Protein AF-A0A3L7ZZ83-F1 (afdb_monomer)

Foldseek 3Di:
DDDDDPVQVVVVVQVVVDDDDDPQLVVQCCQPPPAWAWEADPVQKTATQQAQDIDHDDDDQWDQDPPPRRIHGYDHDPDFKDWDKFKEWEWADTPQKTKI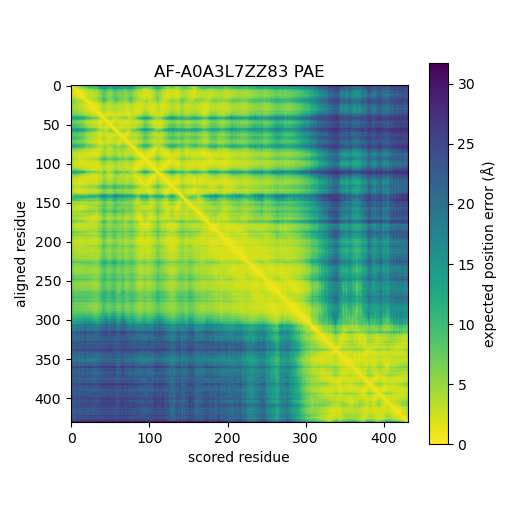WIKIWIWIGHHNDHIDIDIDTAKMWTQHLLRDTWIWGADADQPDLDLRGGPRPGDTHTDDDDNNVPDAGPYYTDFHHDHVQLVVLPDPRDLLPARPSLLSSCSSPPPLLSVCVNLVLNQLSRVCSVVVPLCVVLVLLVVLCVVVSARDPHNVLLSLQVVLCVLVVHDSNDCVLRRDPDSNVSSVVSVVVSVVVVVVVVVVVVVVVPDDLVSVCVVCVVPLFVQLCVLCVLQQPDWFDDPQKIKGFDRGLVSQSVVCVLQVHCSNVVPVSNDSQWTWIFIDGPNHTAWIWTAGNVVLATPDIAGRPRHQGPCNVVVRVRSVVCSVVVVVSVD

Structure (mmCIF, N/CA/C/O backbone):
data_AF-A0A3L7ZZ83-F1
#
_entry.id   AF-A0A3L7ZZ83-F1
#
loop_
_atom_site.group_PDB
_atom_site.id
_atom_site.type_symbol
_atom_site.label_atom_id
_atom_site.label_alt_id
_atom_site.label_comp_id
_atom_site.label_asym_id
_atom_site.label_entity_id
_atom_site.label_seq_id
_atom_site.pdbx_PDB_ins_code
_atom_site.Cartn_x
_atom_site.Cartn_y
_atom_site.Cartn_z
_atom_site.occupancy
_atom_site.B_iso_or_equiv
_atom_site.auth_seq_id
_atom_site.auth_comp_id
_atom_site.auth_asym_id
_atom_site.auth_atom_id
_atom_site.pdbx_PDB_model_num
ATOM 1 N N . MET A 1 1 ? -19.586 22.201 4.814 1.00 80.69 1 MET A N 1
ATOM 2 C CA . MET A 1 1 ? -19.912 22.785 3.483 1.00 80.69 1 MET A CA 1
ATOM 3 C C . MET A 1 1 ? -21.398 22.619 3.220 1.00 80.69 1 MET A C 1
ATOM 5 O O . MET A 1 1 ? -21.956 21.599 3.610 1.00 80.69 1 MET A O 1
ATOM 9 N N . LYS A 1 2 ? -22.033 23.562 2.509 1.00 83.25 2 LYS A N 1
ATOM 10 C CA . LYS A 1 2 ? -23.439 23.403 2.103 1.00 83.25 2 LYS A CA 1
ATOM 11 C C . LYS A 1 2 ? -23.580 22.286 1.049 1.00 83.25 2 LYS A C 1
ATOM 13 O O . LYS A 1 2 ? -22.748 22.216 0.139 1.00 83.25 2 LYS A O 1
ATOM 18 N N . PRO A 1 3 ? -24.607 21.424 1.148 1.00 85.56 3 PRO A N 1
ATOM 19 C CA . PRO A 1 3 ? -24.836 20.346 0.190 1.00 85.56 3 PRO A CA 1
ATOM 20 C C . PRO A 1 3 ? -25.175 20.913 -1.196 1.00 85.56 3 PRO A C 1
ATOM 22 O O . PRO A 1 3 ? -26.111 21.701 -1.350 1.00 85.56 3 PRO A O 1
ATOM 25 N N . ARG A 1 4 ? -24.417 20.495 -2.214 1.00 88.69 4 ARG A N 1
ATOM 26 C CA . ARG A 1 4 ? -24.508 21.028 -3.584 1.00 88.69 4 ARG A CA 1
ATOM 27 C C . ARG A 1 4 ? -25.522 20.290 -4.455 1.00 88.69 4 ARG A C 1
ATOM 29 O O . ARG A 1 4 ? -26.080 20.882 -5.368 1.00 88.69 4 ARG A O 1
ATOM 36 N N . ASN A 1 5 ? -25.780 19.013 -4.175 1.00 91.56 5 ASN A N 1
ATOM 37 C CA . ASN A 1 5 ? -26.694 18.180 -4.961 1.00 91.56 5 ASN A CA 1
ATOM 38 C C . ASN A 1 5 ? -27.758 17.494 -4.084 1.00 91.56 5 ASN A C 1
ATOM 40 O O . ASN A 1 5 ? -27.632 17.428 -2.858 1.00 91.56 5 ASN A O 1
ATOM 44 N N . LYS A 1 6 ? -28.820 16.976 -4.724 1.00 91.50 6 LYS A N 1
ATOM 45 C CA . LYS A 1 6 ? -29.937 16.286 -4.047 1.00 91.50 6 LYS A CA 1
ATOM 46 C C . LYS A 1 6 ? -29.458 15.107 -3.191 1.00 91.50 6 LYS A C 1
ATOM 48 O O . LYS A 1 6 ? -29.983 14.881 -2.106 1.00 91.50 6 LYS A O 1
ATOM 53 N N . PHE A 1 7 ? -28.432 14.395 -3.654 1.00 90.31 7 PHE A N 1
ATOM 54 C CA . PHE A 1 7 ? -27.867 13.251 -2.947 1.00 90.31 7 PHE A CA 1
ATOM 55 C C . PHE A 1 7 ? -27.200 13.657 -1.622 1.00 90.31 7 PHE A C 1
ATOM 57 O O . PHE A 1 7 ? -27.519 13.094 -0.581 1.00 90.31 7 PHE A O 1
ATOM 64 N N . GLN A 1 8 ? -26.360 14.693 -1.622 1.00 93.31 8 GLN A N 1
ATOM 65 C CA . GLN A 1 8 ? -25.727 15.230 -0.413 1.00 93.31 8 GLN A CA 1
ATOM 66 C C . GLN A 1 8 ? -26.753 15.765 0.592 1.00 93.31 8 GLN A C 1
ATOM 68 O O . GLN A 1 8 ? -26.566 15.577 1.791 1.00 93.31 8 GLN A O 1
ATOM 73 N N . ARG A 1 9 ? -27.843 16.397 0.125 1.00 93.69 9 ARG A N 1
ATOM 74 C CA . ARG A 1 9 ? -28.944 16.842 1.002 1.00 93.69 9 ARG A CA 1
ATOM 75 C C . ARG A 1 9 ? -29.589 15.656 1.719 1.00 93.69 9 ARG A C 1
ATOM 77 O O . ARG A 1 9 ? -29.646 15.657 2.943 1.00 93.69 9 ARG A O 1
ATOM 84 N N . LYS A 1 10 ? -29.941 14.607 0.967 1.00 94.19 10 LYS A N 1
ATOM 85 C CA . LYS A 1 10 ? -30.507 13.366 1.514 1.00 94.19 10 LYS A CA 1
ATOM 86 C C . LYS A 1 10 ? -29.577 12.704 2.536 1.00 94.19 10 LYS A C 1
ATOM 88 O O . LYS A 1 10 ? -30.033 12.268 3.586 1.00 94.19 10 LYS A O 1
ATOM 93 N N . ILE A 1 11 ? -28.276 12.620 2.248 1.00 94.75 11 ILE A N 1
ATOM 94 C CA . ILE A 1 11 ? -27.301 12.033 3.183 1.00 94.75 11 ILE A CA 1
ATOM 95 C C . ILE A 1 11 ? -27.199 12.859 4.468 1.00 94.75 11 ILE A C 1
ATOM 97 O O . ILE A 1 11 ? -27.181 12.288 5.556 1.00 94.75 11 ILE A O 1
ATOM 101 N N . LEU A 1 12 ? -27.181 14.190 4.366 1.00 94.25 12 LEU A N 1
ATOM 102 C CA . LEU A 1 12 ? -27.130 15.061 5.538 1.00 94.25 12 LEU A CA 1
ATOM 103 C C . LEU A 1 12 ? -28.385 14.911 6.415 1.00 94.25 12 LEU A C 1
ATOM 105 O O . LEU A 1 12 ? -28.271 14.850 7.636 1.00 94.25 12 LEU A O 1
ATOM 109 N N . GLU A 1 13 ? -29.568 14.793 5.811 1.00 94.38 13 GLU A N 1
ATOM 110 C CA . GLU A 1 13 ? -30.818 14.502 6.528 1.00 94.38 13 GLU A CA 1
ATOM 111 C C . GLU A 1 13 ? -30.771 13.131 7.213 1.00 94.38 13 GLU A C 1
ATOM 113 O O . GLU A 1 13 ? -31.057 13.028 8.404 1.00 94.38 13 GLU A O 1
ATOM 118 N N . LEU A 1 14 ? -30.328 12.085 6.505 1.00 95.31 14 LEU A N 1
ATOM 119 C CA . LEU A 1 14 ? -30.179 10.743 7.076 1.00 95.31 14 LEU A CA 1
ATOM 120 C C . LEU A 1 14 ? -29.180 10.714 8.239 1.00 95.31 14 LEU A C 1
ATOM 122 O O . LEU A 1 14 ? -29.440 10.037 9.236 1.00 95.31 14 LEU A O 1
ATOM 126 N N . SER A 1 15 ? -28.082 11.467 8.139 1.00 94.44 15 SER A N 1
ATOM 127 C CA . SER A 1 15 ? -27.076 11.604 9.196 1.00 94.44 15 SER A CA 1
ATOM 128 C C . SER A 1 15 ? -27.658 12.158 10.487 1.00 94.44 15 SER A C 1
ATOM 130 O O . SER A 1 15 ? -27.301 11.676 11.559 1.00 94.44 15 SER A O 1
ATOM 132 N N . LYS A 1 16 ? -28.584 13.119 10.408 1.00 92.69 16 LYS A N 1
ATOM 133 C CA . LYS A 1 16 ? -29.257 13.675 11.593 1.00 92.69 16 LYS A CA 1
ATOM 134 C C . LYS A 1 16 ? -30.141 12.649 12.309 1.00 92.69 16 LYS A C 1
ATOM 136 O O . LYS A 1 16 ? -30.399 12.794 13.495 1.00 92.69 16 LYS A O 1
ATOM 141 N N . THR A 1 17 ? -30.581 11.599 11.611 1.00 93.44 17 THR A N 1
ATOM 142 C CA . THR A 1 17 ? -31.406 10.526 12.198 1.00 93.44 17 THR A CA 1
ATOM 143 C C . THR A 1 17 ? -30.598 9.415 12.872 1.00 93.44 17 THR A C 1
ATOM 145 O O . THR A 1 17 ? -31.192 8.479 13.411 1.00 93.44 17 THR A O 1
ATOM 148 N N . LEU A 1 18 ? -29.262 9.448 12.792 1.00 93.12 18 LEU A N 1
ATOM 149 C CA . LEU A 1 18 ? -28.424 8.445 13.440 1.00 93.12 18 LEU A CA 1
ATOM 150 C C . LEU A 1 18 ? -28.427 8.660 14.952 1.00 93.12 18 LEU A C 1
ATOM 152 O O . LEU A 1 18 ? -28.105 9.739 15.439 1.00 93.12 18 LEU A O 1
ATOM 156 N N . SER A 1 19 ? -28.737 7.602 15.698 1.00 90.00 19 SER A N 1
ATOM 157 C CA . SER A 1 19 ? -28.685 7.645 17.156 1.00 90.00 19 SER A CA 1
ATOM 158 C C . SER A 1 19 ? -27.252 7.888 17.654 1.00 90.00 19 SER A C 1
ATOM 160 O O . SER A 1 19 ? -26.291 7.406 17.031 1.00 90.00 19 SER A O 1
ATOM 162 N N . PRO A 1 20 ? -27.082 8.590 18.786 1.00 90.44 20 PRO A N 1
ATOM 163 C CA . PRO A 1 20 ? -25.797 8.658 19.473 1.00 90.44 20 PRO A CA 1
ATOM 164 C C . PRO A 1 20 ? -25.337 7.261 19.923 1.00 90.44 20 PRO A C 1
ATOM 166 O O . PRO A 1 20 ? -26.060 6.270 19.787 1.00 90.44 20 PRO A O 1
ATOM 169 N N . LEU A 1 21 ? -24.111 7.181 20.443 1.00 91.81 21 LEU A N 1
ATOM 170 C CA . LEU A 1 21 ? -23.588 5.967 21.072 1.00 91.81 21 LEU A CA 1
ATOM 171 C C . LEU A 1 21 ? -24.552 5.477 22.155 1.00 91.81 21 LEU A C 1
ATOM 173 O O . LEU A 1 21 ? -24.874 6.220 23.081 1.00 91.81 21 LEU A O 1
ATOM 177 N N . ASN A 1 22 ? -24.991 4.224 22.047 1.00 91.62 22 ASN A N 1
ATOM 178 C CA . ASN A 1 22 ? -25.761 3.606 23.118 1.00 91.62 22 ASN A CA 1
ATOM 179 C C . ASN A 1 22 ? -24.834 3.156 24.263 1.00 91.62 22 ASN A C 1
ATOM 181 O O . ASN A 1 22 ? -23.618 3.028 24.095 1.00 91.62 22 ASN A O 1
ATOM 185 N N . GLU A 1 23 ? -25.406 2.893 25.438 1.00 93.12 23 GLU A N 1
ATOM 186 C CA . GLU A 1 23 ? -24.631 2.542 26.634 1.00 93.12 23 GLU A CA 1
ATOM 187 C C . GLU A 1 23 ? -23.805 1.255 26.452 1.00 93.12 23 GLU A C 1
ATOM 189 O O . GLU A 1 23 ? -22.681 1.148 26.946 1.00 93.12 23 GLU A O 1
ATOM 194 N N . HIS A 1 24 ? -24.326 0.286 25.695 1.00 92.62 24 HIS A N 1
ATOM 195 C CA . HIS A 1 24 ? -23.616 -0.956 25.401 1.00 92.62 24 HIS A CA 1
ATOM 196 C C . HIS A 1 24 ? -22.362 -0.707 24.551 1.00 92.62 24 HIS A C 1
ATOM 198 O O . HIS A 1 24 ? -21.276 -1.162 24.905 1.00 92.62 24 HIS A O 1
ATOM 204 N N . GLN A 1 25 ? -22.494 0.059 23.467 1.00 94.19 25 GLN A N 1
ATOM 205 C CA . GLN A 1 25 ? -21.395 0.461 22.592 1.00 94.19 25 GLN A CA 1
ATOM 206 C C . GLN A 1 25 ? -20.373 1.302 23.350 1.00 94.19 25 GLN A C 1
ATOM 208 O O . GLN A 1 25 ? -19.179 1.119 23.146 1.00 94.19 25 GLN A O 1
ATOM 213 N N . TYR A 1 26 ? -20.823 2.180 24.250 1.00 95.00 26 TYR A N 1
ATOM 214 C CA . TYR A 1 26 ? -19.940 2.959 25.112 1.00 95.00 26 TYR A CA 1
ATOM 215 C C . TYR A 1 26 ? -19.084 2.050 26.008 1.00 95.00 26 TYR A C 1
ATOM 217 O O . TYR A 1 26 ? -17.856 2.119 25.968 1.00 95.00 26 TYR A O 1
ATOM 225 N N . LYS A 1 27 ? -19.713 1.143 26.771 1.00 93.81 27 LYS A N 1
ATOM 226 C CA . LYS A 1 27 ? -19.002 0.194 27.649 1.00 93.81 27 LYS A CA 1
ATOM 227 C C . LYS A 1 27 ? -18.068 -0.720 26.858 1.00 93.81 27 LYS A C 1
ATOM 229 O O . LYS A 1 27 ? -16.954 -1.009 27.294 1.00 93.81 27 LYS A O 1
ATOM 234 N N . GLU A 1 28 ? -18.508 -1.175 25.689 1.00 95.00 28 GLU A N 1
ATOM 235 C CA . GLU A 1 28 ? -17.704 -2.024 24.820 1.00 95.00 28 GLU A CA 1
ATOM 236 C C . GLU A 1 28 ? -16.501 -1.277 24.223 1.00 95.00 28 GLU A C 1
ATOM 238 O O . GLU A 1 28 ? -15.411 -1.851 24.178 1.00 95.00 28 GLU A O 1
ATOM 243 N N . ALA A 1 29 ? -16.676 -0.016 23.815 1.00 95.56 29 ALA A N 1
ATOM 244 C CA . ALA A 1 29 ? -15.599 0.841 23.327 1.00 95.56 29 ALA A CA 1
ATOM 245 C C . ALA A 1 29 ? -14.542 1.059 24.412 1.00 95.56 29 ALA A C 1
ATOM 247 O O . ALA A 1 29 ? -13.372 0.781 24.162 1.00 95.56 29 ALA A O 1
ATOM 248 N N . VAL A 1 30 ? -14.952 1.437 25.629 1.00 94.75 30 VAL A N 1
ATOM 249 C CA . VAL A 1 30 ? -14.033 1.575 26.770 1.00 94.75 30 VAL A CA 1
ATOM 250 C C . VAL A 1 30 ? -13.245 0.282 26.976 1.00 94.75 30 VAL A C 1
ATOM 252 O O . VAL A 1 30 ? -12.024 0.307 26.941 1.00 94.75 30 VAL A O 1
ATOM 255 N N . ARG A 1 31 ? -13.925 -0.867 27.064 1.00 93.06 31 ARG A N 1
ATOM 256 C CA . ARG A 1 31 ? -13.282 -2.168 27.312 1.00 93.06 31 ARG A CA 1
ATOM 257 C C . ARG A 1 31 ? -12.299 -2.615 26.219 1.00 93.06 31 ARG A C 1
ATOM 259 O O . ARG A 1 31 ? -11.359 -3.351 26.501 1.00 93.06 31 ARG A O 1
ATOM 266 N N . LYS A 1 32 ? -12.588 -2.323 24.946 1.00 93.44 32 LYS A N 1
ATOM 267 C CA . LYS A 1 32 ? -11.822 -2.857 23.798 1.00 93.44 32 LYS A CA 1
ATOM 268 C C . LYS A 1 32 ? -10.779 -1.888 23.249 1.00 93.44 32 LYS A C 1
ATOM 270 O O . LYS A 1 32 ? -9.872 -2.336 22.547 1.00 93.44 32 LYS A O 1
ATOM 275 N N . VAL A 1 33 ? -10.963 -0.592 23.476 1.00 95.06 33 VAL A N 1
ATOM 276 C CA . VAL A 1 33 ? -10.164 0.468 22.855 1.00 95.06 33 VAL A CA 1
ATOM 277 C C . VAL A 1 33 ? -9.291 1.164 23.889 1.00 95.06 33 VAL A C 1
ATOM 279 O O . VAL A 1 33 ? -8.171 1.523 23.548 1.00 95.06 33 VAL A O 1
ATOM 282 N N . ALA A 1 34 ? -9.763 1.351 25.127 1.00 94.88 34 ALA A N 1
ATOM 283 C CA . ALA A 1 34 ? -8.988 2.075 26.122 1.00 94.88 34 ALA A CA 1
ATOM 284 C C . ALA A 1 34 ? -7.831 1.204 26.631 1.00 94.88 34 ALA A C 1
ATOM 286 O O . ALA A 1 34 ? -7.994 -0.011 26.782 1.00 94.88 34 ALA A O 1
ATOM 287 N N . PRO A 1 35 ? -6.664 1.800 26.921 1.00 94.00 35 PRO A N 1
ATOM 288 C CA . PRO A 1 35 ? -5.625 1.093 27.644 1.00 94.00 35 PRO A CA 1
ATOM 289 C C . PRO A 1 35 ? -6.093 0.817 29.073 1.00 94.00 35 PRO A C 1
ATOM 291 O O . PRO A 1 35 ? -6.671 1.677 29.734 1.00 94.00 35 PRO A O 1
ATOM 294 N N . HIS A 1 36 ? -5.791 -0.384 29.547 1.00 94.00 36 HIS A N 1
ATOM 295 C CA . HIS A 1 36 ? -6.135 -0.871 30.875 1.00 94.00 36 HIS A CA 1
ATOM 296 C C . HIS A 1 36 ? -4.822 -1.194 31.592 1.00 94.00 36 HIS A C 1
ATOM 298 O O . HIS A 1 36 ? -4.174 -2.187 31.268 1.00 94.00 36 HIS A O 1
ATOM 304 N N . ILE A 1 37 ? -4.376 -0.321 32.503 1.00 94.31 37 ILE A N 1
ATOM 305 C CA . ILE A 1 37 ? -3.000 -0.342 33.036 1.00 94.31 37 ILE A CA 1
ATOM 306 C C . ILE A 1 37 ? -2.985 -0.547 34.554 1.00 94.31 37 ILE A C 1
ATOM 308 O O . ILE A 1 37 ? -3.710 0.116 35.301 1.00 94.31 37 ILE A O 1
ATOM 312 N N . ALA A 1 38 ? -2.098 -1.429 35.018 1.00 94.06 38 ALA A N 1
ATOM 313 C CA . ALA A 1 38 ? -1.720 -1.556 36.421 1.00 94.06 38 ALA A CA 1
ATOM 314 C C . ALA A 1 38 ? -0.300 -1.024 36.620 1.00 94.06 38 ALA A C 1
ATOM 316 O O . ALA A 1 38 ? 0.638 -1.462 35.958 1.00 94.06 38 ALA A O 1
ATOM 317 N N . LYS A 1 39 ? -0.110 -0.105 37.562 1.00 92.44 39 LYS A N 1
ATOM 318 C CA . LYS A 1 39 ? 1.221 0.358 37.960 1.00 92.44 39 LYS A CA 1
ATOM 319 C C . LYS A 1 39 ? 1.788 -0.569 39.011 1.00 92.44 39 LYS A C 1
ATOM 321 O O . LYS A 1 39 ? 1.137 -0.763 40.027 1.00 92.44 39 LYS A O 1
ATOM 326 N N . TYR A 1 40 ? 2.995 -1.074 38.801 1.00 91.75 40 TYR A N 1
ATOM 327 C CA . TYR A 1 40 ? 3.699 -1.867 39.807 1.00 91.75 40 TYR A CA 1
ATOM 328 C C . TYR A 1 40 ? 4.831 -1.051 40.430 1.00 91.75 40 TYR A C 1
ATOM 330 O O . TYR A 1 40 ? 5.648 -0.469 39.714 1.00 91.75 40 TYR A O 1
ATOM 338 N N . ASN A 1 41 ? 4.850 -0.957 41.759 1.00 86.94 41 ASN A N 1
ATOM 339 C CA . ASN A 1 41 ? 5.825 -0.159 42.497 1.00 86.94 41 ASN A CA 1
ATOM 340 C C . ASN A 1 41 ? 6.928 -1.026 43.138 1.00 86.94 41 ASN A C 1
ATOM 342 O O . ASN A 1 41 ? 6.815 -2.244 43.253 1.00 86.94 41 ASN A O 1
ATOM 346 N N . SER A 1 42 ? 8.002 -0.385 43.612 1.00 85.56 42 SER A N 1
ATOM 347 C CA . SER A 1 42 ? 9.118 -1.067 44.289 1.00 85.56 42 SER A CA 1
ATOM 348 C C . SER A 1 42 ? 8.732 -1.736 45.615 1.00 85.56 42 SER A C 1
ATOM 350 O O . SER A 1 42 ? 9.488 -2.554 46.128 1.00 85.56 42 SER A O 1
ATOM 352 N N . LYS A 1 43 ? 7.553 -1.421 46.167 1.00 86.44 43 LYS A N 1
ATOM 353 C CA . LYS A 1 43 ? 6.998 -2.035 47.383 1.00 86.44 43 LYS A CA 1
ATOM 354 C C . LYS A 1 43 ? 6.170 -3.295 47.089 1.00 86.44 43 LYS A C 1
ATOM 356 O O . LYS A 1 43 ? 5.470 -3.769 47.982 1.00 86.44 43 LYS A O 1
ATOM 361 N N . LYS A 1 44 ? 6.258 -3.837 45.866 1.00 89.44 44 LYS A N 1
ATOM 362 C CA . LYS A 1 44 ? 5.491 -5.001 45.391 1.00 89.44 44 LYS A CA 1
ATOM 363 C C . LYS A 1 44 ? 3.972 -4.804 45.469 1.00 89.44 44 LYS A C 1
ATOM 365 O O . LYS A 1 44 ? 3.214 -5.704 45.830 1.00 89.44 44 LYS A O 1
ATOM 370 N N . GLU A 1 45 ? 3.527 -3.592 45.166 1.00 92.31 45 GLU A N 1
ATOM 371 C CA . GLU A 1 45 ? 2.120 -3.211 45.147 1.00 92.31 45 GLU A CA 1
ATOM 372 C C . GLU A 1 45 ? 1.716 -2.750 43.745 1.00 92.31 45 GLU A C 1
ATOM 374 O O . GLU A 1 45 ? 2.423 -1.992 43.070 1.00 92.31 45 GLU A O 1
ATOM 379 N N . TYR A 1 46 ? 0.551 -3.228 43.328 1.00 92.81 46 TYR A N 1
ATOM 380 C CA . TYR A 1 46 ? -0.159 -2.812 42.138 1.00 92.81 46 TYR A CA 1
ATOM 381 C C . TYR A 1 46 ? -1.110 -1.668 42.458 1.00 92.81 46 TYR A C 1
ATOM 383 O O . TYR A 1 46 ? -1.774 -1.683 43.489 1.00 92.81 46 TYR A O 1
ATOM 391 N N . VAL A 1 47 ? -1.230 -0.721 41.533 1.00 92.56 47 VAL A N 1
ATOM 392 C CA . VAL A 1 47 ? -2.266 0.315 41.529 1.00 92.56 47 VAL A CA 1
ATOM 393 C C . VAL A 1 47 ? -3.005 0.234 40.199 1.00 92.56 47 VAL A C 1
ATOM 395 O O . VAL A 1 47 ? -2.407 0.435 39.140 1.00 92.56 47 VAL A O 1
ATOM 398 N N . CYS A 1 48 ? -4.300 -0.066 40.231 1.00 92.75 48 CYS A N 1
ATOM 399 C CA . CYS A 1 48 ? -5.148 -0.072 39.041 1.00 92.75 48 CYS A CA 1
ATOM 400 C C . CYS A 1 48 ? -5.425 1.365 38.601 1.00 92.75 48 CYS A C 1
ATOM 402 O O . CYS A 1 48 ? -5.962 2.149 39.380 1.00 92.75 48 CYS A O 1
ATOM 404 N N . LEU A 1 49 ? -5.119 1.703 37.348 1.00 92.62 49 LEU A N 1
ATOM 405 C CA . LEU A 1 49 ? -5.400 3.040 36.826 1.00 92.62 49 LEU A CA 1
ATOM 406 C C . LEU A 1 49 ? -6.834 3.223 36.304 1.00 92.62 49 LEU A C 1
ATOM 408 O O . LEU A 1 49 ? -7.227 4.347 36.007 1.00 92.62 49 LEU A O 1
ATOM 412 N N . ASP A 1 50 ? -7.629 2.154 36.234 1.00 90.94 50 ASP A N 1
ATOM 413 C CA . ASP A 1 50 ? -9.046 2.249 35.866 1.00 90.94 50 ASP A CA 1
ATOM 414 C C . ASP A 1 50 ? -9.911 2.693 37.054 1.00 90.94 50 ASP A C 1
ATOM 416 O O . ASP A 1 50 ? -10.803 3.531 36.906 1.00 90.94 50 ASP A O 1
ATOM 420 N N . CYS A 1 51 ? -9.666 2.114 38.240 1.00 89.94 51 CYS A N 1
ATOM 421 C CA . CYS A 1 51 ? -10.478 2.340 39.442 1.00 89.94 51 CYS A CA 1
ATOM 422 C C . CYS A 1 51 ? -9.719 2.922 40.643 1.00 89.94 51 CYS A C 1
ATOM 424 O O . CYS A 1 51 ? -10.353 3.240 41.643 1.00 89.94 51 CYS A O 1
ATOM 426 N N . GLY A 1 52 ? -8.391 3.045 40.575 1.00 88.94 52 GLY A N 1
ATOM 427 C CA . GLY A 1 52 ? -7.562 3.594 41.652 1.00 88.94 52 GLY A CA 1
ATOM 428 C C . GLY A 1 52 ? -7.260 2.630 42.804 1.00 88.94 52 GLY A C 1
ATOM 429 O O . GLY A 1 52 ? -6.524 3.002 43.713 1.00 88.94 52 GLY A O 1
ATOM 430 N N . HIS A 1 53 ? -7.795 1.405 42.785 1.00 91.06 53 HIS A N 1
ATOM 431 C CA . HIS A 1 53 ? -7.567 0.417 43.841 1.00 91.06 53 HIS A CA 1
ATOM 432 C C . HIS A 1 53 ? -6.116 -0.081 43.852 1.00 91.06 53 HIS A C 1
ATOM 434 O O . HIS A 1 53 ? -5.550 -0.349 42.787 1.00 91.06 53 HIS A O 1
ATOM 440 N N . SER A 1 54 ? -5.554 -0.265 45.049 1.00 91.81 54 SER A N 1
ATOM 441 C CA . SER A 1 54 ? -4.198 -0.782 45.246 1.00 91.81 54 SER A CA 1
ATOM 442 C C . SER A 1 54 ? -4.199 -2.109 45.998 1.00 91.81 54 SER A C 1
ATOM 444 O O . SER A 1 54 ? -4.973 -2.286 46.936 1.00 91.81 54 SER A O 1
ATOM 446 N N . TRP A 1 55 ? -3.327 -3.037 45.603 1.00 94.12 55 TRP A N 1
ATOM 447 C CA . TRP A 1 55 ? -3.184 -4.346 46.248 1.00 94.12 55 TRP A CA 1
ATOM 448 C C . TRP A 1 55 ? -1.756 -4.878 46.120 1.00 94.12 55 TRP A C 1
ATOM 450 O O . TRP A 1 55 ? -1.018 -4.506 45.211 1.00 94.12 55 TRP A O 1
ATOM 460 N N . LYS A 1 56 ? -1.353 -5.773 47.023 1.00 93.38 56 LYS A N 1
ATOM 461 C CA . LYS A 1 56 ? -0.047 -6.445 46.951 1.00 93.38 56 LYS A CA 1
ATOM 462 C C . LYS A 1 56 ? -0.131 -7.696 46.087 1.00 93.38 56 LYS A C 1
ATOM 464 O O . LYS A 1 56 ? -1.157 -8.372 46.071 1.00 93.38 56 LYS A O 1
ATOM 469 N N . GLY A 1 57 ? 0.954 -8.018 45.400 1.00 89.69 57 GLY A N 1
ATOM 470 C CA . GLY A 1 57 ? 1.059 -9.250 44.630 1.00 89.69 57 GLY A CA 1
ATOM 471 C C . GLY A 1 57 ? 2.447 -9.431 44.044 1.00 89.69 57 GLY A C 1
ATOM 472 O O . GLY A 1 57 ? 3.228 -8.480 43.976 1.00 89.69 57 GLY A O 1
ATOM 473 N N . ASP A 1 58 ? 2.734 -10.654 43.613 1.00 89.12 58 ASP A N 1
ATOM 474 C CA . ASP A 1 58 ? 3.977 -10.956 42.917 1.00 89.12 58 ASP A CA 1
ATOM 475 C C . ASP A 1 58 ? 4.004 -10.332 41.526 1.00 89.12 58 ASP A C 1
ATOM 477 O O . ASP A 1 58 ? 2.976 -10.007 40.921 1.00 89.12 58 ASP A O 1
ATOM 481 N N . GLU A 1 59 ? 5.216 -10.139 41.026 1.00 88.44 59 GLU A N 1
ATOM 482 C CA . GLU A 1 59 ? 5.462 -9.496 39.749 1.00 88.44 59 GLU A CA 1
ATOM 483 C C . GLU A 1 59 ? 4.933 -10.341 38.584 1.00 88.44 59 GLU A C 1
ATOM 485 O O . GLU A 1 59 ? 5.301 -11.501 38.409 1.00 88.44 59 GLU A O 1
ATOM 490 N N . ALA A 1 60 ? 4.095 -9.730 37.753 1.00 90.69 60 ALA A N 1
ATOM 491 C CA . ALA A 1 60 ? 3.519 -10.338 36.565 1.00 90.69 60 ALA A CA 1
ATOM 492 C C . ALA A 1 60 ? 3.478 -9.327 35.412 1.00 90.69 60 ALA A C 1
ATOM 494 O O . ALA A 1 60 ? 3.615 -8.118 35.604 1.00 90.69 60 ALA A O 1
ATOM 495 N N . THR A 1 61 ? 3.282 -9.819 34.189 1.00 92.12 61 THR A N 1
ATOM 496 C CA . THR A 1 61 ? 3.096 -8.971 32.998 1.00 92.12 61 THR A CA 1
ATOM 497 C C . THR A 1 61 ? 1.649 -8.513 32.829 1.00 92.12 61 THR A C 1
ATOM 499 O O . THR A 1 61 ? 1.404 -7.436 32.288 1.00 92.12 61 THR A O 1
ATOM 502 N N . LYS A 1 62 ? 0.690 -9.312 33.312 1.00 94.12 62 LYS A N 1
ATOM 503 C CA . LYS A 1 62 ? -0.747 -9.023 33.291 1.00 94.12 62 LYS A CA 1
ATOM 504 C C . LYS A 1 62 ? -1.376 -9.409 34.614 1.00 94.12 62 LYS A C 1
ATOM 506 O O . LYS A 1 62 ? -1.056 -10.460 35.164 1.00 94.12 62 LYS A O 1
ATOM 511 N N . VAL A 1 63 ? -2.300 -8.586 35.088 1.00 94.62 63 VAL A N 1
ATOM 512 C CA . VAL A 1 63 ? -3.013 -8.802 36.352 1.00 94.62 63 VAL A CA 1
ATOM 513 C C . VAL A 1 63 ? -4.496 -8.514 36.185 1.00 94.62 63 VAL A C 1
ATOM 515 O O . VAL A 1 63 ? -4.906 -7.786 35.283 1.00 94.62 63 VAL A O 1
ATOM 518 N N . VAL A 1 64 ? -5.317 -9.090 37.056 1.00 95.31 64 VAL A N 1
ATOM 519 C CA . VAL A 1 64 ? -6.741 -8.760 37.144 1.00 95.31 64 VAL A CA 1
ATOM 520 C C . VAL A 1 64 ? -6.942 -7.922 38.394 1.00 95.31 64 VAL A C 1
ATOM 522 O O . VAL A 1 64 ? -6.497 -8.310 39.471 1.00 95.31 64 VAL A O 1
ATOM 525 N N . CYS A 1 65 ? -7.585 -6.764 38.258 1.00 92.25 65 CYS A N 1
ATOM 526 C CA . CYS A 1 65 ? -7.891 -5.945 39.424 1.00 92.25 65 CYS A CA 1
ATOM 527 C C . CYS A 1 65 ? -8.924 -6.659 40.309 1.00 92.25 65 CYS A C 1
ATOM 529 O O . CYS A 1 65 ? -10.007 -6.969 39.809 1.00 92.25 65 CYS A O 1
ATOM 531 N N . PRO A 1 66 ? -8.668 -6.849 41.613 1.00 93.38 66 PRO A N 1
ATOM 532 C CA . PRO A 1 66 ? -9.627 -7.501 42.505 1.00 93.38 66 PRO A CA 1
ATOM 533 C C . PRO A 1 66 ? -10.901 -6.670 42.727 1.00 93.38 66 PRO A C 1
ATOM 535 O O . PRO A 1 66 ? -11.937 -7.225 43.071 1.00 93.38 66 PRO A O 1
ATOM 538 N N . HIS A 1 67 ? -10.851 -5.353 42.500 1.00 92.06 67 HIS A N 1
ATOM 539 C CA . HIS A 1 67 ? -11.986 -4.455 42.716 1.00 92.06 67 HIS A CA 1
ATOM 540 C C . HIS A 1 67 ? -12.879 -4.304 41.473 1.00 92.06 67 HIS A C 1
ATOM 542 O O . HIS A 1 67 ? -14.086 -4.505 41.546 1.00 92.06 67 HIS A O 1
ATOM 548 N N . CYS A 1 68 ? -12.309 -3.961 40.311 1.00 89.44 68 CYS A N 1
ATOM 549 C CA . CYS A 1 68 ? -13.093 -3.747 39.085 1.00 89.44 68 CYS A CA 1
ATOM 550 C C . CYS A 1 68 ? -13.091 -4.938 38.115 1.00 89.44 68 CYS A C 1
ATOM 552 O O . CYS A 1 68 ? -13.727 -4.861 37.066 1.00 89.44 68 CYS A O 1
ATOM 554 N N . SER A 1 69 ? -12.367 -6.020 38.425 1.00 92.25 69 SER A N 1
ATOM 555 C CA . SER A 1 69 ? -12.208 -7.207 37.564 1.00 92.25 69 SER A CA 1
ATOM 556 C C . SER A 1 69 ? -11.643 -6.924 36.162 1.00 92.25 69 SER A C 1
ATOM 558 O O . SER A 1 69 ? -11.667 -7.794 35.288 1.00 92.25 69 SER A O 1
ATOM 560 N N . ALA A 1 70 ? -11.109 -5.721 35.922 1.00 90.50 70 ALA A N 1
ATOM 561 C CA . ALA A 1 70 ? -10.468 -5.373 34.662 1.00 90.50 70 ALA A CA 1
ATOM 562 C C . ALA A 1 70 ? -9.154 -6.147 34.500 1.00 90.50 70 ALA A C 1
ATOM 564 O O . ALA A 1 70 ? -8.396 -6.317 35.459 1.00 90.50 70 ALA A O 1
ATOM 565 N N . LYS A 1 71 ? -8.884 -6.601 33.273 1.00 94.19 71 LYS A N 1
ATOM 566 C CA . LYS A 1 71 ? -7.598 -7.191 32.887 1.00 94.19 71 LYS A CA 1
ATOM 567 C C . LYS A 1 71 ? -6.649 -6.055 32.530 1.00 94.19 71 LYS A C 1
ATOM 569 O O . LYS A 1 71 ? -6.944 -5.299 31.611 1.00 94.19 71 LYS A O 1
ATOM 574 N N . LEU A 1 72 ? -5.545 -5.951 33.256 1.00 94.12 72 LEU A N 1
ATOM 575 C CA . LEU A 1 72 ? -4.619 -4.831 33.197 1.00 94.12 72 LEU A CA 1
ATOM 576 C C . LEU A 1 72 ? -3.244 -5.301 32.717 1.00 94.12 72 LEU A C 1
ATOM 578 O O . LEU A 1 72 ? -2.725 -6.309 33.206 1.00 94.12 72 LEU A O 1
ATOM 582 N N . ASP A 1 73 ? -2.642 -4.542 31.808 1.00 95.25 73 ASP A N 1
ATOM 583 C CA . ASP A 1 73 ? -1.236 -4.687 31.444 1.00 95.25 73 ASP A CA 1
ATOM 584 C C . ASP A 1 73 ? -0.369 -3.937 32.471 1.00 95.25 73 ASP A C 1
ATOM 586 O O . ASP A 1 73 ? -0.673 -2.808 32.872 1.00 95.25 73 ASP A O 1
ATOM 590 N N . VAL A 1 74 ? 0.693 -4.588 32.951 1.00 93.81 74 VAL A N 1
ATOM 591 C CA . VAL A 1 74 ? 1.532 -4.047 34.028 1.00 93.81 74 VAL A CA 1
ATOM 592 C C . VAL A 1 74 ? 2.585 -3.095 33.464 1.00 93.81 74 VAL A C 1
ATOM 594 O O . VAL A 1 74 ? 3.449 -3.496 32.686 1.00 93.81 74 VAL A O 1
ATOM 597 N N . ASP A 1 75 ? 2.566 -1.843 33.921 1.00 92.62 75 ASP A N 1
ATOM 598 C CA . ASP A 1 75 ? 3.557 -0.823 33.586 1.00 92.62 75 ASP A CA 1
ATOM 599 C C . ASP A 1 75 ? 4.461 -0.504 34.789 1.00 92.62 75 ASP A C 1
ATOM 601 O O . ASP A 1 75 ? 4.006 -0.093 35.863 1.00 92.62 75 ASP A O 1
ATOM 605 N N . LYS A 1 76 ? 5.774 -0.656 34.585 1.00 88.94 76 LYS A N 1
ATOM 606 C CA . LYS A 1 76 ? 6.824 -0.438 35.603 1.00 88.94 76 LYS A CA 1
ATOM 607 C C . LYS A 1 76 ? 7.550 0.898 35.450 1.00 88.94 76 LYS A C 1
ATOM 609 O O . LYS A 1 76 ? 8.504 1.180 36.171 1.00 88.94 76 LYS A O 1
ATOM 614 N N . THR A 1 77 ? 7.153 1.717 34.480 1.00 87.94 77 THR A N 1
ATOM 615 C CA . THR A 1 77 ? 7.854 2.972 34.195 1.00 87.94 77 THR A CA 1
ATOM 616 C C . THR A 1 77 ? 7.642 3.990 35.321 1.00 87.94 77 THR A C 1
ATOM 618 O O . THR A 1 77 ? 6.814 3.808 36.211 1.00 87.94 77 THR A O 1
ATOM 621 N N . ARG A 1 78 ? 8.347 5.124 35.293 1.00 84.56 78 ARG A N 1
ATOM 622 C CA . ARG A 1 78 ? 8.075 6.233 36.229 1.00 84.56 78 ARG A CA 1
ATOM 623 C C . ARG A 1 78 ? 6.868 7.092 35.819 1.00 84.56 78 ARG A C 1
ATOM 625 O O . ARG A 1 78 ? 6.503 8.004 36.554 1.00 84.56 78 ARG A O 1
ATOM 632 N N . LYS A 1 79 ? 6.242 6.821 34.666 1.00 86.31 79 LYS A N 1
ATOM 633 C CA . LYS A 1 79 ? 5.084 7.573 34.164 1.00 86.31 79 LYS A CA 1
ATOM 634 C C . LYS A 1 79 ? 3.821 7.176 34.930 1.00 86.31 79 LYS A C 1
ATOM 636 O O . LYS A 1 79 ? 3.487 5.997 35.007 1.00 86.31 79 LYS A O 1
ATOM 641 N N . TRP A 1 80 ? 3.123 8.165 35.481 1.00 83.38 80 TRP A N 1
ATOM 642 C CA . TRP A 1 80 ? 1.889 7.964 36.257 1.00 83.38 80 TRP A CA 1
ATOM 643 C C . TRP A 1 80 ? 0.635 8.515 35.582 1.00 83.38 80 TRP A C 1
ATOM 645 O O . TRP A 1 80 ? -0.464 8.075 35.903 1.00 83.38 80 TRP A O 1
ATOM 655 N N . ASN A 1 81 ? 0.804 9.438 34.634 1.00 89.25 81 ASN A N 1
ATOM 656 C CA . ASN A 1 81 ? -0.288 10.055 33.896 1.00 89.25 81 ASN A CA 1
ATOM 657 C C . ASN A 1 81 ? -0.230 9.581 32.446 1.00 89.25 81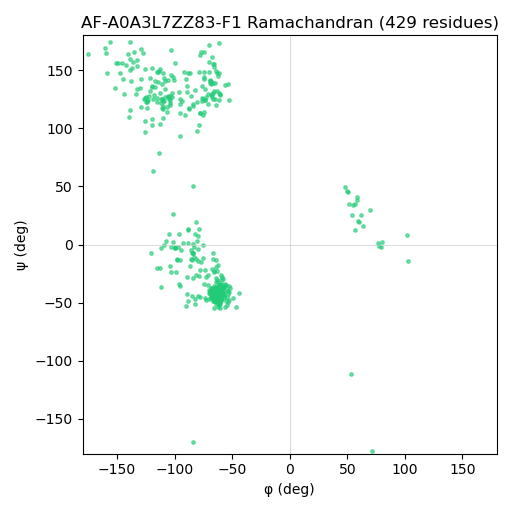 ASN A C 1
ATOM 659 O O . ASN A 1 81 ? 0.747 9.850 31.742 1.00 89.25 81 ASN A O 1
ATOM 663 N N . PHE A 1 82 ? -1.269 8.885 31.999 1.00 92.38 82 PHE A N 1
ATOM 664 C CA . PHE A 1 82 ? -1.408 8.442 30.618 1.00 92.38 82 PHE A CA 1
ATOM 665 C C . PHE A 1 82 ? -2.566 9.195 29.981 1.00 92.38 82 PHE A C 1
ATOM 667 O O . PHE A 1 82 ? -3.651 9.274 30.547 1.00 92.38 82 PHE A O 1
ATOM 674 N N . CYS A 1 83 ? -2.307 9.761 28.810 1.00 93.44 83 CYS A N 1
ATOM 675 C CA . CYS A 1 83 ? -3.321 10.286 27.915 1.00 93.44 83 CYS A CA 1
ATOM 676 C C . CYS A 1 83 ? -3.171 9.489 26.625 1.00 93.44 83 CYS A C 1
ATOM 678 O O . CYS A 1 83 ? -2.148 9.613 25.949 1.00 93.44 83 CYS A O 1
ATOM 680 N N . ASP A 1 84 ? -4.133 8.614 26.364 1.00 94.31 84 ASP A N 1
ATOM 681 C CA . ASP A 1 84 ? -4.179 7.788 25.164 1.00 94.31 84 ASP A CA 1
ATOM 682 C C . ASP A 1 84 ? -5.284 8.284 24.238 1.00 94.31 84 ASP A C 1
ATOM 684 O O . ASP A 1 84 ? -6.348 8.709 24.695 1.00 94.31 84 ASP A O 1
ATOM 688 N N . ARG A 1 85 ? -5.006 8.272 22.937 1.00 94.19 85 ARG A N 1
ATOM 689 C CA . ARG A 1 85 ? -5.897 8.779 21.896 1.00 94.19 85 ARG A CA 1
ATOM 690 C C . ARG A 1 85 ? -6.050 7.710 20.834 1.00 94.19 85 ARG A C 1
ATOM 692 O O . ARG A 1 85 ? -5.080 7.355 20.169 1.00 94.19 85 ARG A O 1
ATOM 699 N N . ALA A 1 86 ? -7.272 7.241 20.639 1.00 95.25 86 ALA A N 1
ATOM 700 C CA . ALA A 1 86 ? -7.559 6.165 19.707 1.00 95.25 86 ALA A CA 1
ATOM 701 C C . ALA A 1 86 ? -8.836 6.438 18.915 1.00 95.25 86 ALA A C 1
ATOM 703 O O . ALA A 1 86 ? -9.779 7.067 19.395 1.00 95.25 86 ALA A O 1
ATOM 704 N N . TYR A 1 87 ? -8.873 5.911 17.693 1.00 95.75 87 TYR A N 1
ATOM 705 C CA . TYR A 1 87 ? -10.080 5.875 16.879 1.00 95.75 87 TYR A CA 1
ATOM 706 C C . TYR A 1 87 ? -10.721 4.500 16.938 1.00 95.75 87 TYR A C 1
ATOM 708 O O . TYR A 1 87 ? -10.036 3.481 16.851 1.00 95.75 87 TYR A O 1
ATOM 716 N N . PHE A 1 88 ? -12.044 4.459 16.984 1.00 96.62 88 PHE A N 1
ATOM 717 C CA . PHE A 1 88 ? -12.805 3.240 16.752 1.00 96.62 88 PHE A CA 1
ATOM 718 C C . PHE A 1 88 ? -13.950 3.503 15.781 1.00 96.62 88 PHE A C 1
ATOM 720 O O . PHE A 1 88 ? -14.371 4.644 15.581 1.00 96.62 88 PHE A O 1
ATOM 727 N N . ALA A 1 89 ? -14.435 2.438 15.150 1.00 96.94 89 ALA A N 1
ATOM 728 C CA . ALA A 1 89 ? -15.513 2.522 14.181 1.00 96.94 89 ALA A CA 1
ATOM 729 C C . ALA A 1 89 ? -16.768 1.803 14.663 1.00 96.94 89 ALA A C 1
ATOM 731 O O . ALA A 1 89 ? -16.695 0.762 15.314 1.00 96.94 89 ALA A O 1
ATOM 732 N N . ILE A 1 90 ? -17.922 2.318 14.255 1.00 96.31 90 ILE A N 1
ATOM 733 C CA . ILE A 1 90 ? -19.191 1.593 14.287 1.00 96.31 90 ILE A CA 1
ATOM 734 C C . ILE A 1 90 ? -19.683 1.457 12.853 1.00 96.31 90 ILE A C 1
ATOM 736 O O . ILE A 1 90 ? -19.768 2.436 12.107 1.00 96.31 90 ILE A O 1
ATOM 740 N N . VAL A 1 91 ? -20.008 0.225 12.471 1.00 96.69 91 VAL A N 1
ATOM 741 C CA . VAL A 1 91 ? -20.435 -0.123 11.117 1.00 96.69 91 VAL A CA 1
ATOM 742 C C . VAL A 1 91 ? -21.932 -0.391 11.117 1.00 96.69 91 VAL A C 1
ATOM 744 O O . VAL A 1 91 ? -22.409 -1.347 11.726 1.00 96.69 91 VAL A O 1
ATOM 747 N N . THR A 1 92 ? -22.680 0.462 10.424 1.00 95.38 92 THR A N 1
ATOM 748 C CA . THR A 1 92 ? -24.141 0.380 10.349 1.00 95.38 92 THR A CA 1
ATOM 749 C C . THR A 1 92 ? -24.646 0.665 8.939 1.00 95.38 92 THR A C 1
ATOM 751 O O . THR A 1 92 ? -23.882 1.043 8.057 1.00 95.38 92 THR A O 1
ATOM 754 N N . LYS A 1 93 ? -25.948 0.510 8.709 1.00 95.19 93 LYS A N 1
ATOM 755 C CA . LYS A 1 93 ? -26.603 0.878 7.452 1.00 95.19 93 LYS A CA 1
ATOM 756 C C . LYS A 1 93 ? -27.818 1.752 7.718 1.00 95.19 93 LYS A C 1
ATOM 758 O O . LY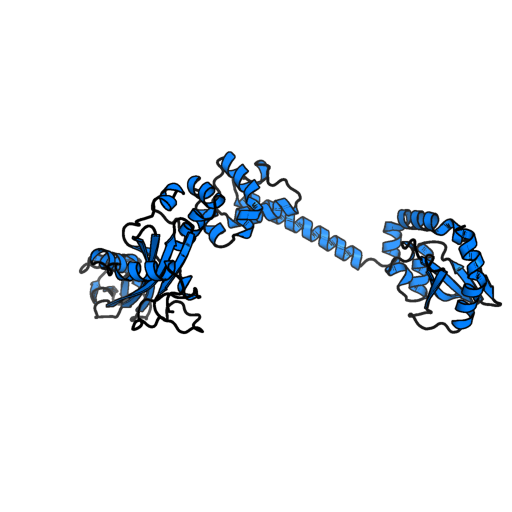S A 1 93 ? -28.548 1.532 8.685 1.00 95.19 93 LYS A O 1
ATOM 763 N N . ARG A 1 94 ? -28.057 2.736 6.853 1.00 95.44 94 ARG A N 1
ATOM 764 C CA . ARG A 1 94 ? -29.187 3.667 6.980 1.00 95.44 94 ARG A CA 1
ATOM 765 C C . ARG A 1 94 ? -29.607 4.172 5.605 1.00 95.44 94 ARG A C 1
ATOM 767 O O . ARG A 1 94 ? -28.759 4.532 4.797 1.00 95.44 94 ARG A O 1
ATOM 774 N N . GLY A 1 95 ? -30.912 4.185 5.328 1.00 92.38 95 GLY A N 1
ATOM 775 C CA . GLY A 1 95 ? -31.457 4.727 4.074 1.00 92.38 95 GLY A CA 1
ATOM 776 C C . GLY A 1 95 ? -30.886 4.086 2.799 1.00 92.38 95 GLY A C 1
ATOM 777 O O . GLY A 1 95 ? -30.669 4.791 1.817 1.00 92.38 95 GLY A O 1
ATOM 778 N N . GLY A 1 96 ? -30.585 2.781 2.834 1.00 93.50 96 GLY A N 1
ATOM 779 C CA . GLY A 1 96 ? -29.966 2.045 1.721 1.00 93.50 96 GLY A CA 1
ATOM 780 C C . GLY A 1 96 ? -28.462 2.282 1.539 1.00 93.50 96 GLY A C 1
ATOM 781 O O . GLY A 1 96 ? -27.867 1.711 0.635 1.00 93.50 96 GLY A O 1
ATOM 782 N N . CYS A 1 97 ? -27.833 3.095 2.391 1.00 96.19 97 CYS A N 1
ATOM 783 C CA . CYS A 1 97 ? -26.397 3.355 2.356 1.00 96.19 97 CYS A CA 1
ATOM 784 C C . CYS A 1 97 ? -25.674 2.576 3.459 1.00 96.19 97 CYS A C 1
ATOM 786 O O . CYS A 1 97 ? -26.192 2.408 4.570 1.00 96.19 97 CYS A O 1
ATOM 788 N N . GLN A 1 98 ? -24.452 2.147 3.161 1.00 97.50 98 GLN A N 1
ATOM 789 C CA . GLN A 1 98 ? -23.502 1.687 4.162 1.00 97.50 98 GLN A CA 1
ATOM 790 C C . GLN A 1 98 ? -22.907 2.900 4.881 1.00 97.50 98 GLN A C 1
ATOM 792 O O . GLN A 1 98 ? -22.527 3.876 4.238 1.00 97.50 98 GLN A O 1
ATOM 797 N N . VAL A 1 99 ? -22.798 2.833 6.206 1.00 97.19 99 VAL A N 1
ATOM 798 C CA . VAL A 1 99 ? -22.258 3.915 7.034 1.00 97.19 99 VAL A CA 1
ATOM 799 C C . VAL A 1 99 ? -21.138 3.379 7.919 1.00 97.19 99 VAL A C 1
ATOM 801 O O . VAL A 1 99 ? -21.326 2.428 8.680 1.00 97.19 99 VAL A O 1
ATOM 804 N N . VAL A 1 100 ? -19.968 4.007 7.832 1.00 97.25 100 VAL A N 1
ATOM 805 C CA . VAL A 1 100 ? -18.850 3.792 8.757 1.00 97.25 100 VAL A CA 1
ATOM 806 C C . VAL A 1 100 ? -18.697 5.057 9.590 1.00 97.25 100 VAL A C 1
ATOM 808 O O . VAL A 1 100 ? -18.304 6.101 9.071 1.00 97.25 100 VAL A O 1
ATOM 811 N N . ARG A 1 101 ? -19.049 4.972 10.872 1.00 97.06 101 ARG A N 1
ATOM 812 C CA . ARG A 1 101 ? -18.979 6.083 11.828 1.00 97.06 101 ARG A CA 1
ATOM 813 C C . ARG A 1 101 ? -17.667 6.000 12.586 1.00 97.06 101 ARG A C 1
ATOM 815 O O . ARG A 1 101 ? -17.388 4.960 13.177 1.00 97.06 101 ARG A O 1
ATOM 822 N N . MET A 1 102 ? -16.884 7.069 12.567 1.00 97.00 102 MET A N 1
ATOM 823 C CA . MET A 1 102 ? -15.568 7.143 13.191 1.00 97.00 102 MET A CA 1
ATOM 824 C C . MET A 1 102 ? -15.641 7.991 14.453 1.00 97.00 102 MET A C 1
ATOM 826 O O . MET A 1 102 ? -15.960 9.180 14.404 1.00 97.00 102 MET A O 1
ATOM 830 N N . PHE A 1 103 ? -15.326 7.368 15.582 1.00 96.38 103 PHE A N 1
ATOM 831 C CA . PHE A 1 103 ? -15.319 7.993 16.895 1.00 96.38 103 PHE A CA 1
ATOM 832 C C . PHE A 1 103 ? -13.891 8.164 17.377 1.00 96.38 103 PHE A C 1
ATOM 834 O O . PHE A 1 103 ? -13.082 7.238 17.297 1.00 96.38 103 PHE A O 1
ATOM 841 N N . PHE A 1 104 ? -13.606 9.355 17.883 1.00 96.00 104 PHE A N 1
ATOM 842 C CA . PHE A 1 104 ? -12.393 9.641 18.619 1.00 96.00 104 PHE A CA 1
ATOM 843 C C . PHE A 1 104 ? -12.631 9.364 20.099 1.00 96.00 104 PHE A C 1
ATOM 845 O O . PHE A 1 104 ? -13.667 9.759 20.640 1.00 96.00 104 PHE A O 1
ATOM 852 N N . MET A 1 105 ? -11.671 8.709 20.744 1.00 96.06 105 MET A N 1
ATOM 853 C CA . MET A 1 105 ? -11.647 8.518 22.184 1.00 96.06 105 MET A CA 1
ATOM 854 C C . MET A 1 105 ? -10.329 9.016 22.761 1.00 96.06 105 MET A C 1
ATOM 856 O O . MET A 1 105 ? -9.262 8.555 22.359 1.00 96.06 105 MET A O 1
ATOM 860 N N . GLN A 1 106 ? -10.420 9.898 23.753 1.00 96.06 106 GLN A N 1
ATOM 861 C CA . GLN A 1 106 ? -9.313 10.227 24.639 1.00 96.06 106 GLN A CA 1
ATOM 862 C C . GLN A 1 106 ? -9.540 9.573 26.001 1.00 96.06 106 GLN A C 1
ATOM 864 O O . GLN A 1 106 ? -10.569 9.792 26.640 1.00 96.06 106 GLN A O 1
ATOM 869 N N . THR A 1 107 ? -8.559 8.799 26.450 1.00 96.12 107 THR A N 1
ATOM 870 C CA . THR A 1 107 ? -8.548 8.156 27.764 1.00 96.12 107 THR A CA 1
ATOM 871 C C . THR A 1 107 ? -7.496 8.824 28.633 1.00 96.12 107 THR A C 1
ATOM 873 O O . THR A 1 107 ? -6.324 8.841 28.258 1.00 96.12 107 THR A O 1
ATOM 876 N N . ASN A 1 108 ? -7.888 9.344 29.799 1.00 95.12 108 ASN A N 1
ATOM 877 C CA . ASN A 1 108 ? -6.933 9.837 30.790 1.00 95.12 108 ASN A CA 1
ATOM 878 C C . ASN A 1 108 ? -6.912 8.905 32.001 1.00 95.12 108 ASN A C 1
ATOM 880 O O . ASN A 1 108 ? -7.922 8.738 32.688 1.00 95.12 108 ASN A O 1
ATOM 884 N N . LEU A 1 109 ? -5.738 8.335 32.260 1.00 93.25 109 LEU A N 1
ATOM 885 C CA . LEU A 1 109 ? -5.453 7.472 33.398 1.00 93.25 109 LEU A CA 1
ATOM 886 C C . LEU A 1 109 ? -4.489 8.198 34.333 1.00 93.25 109 LEU A C 1
ATOM 888 O O . LEU A 1 109 ? -3.414 8.633 33.906 1.00 93.25 109 LEU A O 1
ATOM 892 N N . ARG A 1 110 ? -4.871 8.333 35.601 1.00 87.44 110 ARG A N 1
ATOM 893 C CA . ARG A 1 110 ? -4.093 9.032 36.627 1.00 87.44 110 ARG A CA 1
ATOM 894 C C . ARG A 1 110 ? -4.103 8.228 37.914 1.00 87.44 110 ARG A C 1
ATOM 896 O O . ARG A 1 110 ? -5.029 7.473 38.194 1.00 87.44 110 ARG A O 1
ATOM 903 N N . ARG A 1 111 ? -3.052 8.383 38.711 1.00 81.69 111 ARG A N 1
ATOM 904 C CA . ARG A 1 111 ? -2.959 7.714 40.009 1.00 81.69 111 ARG A CA 1
ATOM 905 C C . ARG A 1 111 ? -4.001 8.285 40.972 1.00 81.69 111 ARG A C 1
ATOM 907 O O . ARG A 1 111 ? -4.029 9.489 41.182 1.00 81.69 111 ARG A O 1
ATOM 914 N N . GLY A 1 112 ? -4.776 7.408 41.609 1.00 76.50 112 GLY A N 1
ATOM 915 C CA . GLY A 1 112 ? -5.732 7.783 42.659 1.00 76.50 112 GLY A CA 1
ATOM 916 C C . GLY A 1 112 ? -7.034 8.409 42.151 1.00 76.50 112 GLY A C 1
ATOM 917 O O . GLY A 1 112 ? -7.918 8.681 42.953 1.00 76.50 112 GLY A O 1
ATOM 918 N N . GLU A 1 113 ? -7.178 8.589 40.838 1.00 83.06 113 GLU A N 1
ATOM 919 C CA . GLU A 1 113 ? -8.405 9.062 40.201 1.00 83.06 113 GLU A CA 1
ATOM 920 C C . GLU A 1 113 ? -9.014 7.936 39.360 1.00 83.06 113 GLU A C 1
ATOM 922 O O . GLU A 1 113 ? -8.311 7.063 38.845 1.00 83.06 113 GLU A O 1
ATOM 927 N N . LYS A 1 114 ? -10.338 7.956 39.204 1.00 87.94 114 LYS A N 1
ATOM 928 C CA . LYS A 1 114 ? -11.027 7.055 38.279 1.00 87.94 114 LYS A CA 1
ATOM 929 C C . LYS A 1 114 ? -10.696 7.454 36.841 1.00 87.94 114 LYS A C 1
ATOM 931 O O . LYS A 1 114 ? -10.654 8.645 36.527 1.00 87.94 114 LYS A O 1
ATOM 936 N N . ALA A 1 115 ? -10.512 6.471 35.962 1.00 92.62 115 ALA A N 1
ATOM 937 C CA . ALA A 1 115 ? -10.269 6.735 34.550 1.00 92.62 115 ALA A CA 1
ATOM 938 C C . ALA A 1 115 ? -11.384 7.593 33.932 1.00 92.62 115 ALA A C 1
ATOM 940 O O . ALA A 1 115 ? -12.576 7.363 34.165 1.00 92.62 115 ALA A O 1
ATOM 941 N N . THR A 1 116 ? -10.984 8.575 33.123 1.00 94.56 116 THR A N 1
ATOM 942 C CA . THR A 1 116 ? -11.912 9.435 32.380 1.00 94.56 116 THR A CA 1
ATOM 943 C C . THR A 1 116 ? -11.821 9.139 30.893 1.00 94.56 116 THR A C 1
ATOM 945 O O . THR A 1 116 ? -10.731 8.974 30.342 1.00 94.56 116 THR A O 1
ATOM 948 N N . TYR A 1 117 ? -12.983 9.088 30.247 1.00 95.44 117 TYR A N 1
ATOM 949 C CA . TYR A 1 117 ? -13.114 8.786 28.828 1.00 95.44 117 TYR A CA 1
ATOM 950 C C . TYR A 1 117 ? -13.894 9.909 28.166 1.00 95.44 117 TYR A C 1
ATOM 952 O O . TYR A 1 117 ? -15.029 10.198 28.545 1.00 95.44 117 TYR A O 1
ATOM 960 N N . TRP A 1 118 ? -13.291 10.532 27.166 1.00 95.31 118 TRP A N 1
ATOM 961 C CA . TRP A 1 118 ? -13.971 11.486 26.311 1.00 95.31 118 TRP A CA 1
ATOM 962 C C . TRP A 1 118 ? -14.141 10.873 24.930 1.00 95.31 118 TRP A C 1
ATOM 964 O O . TRP A 1 118 ? -13.152 10.561 24.270 1.00 95.31 118 TRP A O 1
ATOM 974 N N . ILE A 1 119 ? -15.391 10.669 24.517 1.00 96.00 119 ILE A N 1
ATOM 975 C CA . ILE A 1 119 ? -15.738 10.034 23.246 1.00 96.00 119 ILE A CA 1
ATOM 976 C C . ILE A 1 119 ? -16.593 10.993 22.431 1.00 96.00 119 ILE A C 1
ATOM 978 O O . ILE A 1 119 ? -17.620 11.472 22.908 1.00 96.00 119 ILE A O 1
ATOM 982 N N . SER A 1 120 ? -16.201 11.236 21.182 1.00 95.00 120 SER A N 1
ATOM 983 C CA . SER A 1 120 ? -16.983 12.058 20.261 1.00 95.00 120 SER A CA 1
ATOM 984 C C . SER A 1 120 ? -16.884 11.543 18.831 1.00 95.00 120 SER A C 1
ATOM 986 O O . SER A 1 120 ? -15.839 11.073 18.382 1.00 95.00 120 SER A O 1
ATOM 988 N N . GLU A 1 121 ? -17.995 11.611 18.100 1.00 96.06 121 GLU A N 1
ATOM 989 C CA . GLU A 1 121 ? -18.031 11.256 16.682 1.00 96.06 121 GLU A CA 1
ATOM 990 C C . GLU A 1 121 ? -17.286 12.317 15.872 1.00 96.06 121 GLU A C 1
ATOM 992 O O . GLU A 1 121 ? -17.643 13.492 15.916 1.00 96.06 121 GLU A O 1
ATOM 997 N N . ALA A 1 122 ? -16.244 11.916 15.150 1.00 95.19 122 ALA A N 1
ATOM 998 C CA . ALA A 1 122 ? -15.422 12.827 14.361 1.00 95.19 122 ALA A CA 1
ATOM 999 C C . ALA A 1 122 ? -15.986 12.995 12.943 1.00 95.19 122 ALA A C 1
ATOM 1001 O O . ALA A 1 122 ? -16.151 14.113 12.449 1.00 95.19 122 ALA A O 1
ATOM 1002 N N . PHE A 1 123 ? -16.294 11.874 12.287 1.00 95.81 123 PHE A N 1
ATOM 1003 C CA . PHE A 1 123 ? -16.847 11.854 10.937 1.00 95.81 123 PHE A CA 1
ATOM 1004 C C . PHE A 1 123 ? -17.543 10.528 10.614 1.00 95.81 123 PHE A C 1
ATOM 1006 O O . PHE A 1 123 ? -17.419 9.530 11.319 1.00 95.81 123 PHE A O 1
ATOM 1013 N N . GLN A 1 124 ? -18.260 10.524 9.501 1.00 96.62 124 GLN A N 1
ATOM 1014 C CA . GLN A 1 124 ? -19.010 9.415 8.947 1.00 96.62 124 GLN A CA 1
ATOM 1015 C C . GLN A 1 124 ? -18.686 9.304 7.465 1.00 96.62 124 GLN A C 1
ATOM 1017 O O . GLN A 1 124 ? -18.733 10.300 6.738 1.00 96.62 124 GLN A O 1
ATOM 1022 N N . ARG A 1 125 ? -18.419 8.086 7.004 1.00 96.62 125 ARG A N 1
ATOM 1023 C CA . ARG A 1 125 ? -18.330 7.771 5.579 1.00 96.62 125 ARG A CA 1
ATOM 1024 C C . ARG A 1 125 ? -19.593 7.047 5.147 1.00 96.62 125 ARG A C 1
ATOM 1026 O O . ARG A 1 125 ? -19.911 5.981 5.677 1.00 96.62 125 ARG A O 1
ATOM 1033 N N . TRP A 1 126 ? -20.302 7.648 4.201 1.00 97.12 126 TRP A N 1
ATOM 1034 C CA . TRP A 1 126 ? -21.522 7.120 3.609 1.00 97.12 126 TRP A CA 1
ATOM 1035 C C . TRP A 1 126 ? -21.211 6.578 2.228 1.00 97.12 126 TRP A C 1
ATOM 1037 O O . TRP A 1 126 ? -20.707 7.310 1.382 1.00 97.12 126 TRP A O 1
ATOM 1047 N N . LEU A 1 127 ? -21.538 5.313 2.002 1.00 96.62 127 LEU A N 1
ATOM 1048 C CA . LEU A 1 127 ? -21.259 4.608 0.762 1.00 96.62 127 LEU A CA 1
ATOM 1049 C C . LEU A 1 127 ? -22.566 4.058 0.186 1.00 96.62 127 LEU A C 1
ATOM 1051 O O . LEU A 1 127 ? -23.306 3.341 0.866 1.00 96.62 127 LEU A O 1
ATOM 1055 N N . THR A 1 128 ? -22.870 4.415 -1.059 1.00 95.81 128 THR A N 1
ATOM 1056 C CA . THR A 1 128 ? -24.015 3.844 -1.783 1.00 95.81 128 THR A CA 1
ATOM 1057 C C . THR A 1 128 ? -23.698 2.436 -2.292 1.00 95.81 128 THR A C 1
ATOM 1059 O O . THR A 1 128 ? -22.522 2.075 -2.369 1.00 95.81 128 THR A O 1
ATOM 1062 N N . PRO A 1 129 ? -24.710 1.655 -2.711 1.00 94.56 129 PRO A N 1
ATOM 1063 C CA . PRO A 1 129 ? -24.492 0.399 -3.434 1.00 94.56 129 PRO A CA 1
ATOM 1064 C C . PRO A 1 129 ? -23.576 0.548 -4.661 1.00 94.56 129 PRO A C 1
ATOM 1066 O O . PRO A 1 129 ? -22.730 -0.306 -4.899 1.00 94.56 129 PRO A O 1
ATOM 1069 N N . ASP A 1 130 ? -23.664 1.682 -5.366 1.00 92.31 130 ASP A N 1
ATOM 1070 C CA . ASP A 1 130 ? -22.799 2.036 -6.509 1.00 92.31 130 ASP A CA 1
ATOM 1071 C C . ASP A 1 130 ? -21.405 2.561 -6.104 1.00 92.31 130 ASP A C 1
ATOM 1073 O O . ASP A 1 130 ? -20.717 3.193 -6.905 1.00 92.31 130 ASP A O 1
ATOM 1077 N N . ALA A 1 131 ? -21.012 2.395 -4.839 1.00 91.38 131 ALA A N 1
ATOM 1078 C CA . ALA A 1 131 ? -19.757 2.875 -4.264 1.00 91.38 131 ALA A CA 1
ATOM 1079 C C . ALA A 1 131 ? -19.514 4.398 -4.328 1.00 91.38 131 ALA A C 1
ATOM 1081 O O . ALA A 1 131 ? -18.374 4.848 -4.186 1.00 91.38 131 ALA A O 1
ATOM 1082 N N . LYS A 1 132 ? -20.563 5.215 -4.499 1.00 92.88 132 LYS A N 1
ATOM 1083 C CA . LYS A 1 132 ? -20.444 6.675 -4.380 1.00 92.88 132 LYS A CA 1
ATOM 1084 C C . LYS A 1 132 ? -20.304 7.047 -2.915 1.00 92.88 132 LYS A C 1
ATOM 1086 O O . LYS A 1 132 ? -21.074 6.576 -2.078 1.00 92.88 132 LYS A O 1
ATOM 1091 N N . GLU A 1 133 ? -19.352 7.926 -2.629 1.00 93.75 133 GLU A N 1
ATOM 1092 C CA . GLU A 1 133 ? -19.062 8.358 -1.270 1.00 93.75 133 GLU A CA 1
ATOM 1093 C C . GLU A 1 133 ? -19.563 9.774 -0.974 1.00 93.75 133 GLU A C 1
ATOM 1095 O O . GLU A 1 133 ? -19.425 10.694 -1.784 1.00 93.75 133 GLU A O 1
ATOM 1100 N N . VAL A 1 134 ? -20.078 9.952 0.244 1.00 95.44 134 VAL A N 1
ATOM 1101 C CA . VAL A 1 134 ? -20.230 11.253 0.896 1.00 95.44 134 VAL A CA 1
ATOM 1102 C C . VAL A 1 134 ? -19.656 11.185 2.308 1.00 95.44 134 VAL A C 1
ATOM 1104 O O . VAL A 1 134 ? -19.949 10.263 3.068 1.00 95.44 134 VAL A O 1
ATOM 1107 N N . ILE A 1 135 ? -18.874 12.197 2.677 1.00 95.75 135 ILE A N 1
ATOM 1108 C CA . ILE A 1 135 ? -18.335 12.343 4.028 1.00 95.75 135 ILE A CA 1
ATOM 1109 C C . ILE A 1 135 ? -19.145 13.401 4.769 1.00 95.75 135 ILE A C 1
ATOM 1111 O O . ILE A 1 135 ? -19.292 14.532 4.294 1.00 95.75 135 ILE A O 1
ATOM 1115 N N . VAL A 1 136 ? -19.649 13.032 5.944 1.00 96.31 136 VAL A N 1
ATOM 1116 C CA . VAL A 1 136 ? -20.249 13.960 6.906 1.00 96.31 136 VAL A CA 1
ATOM 1117 C C . VAL A 1 136 ? -19.328 14.016 8.114 1.00 96.31 136 VAL A C 1
ATOM 1119 O O . VAL A 1 136 ? -19.049 12.985 8.711 1.00 96.31 136 VAL A O 1
ATOM 1122 N N . GLY A 1 137 ? -18.826 15.185 8.487 1.00 95.19 137 GLY A N 1
ATOM 1123 C CA . GLY A 1 137 ? -17.855 15.285 9.568 1.00 95.19 137 GLY A CA 1
ATOM 1124 C C . GLY A 1 137 ? -17.755 16.668 10.175 1.00 95.19 137 GLY A C 1
ATOM 1125 O O . GLY A 1 137 ? -18.208 17.670 9.602 1.00 95.19 137 GLY A O 1
ATOM 1126 N N . ARG A 1 138 ? -17.123 16.708 11.345 1.00 94.25 138 ARG A N 1
ATOM 1127 C CA . ARG A 1 138 ? -16.841 17.951 12.055 1.00 94.25 138 ARG A CA 1
ATOM 1128 C C . ARG A 1 138 ? -15.848 18.811 11.283 1.00 94.25 138 ARG A C 1
ATOM 1130 O O . ARG A 1 138 ? -15.072 18.327 10.454 1.00 94.25 138 ARG A O 1
ATOM 1137 N N . ALA A 1 139 ? -15.890 20.113 11.531 1.00 91.75 139 ALA A N 1
ATOM 1138 C CA . ALA A 1 139 ? -14.931 21.042 10.964 1.00 91.75 139 ALA A CA 1
ATOM 1139 C C . ALA A 1 139 ? -13.519 20.718 11.457 1.00 91.75 139 ALA A C 1
ATOM 1141 O O . ALA A 1 139 ? -13.315 20.327 12.606 1.00 91.75 139 ALA A O 1
ATOM 1142 N N . ARG A 1 140 ? -12.535 20.924 10.584 1.00 88.50 140 ARG A N 1
ATOM 1143 C CA . ARG A 1 140 ? -11.121 20.898 10.950 1.00 88.50 140 ARG A CA 1
ATOM 1144 C C . ARG A 1 140 ? -10.380 22.014 10.254 1.00 88.50 140 ARG A C 1
ATOM 1146 O O . ARG A 1 140 ? -10.813 22.493 9.205 1.00 88.50 140 ARG A O 1
ATOM 1153 N N . HIS A 1 141 ? -9.230 22.357 10.813 1.00 81.12 141 HIS A N 1
ATOM 1154 C CA . HIS A 1 141 ? -8.303 23.266 10.169 1.00 81.12 141 HIS A CA 1
ATOM 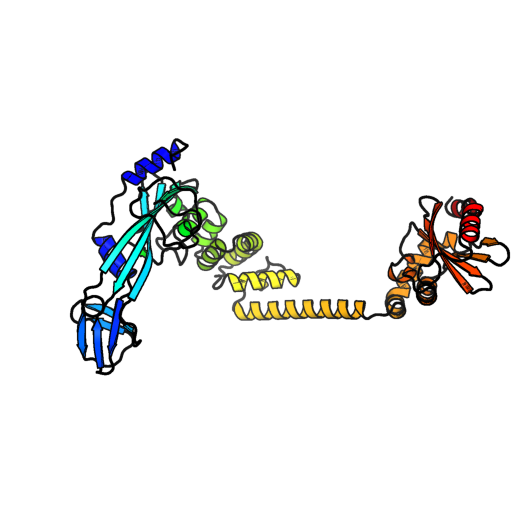1155 C C . HIS A 1 141 ? -7.736 22.634 8.885 1.00 81.12 141 HIS A C 1
ATOM 1157 O O . HIS A 1 141 ? -7.308 21.479 8.887 1.00 81.12 141 HIS A O 1
ATOM 1163 N N . TRP A 1 142 ? -7.734 23.384 7.782 1.00 70.31 142 TRP A N 1
ATOM 1164 C CA . TRP A 1 142 ? -7.418 22.873 6.442 1.00 70.31 142 TRP A CA 1
ATOM 1165 C C . TRP A 1 142 ? -5.933 22.517 6.243 1.00 70.31 142 TRP A C 1
ATOM 1167 O O . TRP A 1 142 ? -5.635 21.619 5.464 1.00 70.31 142 TRP A O 1
ATOM 1177 N N . MET A 1 143 ? -5.016 23.145 6.992 1.00 71.69 143 MET A N 1
ATOM 1178 C CA . MET A 1 143 ? -3.575 22.813 6.994 1.00 71.69 143 MET A CA 1
ATOM 1179 C C . MET A 1 143 ? -3.178 21.725 8.006 1.00 71.69 143 MET A C 1
ATOM 1181 O O . MET A 1 143 ? -1.999 21.417 8.152 1.00 71.69 143 MET A O 1
ATOM 1185 N N . CYS A 1 144 ? -4.126 21.161 8.758 1.00 76.12 144 CYS A N 1
ATOM 1186 C CA . CYS A 1 144 ? -3.783 20.216 9.814 1.00 76.12 144 CYS A CA 1
ATOM 1187 C C . CYS A 1 144 ? -3.456 18.825 9.250 1.00 76.12 144 CYS A C 1
ATOM 1189 O O . CYS A 1 144 ? -4.346 18.122 8.758 1.00 76.12 144 CYS A O 1
ATOM 1191 N N . SER A 1 145 ? -2.192 18.418 9.386 1.00 77.88 145 SER A N 1
ATOM 1192 C CA . SER A 1 145 ? -1.702 17.069 9.073 1.00 77.88 145 SER A CA 1
ATOM 1193 C C . SER A 1 145 ? -2.044 16.036 10.155 1.00 77.88 145 SER A C 1
ATOM 1195 O O . SER A 1 145 ? -2.120 14.846 9.854 1.00 77.88 145 SER A O 1
ATOM 1197 N N . TYR A 1 146 ? -2.312 16.469 11.392 1.00 83.00 146 TYR A N 1
ATOM 1198 C CA . TYR A 1 146 ? -2.752 15.584 12.472 1.00 83.00 146 TYR A CA 1
ATOM 1199 C C . TYR A 1 146 ? -4.171 15.056 12.227 1.00 83.00 146 TYR A C 1
ATOM 1201 O O . TYR A 1 146 ? -5.068 15.786 11.789 1.00 83.00 146 TYR A O 1
ATOM 1209 N N . CYS A 1 147 ? -4.377 13.771 12.522 1.00 82.31 147 CYS A N 1
ATOM 1210 C CA . CYS A 1 147 ? -5.652 13.089 12.299 1.00 82.31 147 CYS A CA 1
ATOM 1211 C C . CYS A 1 147 ? -6.664 13.266 13.446 1.00 82.31 147 CYS A C 1
ATOM 1213 O O . CYS A 1 147 ? -7.847 13.000 13.236 1.00 82.31 147 CYS A O 1
ATOM 1215 N N . ASP A 1 148 ? -6.231 13.762 14.610 1.00 83.12 148 ASP A N 1
ATOM 1216 C CA . ASP A 1 148 ? -7.008 13.875 15.853 1.00 83.12 148 ASP A CA 1
ATOM 1217 C C . ASP A 1 148 ? -7.528 15.287 16.179 1.00 83.12 148 ASP A C 1
ATOM 1219 O O . ASP A 1 148 ? -8.276 15.468 17.141 1.00 83.12 148 ASP A O 1
ATOM 1223 N N . ILE A 1 149 ? -7.211 16.288 15.354 1.00 88.38 149 ILE A N 1
ATOM 1224 C CA . ILE A 1 149 ? -7.596 17.687 15.595 1.00 88.38 149 ILE A CA 1
ATOM 1225 C C . ILE A 1 149 ? -8.893 18.028 14.856 1.00 88.38 149 ILE A C 1
ATOM 1227 O O . ILE A 1 149 ? -8.883 18.439 13.691 1.00 88.38 149 ILE A O 1
ATOM 1231 N N . TRP A 1 150 ? -10.016 17.889 15.559 1.00 91.12 150 TRP A N 1
ATOM 1232 C CA . TRP A 1 150 ? -11.351 18.285 15.101 1.00 91.12 150 TRP A CA 1
ATOM 1233 C C . TRP A 1 150 ? -11.882 19.444 15.947 1.00 91.12 150 TRP A C 1
ATOM 1235 O O . TRP A 1 150 ? -11.572 19.549 17.130 1.00 91.12 150 TRP A O 1
ATOM 1245 N N . ASN A 1 151 ? -12.707 20.308 15.358 1.00 92.00 151 ASN A N 1
ATOM 1246 C CA . ASN A 1 151 ? -13.519 21.244 16.124 1.00 92.00 151 ASN A CA 1
ATOM 1247 C C . ASN A 1 151 ? -14.754 20.490 16.635 1.00 92.00 151 ASN A C 1
ATOM 1249 O O . ASN A 1 151 ? -15.722 20.289 15.895 1.00 92.00 151 ASN A O 1
ATOM 1253 N N . TYR A 1 152 ? -14.706 20.039 17.885 1.00 90.06 152 TYR A N 1
ATOM 1254 C CA . TYR A 1 152 ? -15.764 19.219 18.474 1.00 90.06 152 TYR A CA 1
ATOM 1255 C C . TYR A 1 152 ? -17.032 19.997 18.844 1.00 90.06 152 TYR A C 1
ATOM 1257 O O . TYR A 1 152 ? -18.078 19.371 19.015 1.00 90.06 152 TYR A O 1
ATOM 1265 N N . ASP A 1 153 ? -16.968 21.328 18.831 1.00 90.69 153 ASP A N 1
ATOM 1266 C CA . ASP A 1 153 ? -18.125 22.214 18.991 1.00 90.69 153 ASP A CA 1
ATOM 1267 C C . ASP A 1 153 ? -18.839 22.482 17.658 1.00 90.69 153 ASP A C 1
ATOM 1269 O O . ASP A 1 153 ? -19.955 22.992 17.625 1.00 90.69 153 ASP A O 1
ATOM 1273 N N . SER A 1 154 ? -18.219 22.118 16.529 1.00 92.88 154 SER A N 1
ATOM 1274 C CA . SER A 1 154 ? -18.832 22.284 15.210 1.00 92.88 154 SER A CA 1
ATOM 1275 C C . SER A 1 154 ? -19.853 21.195 14.885 1.00 92.88 154 SER A C 1
ATOM 1277 O O . SER A 1 154 ? -19.693 20.025 15.253 1.00 92.88 154 SER A O 1
ATOM 1279 N N . GLU A 1 155 ? -20.871 21.573 14.111 1.00 91.56 155 GLU A N 1
ATOM 1280 C CA . GLU A 1 155 ? -21.864 20.640 13.588 1.00 91.56 155 GLU A CA 1
ATOM 1281 C C . GLU A 1 155 ? -21.276 19.646 12.569 1.00 91.56 155 GLU A C 1
ATOM 1283 O O . GLU A 1 155 ? -20.278 19.893 11.876 1.00 91.56 155 GLU A O 1
ATOM 1288 N N . MET A 1 156 ? -21.951 18.501 12.457 1.00 93.12 156 MET A N 1
ATOM 1289 C CA . MET A 1 156 ? -21.685 17.481 11.448 1.00 93.12 156 MET A CA 1
ATOM 1290 C C . MET A 1 156 ? -22.233 17.941 10.096 1.00 93.12 156 MET A C 1
ATOM 1292 O O . MET A 1 156 ? -23.442 17.998 9.882 1.00 93.12 156 MET A O 1
ATOM 1296 N N . GLU A 1 157 ? -21.337 18.239 9.160 1.00 94.50 157 GLU A N 1
ATOM 1297 C CA . GLU A 1 157 ? -21.693 18.747 7.835 1.00 94.50 157 GLU A CA 1
ATOM 1298 C C . GLU A 1 157 ? -21.019 17.948 6.728 1.00 94.50 157 GLU A C 1
ATOM 1300 O O . GLU A 1 157 ? -20.056 17.225 6.962 1.00 94.50 157 GLU A O 1
ATOM 1305 N N . ILE A 1 158 ? -21.452 18.155 5.485 1.00 95.19 158 ILE A N 1
ATOM 1306 C CA . ILE A 1 158 ? -20.744 17.632 4.316 1.00 95.19 158 ILE A CA 1
ATOM 1307 C C . ILE A 1 158 ? -19.321 18.207 4.271 1.00 95.19 158 ILE A C 1
ATOM 1309 O O . ILE A 1 158 ? -19.130 19.432 4.341 1.00 95.19 158 ILE A O 1
ATOM 1313 N N . ARG A 1 159 ? -18.328 17.325 4.127 1.00 92.50 159 ARG A N 1
ATOM 1314 C CA . ARG A 1 159 ? -16.902 17.669 4.033 1.00 92.50 159 ARG A CA 1
ATOM 1315 C C . ARG A 1 159 ? -16.277 17.074 2.776 1.00 92.50 159 ARG A C 1
ATOM 1317 O O . ARG A 1 159 ? -16.692 16.026 2.290 1.00 92.50 159 ARG A O 1
ATOM 1324 N N . THR A 1 160 ? -15.258 17.756 2.267 1.00 90.06 160 THR A N 1
ATOM 1325 C CA . THR A 1 160 ? -14.300 17.157 1.337 1.00 90.06 160 THR A CA 1
ATOM 1326 C C . THR A 1 160 ? -13.364 16.230 2.100 1.00 90.06 160 THR A C 1
ATOM 1328 O O . THR A 1 160 ? -13.047 16.467 3.271 1.00 90.06 160 THR A O 1
ATOM 1331 N N . GLU A 1 161 ? -12.918 15.173 1.433 1.00 89.50 161 GLU A N 1
ATOM 1332 C CA . GLU A 1 161 ? -11.939 14.255 2.000 1.00 89.50 161 GLU A CA 1
ATOM 1333 C C . GLU A 1 161 ? -10.618 14.979 2.318 1.00 89.50 161 GLU A C 1
ATOM 1335 O O . GLU A 1 161 ? -10.252 15.959 1.673 1.00 89.50 161 GLU A O 1
ATOM 1340 N N . ASN A 1 162 ? -9.929 14.533 3.368 1.00 87.69 162 ASN A N 1
ATOM 1341 C CA . ASN A 1 162 ? -8.689 15.128 3.867 1.00 87.69 162 ASN A CA 1
ATOM 1342 C C . ASN A 1 162 ? -7.890 14.071 4.651 1.00 87.69 162 ASN A C 1
ATOM 1344 O O . ASN A 1 162 ? -8.410 12.990 4.933 1.00 87.69 162 ASN A O 1
ATOM 1348 N N . TYR A 1 163 ? -6.673 14.411 5.088 1.00 85.44 163 TYR A N 1
ATOM 1349 C CA . TYR A 1 163 ? -5.758 13.489 5.776 1.00 85.44 163 TYR A CA 1
ATOM 1350 C C . TYR A 1 163 ? -6.348 12.747 6.982 1.00 85.44 163 TYR A C 1
ATOM 1352 O O . TYR A 1 163 ? -6.086 11.565 7.167 1.00 85.44 163 TYR A O 1
ATOM 1360 N N . GLY A 1 164 ? -7.197 13.390 7.784 1.00 86.75 164 GLY A N 1
ATOM 1361 C CA . GLY A 1 164 ? -7.722 12.728 8.989 1.00 86.75 164 GLY A CA 1
ATOM 1362 C C . GLY A 1 164 ? -8.943 11.854 8.709 1.00 86.75 164 GLY A C 1
ATOM 1363 O O . GLY A 1 164 ? -9.353 11.100 9.580 1.00 86.75 164 GLY A O 1
ATOM 1364 N N . HIS A 1 165 ? -9.493 11.890 7.490 1.00 90.62 165 HIS A N 1
ATOM 1365 C CA . HIS A 1 165 ? -10.483 10.906 7.058 1.00 90.62 165 HIS A CA 1
ATOM 1366 C C . HIS A 1 165 ? -9.840 9.555 6.692 1.00 90.62 165 HIS A C 1
ATOM 1368 O O . HIS A 1 165 ? -10.557 8.560 6.589 1.00 90.62 165 HIS A O 1
ATOM 1374 N N . TYR A 1 166 ? -8.516 9.493 6.496 1.00 88.19 166 TYR A N 1
ATOM 1375 C CA . TYR A 1 166 ? -7.779 8.253 6.198 1.00 88.19 166 TYR A CA 1
ATOM 1376 C C . TYR A 1 166 ? -7.420 7.436 7.446 1.00 88.19 166 TYR A C 1
ATOM 1378 O O . TYR A 1 166 ? -6.836 6.358 7.331 1.00 88.19 166 TYR A O 1
ATOM 1386 N N . VAL A 1 167 ? -7.762 7.928 8.642 1.00 90.06 167 VAL A N 1
ATOM 1387 C CA . VAL A 1 167 ? -7.474 7.218 9.887 1.00 90.06 167 VAL A CA 1
ATOM 1388 C C . VAL A 1 167 ? -8.169 5.855 9.904 1.00 90.06 167 VAL A C 1
ATOM 1390 O O . VAL A 1 167 ? -9.366 5.735 9.632 1.00 90.06 167 VAL A O 1
ATOM 1393 N N . THR A 1 168 ? -7.400 4.810 10.205 1.00 90.38 168 THR A N 1
ATOM 1394 C CA . THR A 1 168 ? -7.925 3.448 10.341 1.00 90.38 168 THR A CA 1
ATOM 1395 C C . THR A 1 168 ? -8.357 3.233 11.789 1.00 90.38 168 THR A C 1
ATOM 1397 O O . THR A 1 168 ? -7.591 3.557 12.698 1.00 90.38 168 THR A O 1
ATOM 1400 N N . PRO A 1 169 ? -9.570 2.712 12.041 1.00 93.75 169 PRO A N 1
ATOM 1401 C CA . PRO A 1 169 ? -10.008 2.446 13.402 1.00 93.75 169 PRO A CA 1
ATOM 1402 C C . PRO A 1 169 ? -9.143 1.356 14.037 1.00 93.75 169 PRO A C 1
ATOM 1404 O O . PRO A 1 169 ? -8.868 0.331 13.415 1.00 93.75 169 PRO A O 1
ATOM 1407 N N . TYR A 1 170 ? -8.789 1.540 15.305 1.00 93.75 170 TYR A N 1
ATOM 1408 C CA . TYR A 1 170 ? -8.117 0.518 16.101 1.00 93.75 170 TYR A CA 1
ATOM 1409 C C . TYR A 1 170 ? -9.004 -0.723 16.279 1.00 93.75 170 TYR A C 1
ATOM 1411 O O . TYR A 1 170 ? -8.540 -1.860 16.174 1.00 93.75 170 TYR A O 1
ATOM 1419 N N . LYS A 1 171 ? -10.307 -0.507 16.513 1.00 94.25 171 LYS A N 1
ATOM 1420 C CA . LYS A 1 171 ? -11.327 -1.561 16.604 1.00 94.25 171 LYS A CA 1
ATOM 1421 C C . LYS A 1 171 ? -12.646 -1.130 15.978 1.00 94.25 171 LYS A C 1
ATOM 1423 O O . LYS A 1 171 ? -12.983 0.051 15.946 1.00 94.25 171 LYS A O 1
ATOM 1428 N N . VAL A 1 172 ? -13.414 -2.124 15.543 1.00 94.75 172 VAL A N 1
ATOM 1429 C CA . VAL A 1 172 ? -14.840 -1.976 15.243 1.00 94.75 172 VAL A CA 1
ATOM 1430 C C . VAL A 1 172 ? -15.634 -2.432 16.467 1.00 94.75 172 VAL A C 1
ATOM 1432 O O . VAL A 1 172 ? -15.342 -3.490 17.029 1.00 94.75 172 VAL A O 1
ATOM 1435 N N . ILE A 1 173 ? -16.592 -1.614 16.900 1.00 94.31 173 ILE A N 1
ATOM 1436 C CA . ILE A 1 173 ? -17.406 -1.820 18.104 1.00 94.31 173 ILE A CA 1
ATOM 1437 C C . ILE A 1 173 ? -18.845 -2.162 17.716 1.00 94.31 173 ILE A C 1
ATOM 1439 O O . ILE A 1 173 ? -19.388 -1.613 16.754 1.00 94.31 173 ILE A O 1
ATOM 1443 N N . GLY A 1 174 ? -19.470 -3.052 18.489 1.00 88.62 174 GLY A N 1
ATOM 1444 C CA . GLY A 1 174 ? -20.794 -3.586 18.209 1.00 88.62 174 GLY A CA 1
ATOM 1445 C C . GLY A 1 174 ? -20.834 -4.550 17.021 1.00 88.62 174 GLY A C 1
ATOM 1446 O O . GLY A 1 174 ? -19.824 -4.881 16.397 1.00 88.62 174 GLY A O 1
ATOM 1447 N N . GLN A 1 175 ? -22.041 -5.018 16.709 1.00 87.25 175 GLN A N 1
ATOM 1448 C CA . GLN A 1 175 ? -22.281 -5.894 15.568 1.00 87.25 175 GLN A CA 1
ATOM 1449 C C . GLN A 1 175 ? -22.359 -5.083 14.269 1.00 87.25 175 GLN A C 1
ATOM 1451 O O . GLN A 1 175 ? -23.209 -4.201 14.126 1.00 87.25 175 GLN A O 1
ATOM 1456 N N . SER A 1 176 ? -21.505 -5.417 13.300 1.00 91.94 176 SER A N 1
ATOM 1457 C CA . SER A 1 176 ? -21.515 -4.792 11.977 1.00 91.94 176 SER A CA 1
ATOM 1458 C C . SER A 1 176 ? -22.820 -5.079 11.235 1.00 91.94 176 SER A C 1
ATOM 1460 O O . SER A 1 176 ? -23.134 -6.229 10.920 1.00 91.94 176 SER A O 1
ATOM 1462 N N . SER A 1 177 ? -23.552 -4.024 10.880 1.00 93.69 177 SER A N 1
ATOM 1463 C CA . SER A 1 177 ? -24.708 -4.111 9.987 1.00 93.69 177 SER A CA 1
ATOM 1464 C C . SER A 1 177 ? -24.324 -3.599 8.604 1.00 93.69 177 SER A C 1
ATOM 1466 O O . SER A 1 177 ? -23.884 -2.455 8.458 1.00 93.69 177 SER A O 1
ATOM 1468 N N . VAL A 1 178 ? -24.479 -4.459 7.592 1.00 96.44 178 VAL A N 1
ATOM 1469 C CA . VAL A 1 178 ? -24.081 -4.159 6.211 1.00 96.44 178 VAL A CA 1
ATOM 1470 C C . VAL A 1 178 ? -25.235 -4.210 5.216 1.00 96.44 178 VAL A C 1
ATOM 1472 O O . VAL A 1 178 ? -26.229 -4.926 5.424 1.00 96.44 178 VAL A O 1
ATOM 1475 N N . ILE A 1 179 ? -25.113 -3.433 4.138 1.00 96.94 179 ILE A N 1
ATOM 1476 C CA . ILE A 1 179 ? -26.041 -3.485 2.999 1.00 96.94 179 ILE A CA 1
ATOM 1477 C C . ILE A 1 179 ? -25.953 -4.843 2.270 1.00 96.94 179 ILE A C 1
ATOM 1479 O O . ILE A 1 179 ? -24.909 -5.508 2.336 1.00 96.94 179 ILE A O 1
ATOM 1483 N N . PRO A 1 180 ? -27.035 -5.294 1.606 1.00 96.69 180 PRO A N 1
ATOM 1484 C CA . PRO A 1 180 ? -27.075 -6.595 0.935 1.00 96.69 180 PRO A CA 1
ATOM 1485 C C . PRO A 1 180 ? -25.958 -6.805 -0.092 1.00 96.69 180 PRO A C 1
ATOM 1487 O O . PRO A 1 180 ? -25.443 -7.911 -0.208 1.00 96.69 180 PRO A O 1
ATOM 1490 N N . GLU A 1 181 ? -25.538 -5.757 -0.794 1.00 96.69 181 GLU A N 1
ATOM 1491 C CA . GLU A 1 181 ? -24.521 -5.797 -1.844 1.00 96.69 181 GLU A CA 1
ATOM 1492 C C . GLU A 1 181 ? -23.140 -6.147 -1.285 1.00 96.69 181 GLU A C 1
ATOM 1494 O O . GLU A 1 181 ? -22.446 -6.997 -1.833 1.00 96.69 181 GLU A O 1
ATOM 1499 N N . ILE A 1 182 ? -22.768 -5.580 -0.135 1.00 96.19 182 ILE A N 1
ATOM 1500 C CA . ILE A 1 182 ? -21.507 -5.908 0.546 1.00 96.19 182 ILE A CA 1
ATOM 1501 C C . ILE A 1 182 ? -21.512 -7.368 1.018 1.00 96.19 182 ILE A C 1
ATOM 1503 O O . ILE A 1 182 ? -20.509 -8.073 0.891 1.00 96.19 182 ILE A O 1
ATOM 1507 N N . ARG A 1 183 ? -22.656 -7.847 1.525 1.00 95.44 183 ARG A N 1
ATOM 1508 C CA . ARG A 1 183 ? -22.822 -9.253 1.920 1.00 95.44 183 ARG A CA 1
ATOM 1509 C C . ARG A 1 183 ? -22.748 -10.185 0.704 1.00 95.44 183 ARG A C 1
ATOM 1511 O O . ARG A 1 183 ? -22.027 -11.177 0.748 1.00 95.44 183 ARG A O 1
ATOM 1518 N N . ARG A 1 184 ? -23.424 -9.838 -0.396 1.00 95.00 184 ARG A N 1
ATOM 1519 C CA . ARG A 1 184 ? -23.373 -10.550 -1.688 1.00 95.00 184 ARG A CA 1
ATOM 1520 C C . ARG A 1 184 ? -21.941 -10.649 -2.223 1.00 95.00 184 ARG A C 1
ATOM 1522 O O . ARG A 1 184 ? -21.555 -11.691 -2.757 1.00 95.00 184 ARG A O 1
ATOM 1529 N N . ASN A 1 185 ? -21.141 -9.605 -2.018 1.00 95.94 185 ASN A N 1
ATOM 1530 C CA . ASN A 1 185 ? -19.746 -9.542 -2.451 1.00 95.94 185 ASN A CA 1
ATOM 1531 C C . ASN A 1 185 ? -18.781 -10.253 -1.475 1.00 95.94 185 ASN A C 1
ATOM 1533 O O . ASN A 1 185 ? -17.569 -10.218 -1.660 1.00 95.94 185 ASN A O 1
ATOM 1537 N N . GLY A 1 186 ? -19.301 -10.978 -0.477 1.00 93.50 186 GLY A N 1
ATOM 1538 C CA . GLY A 1 186 ? -18.534 -11.941 0.318 1.00 93.50 186 GLY A CA 1
ATOM 1539 C C . GLY A 1 186 ? -18.105 -11.467 1.706 1.00 93.50 186 GLY A C 1
ATOM 1540 O O . GLY A 1 186 ? -17.346 -12.178 2.364 1.00 93.50 186 GLY A O 1
ATOM 1541 N N . TYR A 1 187 ? -18.565 -10.307 2.188 1.00 94.62 187 TYR A N 1
ATOM 1542 C CA . TYR A 1 187 ? -18.302 -9.909 3.575 1.00 94.62 187 TYR A CA 1
ATOM 1543 C C . TYR A 1 187 ? -18.912 -10.917 4.562 1.00 94.62 187 TYR A C 1
ATOM 1545 O O . TYR A 1 187 ? -20.116 -11.178 4.537 1.00 94.62 187 TYR A O 1
ATOM 1553 N N . ASN A 1 188 ? -18.073 -11.457 5.447 1.00 89.50 188 ASN A N 1
ATOM 1554 C CA . ASN A 1 188 ? -18.400 -12.557 6.359 1.00 89.50 188 ASN A CA 1
ATOM 1555 C C . ASN A 1 188 ? -18.544 -12.116 7.831 1.00 89.50 188 ASN A C 1
ATOM 1557 O O . ASN A 1 188 ? -18.749 -12.962 8.696 1.00 89.50 188 ASN A O 1
ATOM 1561 N N . GLY A 1 189 ? -18.432 -10.815 8.122 1.00 91.00 189 GLY A N 1
ATOM 1562 C CA . GLY A 1 189 ? -18.468 -10.271 9.484 1.00 91.00 189 GLY A CA 1
ATOM 1563 C C . GLY A 1 189 ? -17.102 -9.879 10.055 1.00 91.00 189 GLY A C 1
ATOM 1564 O O . GLY A 1 189 ? -17.062 -9.122 11.023 1.00 91.00 189 GLY A O 1
ATOM 1565 N N . ASP A 1 190 ? -15.998 -10.313 9.444 1.00 90.94 190 ASP A N 1
ATOM 1566 C CA . ASP A 1 190 ? -14.636 -9.926 9.821 1.00 90.94 190 ASP A CA 1
ATOM 1567 C C . ASP A 1 190 ? -14.017 -9.015 8.747 1.00 90.94 190 ASP A C 1
ATOM 1569 O O . ASP A 1 190 ? -14.315 -9.097 7.555 1.00 90.94 190 ASP A O 1
ATOM 1573 N N . PHE A 1 191 ? -13.162 -8.102 9.193 1.00 91.88 191 PHE A N 1
ATOM 1574 C CA . PHE A 1 191 ? -12.399 -7.194 8.348 1.00 91.88 191 PHE A CA 1
ATOM 1575 C C . PHE A 1 191 ? -10.998 -7.719 8.035 1.00 91.88 191 PHE A C 1
ATOM 1577 O O . PHE A 1 191 ? -10.353 -7.180 7.141 1.00 91.88 191 PHE A O 1
ATOM 1584 N N . HIS A 1 192 ? -10.510 -8.746 8.741 1.00 90.62 192 HIS A N 1
ATOM 1585 C CA . HIS A 1 192 ? -9.205 -9.372 8.499 1.00 90.62 192 HIS A CA 1
ATOM 1586 C C . HIS A 1 192 ? -8.061 -8.343 8.367 1.00 90.62 192 HIS A C 1
ATOM 1588 O O . HIS A 1 192 ? -7.281 -8.373 7.416 1.00 90.62 192 HIS A O 1
ATOM 1594 N N . ASN A 1 193 ? -7.989 -7.410 9.324 1.00 86.31 193 ASN A N 1
ATOM 1595 C CA . ASN A 1 193 ? -7.037 -6.287 9.373 1.00 86.31 193 ASN A CA 1
ATOM 1596 C C . ASN A 1 193 ? -7.160 -5.258 8.231 1.00 86.31 193 ASN A C 1
ATOM 1598 O O . ASN A 1 193 ? -6.257 -4.448 8.034 1.00 86.31 193 ASN A O 1
ATOM 1602 N N . CYS A 1 194 ? -8.270 -5.246 7.494 1.00 90.25 194 CYS A N 1
ATOM 1603 C CA . CYS A 1 194 ? -8.583 -4.183 6.543 1.00 90.25 194 CYS A CA 1
ATOM 1604 C C . CYS A 1 194 ? -9.345 -3.040 7.229 1.00 90.25 194 CYS A C 1
ATOM 1606 O O . CYS A 1 194 ? -10.170 -3.268 8.115 1.00 90.25 194 CYS A O 1
ATOM 1608 N N . SER A 1 195 ? -9.139 -1.804 6.768 1.00 90.81 195 SER A N 1
ATOM 1609 C CA . SER A 1 195 ? -10.020 -0.692 7.143 1.00 90.81 195 SER A CA 1
ATOM 1610 C C . SER A 1 195 ? -11.451 -0.980 6.660 1.00 90.81 195 SER A C 1
ATOM 1612 O O . SER A 1 195 ? -11.619 -1.300 5.477 1.00 90.81 195 SER A O 1
ATOM 1614 N N . PRO A 1 196 ? -12.489 -0.848 7.515 1.00 93.88 196 PRO A N 1
ATOM 1615 C CA . PRO A 1 196 ? -13.871 -1.141 7.140 1.00 93.88 196 PRO A CA 1
ATOM 1616 C C . PRO A 1 196 ? -14.328 -0.410 5.885 1.00 93.88 196 PRO A C 1
ATOM 1618 O O . PRO A 1 196 ? -14.870 -1.016 4.965 1.00 93.88 196 PRO A O 1
ATOM 1621 N N . TYR A 1 197 ? -14.056 0.892 5.827 1.00 92.88 197 TYR A N 1
ATOM 1622 C CA . TYR A 1 197 ? -14.441 1.718 4.693 1.00 92.88 197 TYR A CA 1
ATOM 1623 C C . TYR A 1 197 ? -13.726 1.282 3.407 1.00 92.88 197 TYR A C 1
ATOM 1625 O O . TYR A 1 197 ? -14.382 1.019 2.401 1.00 92.88 197 TYR A O 1
ATOM 1633 N N . THR A 1 198 ? -12.397 1.149 3.449 1.00 92.69 198 THR A N 1
ATOM 1634 C CA . THR A 1 198 ? -11.595 0.803 2.268 1.00 92.69 198 THR A CA 1
ATOM 1635 C C . THR A 1 198 ? -11.963 -0.579 1.734 1.00 92.69 198 THR A C 1
ATOM 1637 O O . THR A 1 198 ? -12.062 -0.764 0.522 1.00 92.69 198 THR A O 1
ATOM 1640 N N . LEU A 1 199 ? -12.229 -1.542 2.626 1.00 94.88 199 LEU A N 1
ATOM 1641 C CA . LEU A 1 199 ? -12.710 -2.865 2.240 1.00 94.88 199 LEU A CA 1
ATOM 1642 C C . LEU A 1 199 ? -14.067 -2.778 1.535 1.00 94.88 199 LEU A C 1
ATOM 1644 O O . LEU A 1 199 ? -14.220 -3.329 0.449 1.00 94.88 199 LEU A O 1
ATOM 1648 N N . PHE A 1 200 ? -15.043 -2.076 2.115 1.00 95.81 200 PHE A N 1
ATOM 1649 C CA . PHE A 1 200 ? -16.378 -1.953 1.526 1.00 95.81 200 PHE A CA 1
ATOM 1650 C C . PHE A 1 200 ? -16.360 -1.253 0.173 1.00 95.81 200 PHE A C 1
ATOM 1652 O O . PHE A 1 200 ? -16.957 -1.754 -0.778 1.00 95.81 200 PHE A O 1
ATOM 1659 N N . GLN A 1 201 ? -15.623 -0.150 0.053 1.00 94.69 201 GLN A N 1
ATOM 1660 C CA . GLN A 1 201 ? -15.447 0.541 -1.220 1.00 94.69 201 GLN A CA 1
ATOM 1661 C C . GLN A 1 201 ? -14.856 -0.394 -2.280 1.00 94.69 201 GLN A C 1
ATOM 1663 O O . GLN A 1 201 ? -15.348 -0.443 -3.408 1.00 94.69 201 GLN A O 1
ATOM 1668 N N . ARG A 1 202 ? -13.832 -1.183 -1.929 1.00 94.19 202 ARG A N 1
ATOM 1669 C CA . ARG A 1 202 ? -13.216 -2.124 -2.872 1.00 94.19 202 ARG A CA 1
ATOM 1670 C C . ARG A 1 202 ? -14.114 -3.301 -3.221 1.00 94.19 202 ARG A C 1
ATOM 1672 O O . ARG A 1 202 ? -14.162 -3.667 -4.389 1.00 94.19 202 ARG A O 1
ATOM 1679 N N . LEU A 1 203 ? -14.852 -3.853 -2.262 1.00 95.75 203 LEU A N 1
ATOM 1680 C CA . LEU A 1 203 ? -15.815 -4.921 -2.529 1.00 95.75 203 LEU A CA 1
ATOM 1681 C C . LEU A 1 203 ? -16.925 -4.465 -3.478 1.00 95.75 203 LEU A C 1
ATOM 1683 O O . LEU A 1 203 ? -17.373 -5.270 -4.283 1.00 95.75 203 LEU A O 1
ATOM 1687 N N . LEU A 1 204 ? -17.360 -3.205 -3.416 1.00 95.69 204 LEU A N 1
ATOM 1688 C CA . LEU A 1 204 ? -18.391 -2.680 -4.319 1.00 95.69 204 LEU A CA 1
ATOM 1689 C C . LEU A 1 204 ? -17.857 -2.311 -5.714 1.00 95.69 204 LEU A C 1
ATOM 1691 O O . LEU A 1 204 ? -18.612 -2.362 -6.678 1.00 95.69 204 LEU A O 1
ATOM 1695 N N . THR A 1 205 ? -16.574 -1.955 -5.839 1.00 94.31 205 THR A N 1
ATOM 1696 C CA . THR A 1 205 ? -15.994 -1.442 -7.100 1.00 94.31 205 THR A CA 1
ATOM 1697 C C . THR A 1 205 ? -15.156 -2.448 -7.881 1.00 94.31 205 THR A C 1
ATOM 1699 O O . THR A 1 205 ? -14.971 -2.276 -9.083 1.00 94.31 205 THR A O 1
ATOM 1702 N N . CYS A 1 206 ? -14.604 -3.474 -7.229 1.00 93.25 206 CYS A N 1
ATOM 1703 C CA . CYS A 1 206 ? -13.579 -4.332 -7.816 1.00 93.25 206 CYS A CA 1
ATOM 1704 C C . CYS A 1 206 ? -13.964 -5.813 -7.747 1.00 93.25 206 CYS A C 1
ATOM 1706 O O . CYS A 1 206 ? -13.835 -6.467 -6.708 1.00 93.25 206 CYS A O 1
ATOM 1708 N N . ASN A 1 207 ? -14.339 -6.375 -8.898 1.00 94.00 207 ASN A N 1
ATOM 1709 C CA . ASN A 1 207 ? -14.644 -7.801 -9.049 1.00 94.00 207 ASN A CA 1
ATOM 1710 C C . ASN A 1 207 ? -13.450 -8.717 -8.702 1.00 94.00 207 ASN A C 1
ATOM 1712 O O . ASN A 1 207 ? -13.634 -9.833 -8.211 1.00 94.00 207 ASN A O 1
ATOM 1716 N N . LYS A 1 208 ? -12.212 -8.253 -8.921 1.00 95.06 208 LYS A N 1
ATOM 1717 C CA . LYS A 1 208 ? -10.989 -8.984 -8.552 1.00 95.06 208 LYS A CA 1
ATOM 1718 C C . LYS A 1 208 ? -10.863 -9.111 -7.035 1.00 95.06 208 LYS A C 1
ATOM 1720 O O . LYS A 1 208 ? -10.596 -10.199 -6.527 1.00 95.06 208 LYS A O 1
ATOM 1725 N N . THR A 1 209 ? -11.111 -8.019 -6.307 1.00 94.69 209 THR A N 1
ATOM 1726 C CA . THR A 1 209 ? -11.129 -8.024 -4.840 1.00 94.69 209 THR A CA 1
ATOM 1727 C C . THR A 1 209 ? -12.242 -8.922 -4.312 1.00 94.69 209 THR A C 1
ATOM 1729 O O . THR A 1 209 ? -11.967 -9.744 -3.445 1.00 94.69 209 THR A O 1
ATOM 1732 N N . GLU A 1 210 ? -13.455 -8.832 -4.867 1.00 95.44 210 GLU A N 1
ATOM 1733 C CA . GLU A 1 210 ? -14.564 -9.738 -4.530 1.00 95.44 210 GLU A CA 1
ATOM 1734 C C . GLU A 1 210 ? -14.158 -11.212 -4.694 1.00 95.44 210 GLU A C 1
ATOM 1736 O O . GLU A 1 210 ? -14.333 -12.017 -3.780 1.00 95.44 210 GLU A O 1
ATOM 1741 N N . THR A 1 211 ? -13.562 -11.560 -5.838 1.00 95.69 211 THR A N 1
ATOM 1742 C CA . THR A 1 211 ? -13.123 -12.931 -6.136 1.00 95.69 211 THR A CA 1
ATOM 1743 C C . THR A 1 211 ? -12.080 -13.412 -5.124 1.00 95.69 211 THR A C 1
ATOM 1745 O O . THR A 1 211 ? -12.247 -14.468 -4.516 1.00 95.69 211 THR A O 1
ATOM 1748 N N . ALA A 1 212 ? -11.023 -12.626 -4.891 1.00 95.19 212 ALA A N 1
ATOM 1749 C CA . ALA A 1 212 ? -9.972 -12.970 -3.933 1.00 95.19 212 ALA A CA 1
ATOM 1750 C C . ALA A 1 212 ? -10.511 -13.079 -2.494 1.00 95.19 212 ALA A C 1
ATOM 1752 O O . ALA A 1 212 ? -10.114 -13.969 -1.740 1.00 95.19 212 ALA A O 1
ATOM 1753 N N . TRP A 1 213 ? -11.454 -12.211 -2.123 1.00 95.44 213 TRP A N 1
ATOM 1754 C CA . TRP A 1 213 ? -12.091 -12.217 -0.810 1.00 95.44 213 TRP A CA 1
ATOM 1755 C C . TRP A 1 213 ? -12.939 -13.472 -0.589 1.00 95.44 213 TRP A C 1
ATOM 1757 O O . TRP A 1 213 ? -12.788 -14.145 0.431 1.00 95.44 213 TRP A O 1
ATOM 1767 N N . LYS A 1 214 ? -13.768 -13.852 -1.571 1.00 95.06 214 LYS A N 1
ATOM 1768 C CA . LYS A 1 214 ? -14.570 -15.089 -1.532 1.00 95.06 214 LYS A CA 1
ATOM 1769 C C . LYS A 1 214 ? -13.701 -16.348 -1.468 1.00 95.06 214 LYS A C 1
ATOM 1771 O O . LYS A 1 214 ? -14.068 -17.309 -0.797 1.00 95.06 214 LYS A O 1
ATOM 1776 N N . LEU A 1 215 ? -12.518 -16.310 -2.080 1.00 94.56 215 LEU A N 1
ATOM 1777 C CA . LEU A 1 215 ? -11.496 -17.360 -1.992 1.00 94.56 215 LEU A CA 1
ATOM 1778 C C . LEU A 1 215 ? -10.666 -17.315 -0.696 1.00 94.56 215 LEU A C 1
ATOM 1780 O O . LEU A 1 215 ? -9.704 -18.067 -0.551 1.00 94.56 215 LEU A O 1
ATOM 1784 N N . ARG A 1 216 ? -11.029 -16.455 0.265 1.00 94.06 216 ARG A N 1
ATOM 1785 C CA . ARG A 1 216 ? -10.375 -16.313 1.576 1.00 94.06 216 ARG A CA 1
ATOM 1786 C C . ARG A 1 216 ? -8.904 -15.881 1.500 1.00 94.06 216 ARG A C 1
ATOM 1788 O O . ARG A 1 216 ? -8.132 -16.121 2.431 1.00 94.06 216 ARG A O 1
ATOM 1795 N N . GLN A 1 217 ? -8.512 -15.196 0.425 1.00 93.75 217 GLN A N 1
ATOM 1796 C CA . GLN A 1 217 ? -7.168 -14.633 0.231 1.00 93.75 217 GLN A CA 1
ATOM 1797 C C . GLN A 1 217 ? -7.052 -13.262 0.919 1.00 93.75 217 GLN A C 1
ATOM 1799 O O . GLN A 1 217 ? -6.653 -12.262 0.324 1.00 93.75 217 GLN A O 1
ATOM 1804 N N . TYR A 1 218 ? -7.437 -13.194 2.196 1.00 93.19 218 TYR A N 1
ATOM 1805 C CA . TYR A 1 218 ? -7.626 -11.927 2.909 1.00 93.19 218 TYR A CA 1
ATOM 1806 C C . TYR A 1 218 ? -6.345 -11.101 3.027 1.00 93.19 218 TYR A C 1
ATOM 1808 O O . TYR A 1 218 ? -6.390 -9.889 2.865 1.00 93.19 218 TYR A O 1
ATOM 1816 N N . LYS A 1 219 ? -5.190 -11.745 3.246 1.00 91.50 219 LYS A N 1
ATOM 1817 C CA . LYS A 1 219 ? -3.891 -11.053 3.323 1.00 91.50 219 LYS A CA 1
ATOM 1818 C C . LYS A 1 219 ? -3.496 -10.408 1.994 1.00 91.50 219 LYS A C 1
ATOM 1820 O O . LYS A 1 219 ? -2.999 -9.286 1.980 1.00 91.50 219 LYS A O 1
ATOM 1825 N N . MET A 1 220 ? -3.763 -11.092 0.883 1.00 92.56 220 MET A N 1
ATOM 1826 C CA . MET A 1 220 ? -3.559 -10.553 -0.461 1.00 92.56 220 MET A CA 1
ATOM 1827 C C . MET A 1 220 ? -4.481 -9.361 -0.722 1.00 92.56 220 MET A C 1
ATOM 1829 O O . MET A 1 220 ? -4.028 -8.345 -1.247 1.00 92.56 220 MET A O 1
ATOM 1833 N N . VAL A 1 221 ? -5.749 -9.451 -0.306 1.00 93.75 221 VAL A N 1
ATOM 1834 C CA . VAL A 1 221 ? -6.677 -8.319 -0.396 1.00 93.75 221 VAL A CA 1
ATOM 1835 C C . VAL A 1 221 ? -6.197 -7.156 0.467 1.00 93.75 221 VAL A C 1
ATOM 1837 O O . VAL A 1 221 ? -6.082 -6.056 -0.062 1.00 93.75 221 VAL A O 1
ATOM 1840 N N . ALA A 1 222 ? -5.845 -7.385 1.734 1.00 91.88 222 ALA A N 1
ATOM 1841 C CA . ALA A 1 222 ? -5.339 -6.352 2.636 1.00 91.88 222 ALA A CA 1
ATOM 1842 C C . ALA A 1 222 ? -4.134 -5.612 2.035 1.00 91.88 222 ALA A C 1
ATOM 1844 O O . ALA A 1 222 ? -4.112 -4.383 2.012 1.00 91.88 222 ALA A O 1
ATOM 1845 N N . PHE A 1 223 ? -3.184 -6.349 1.453 1.00 90.94 223 PHE A N 1
ATOM 1846 C CA . PHE A 1 223 ? -2.050 -5.762 0.744 1.00 90.94 223 PHE A CA 1
ATOM 1847 C C . PHE A 1 223 ? -2.485 -4.954 -0.491 1.00 90.94 223 PHE A C 1
ATOM 1849 O O . PHE A 1 223 ? -2.010 -3.839 -0.693 1.00 90.94 223 PHE A O 1
ATOM 1856 N N . SER A 1 224 ? -3.442 -5.459 -1.280 1.00 90.88 224 SER A N 1
ATOM 1857 C CA . SER A 1 224 ? -3.965 -4.766 -2.472 1.00 90.88 224 SER A CA 1
ATOM 1858 C C . SER A 1 224 ? -4.675 -3.441 -2.172 1.00 90.88 224 SER A C 1
ATOM 1860 O O . SER A 1 224 ? -4.778 -2.580 -3.053 1.00 90.88 224 SER A O 1
ATOM 1862 N N . LEU A 1 225 ? -5.171 -3.262 -0.938 1.00 88.44 225 LEU A N 1
ATOM 1863 C CA . LEU A 1 225 ? -5.777 -2.001 -0.512 1.00 88.44 225 LEU A CA 1
ATOM 1864 C C . LEU A 1 225 ? -4.737 -0.873 -0.485 1.00 88.44 225 LEU A C 1
ATOM 1866 O O . LEU A 1 225 ? -5.077 0.250 -0.848 1.00 88.44 225 LEU A O 1
ATOM 1870 N N . ALA A 1 226 ? -3.488 -1.185 -0.117 1.00 85.38 226 ALA A N 1
ATOM 1871 C CA . ALA A 1 226 ? -2.365 -0.248 -0.112 1.00 85.38 226 ALA A CA 1
ATOM 1872 C C . ALA A 1 226 ? -1.612 -0.222 -1.455 1.00 85.38 226 ALA A C 1
ATOM 1874 O O . ALA A 1 226 ? -1.276 0.845 -1.961 1.00 85.38 226 ALA A O 1
ATOM 1875 N N . LYS A 1 227 ? -1.376 -1.395 -2.055 1.00 86.06 227 LYS A N 1
ATOM 1876 C CA . LYS A 1 227 ? -0.584 -1.581 -3.278 1.00 86.06 227 LYS A CA 1
ATOM 1877 C C . LYS A 1 227 ? -1.457 -2.069 -4.437 1.00 86.06 227 LYS A C 1
ATOM 1879 O O . LYS A 1 227 ? -1.529 -3.259 -4.748 1.00 86.06 227 LYS A O 1
ATOM 1884 N N . LYS A 1 228 ? -2.199 -1.136 -5.047 1.00 87.12 228 LYS A N 1
ATOM 1885 C CA . LYS A 1 228 ? -3.165 -1.452 -6.116 1.00 87.12 228 LYS A CA 1
ATOM 1886 C C . LYS A 1 228 ? -2.478 -1.994 -7.372 1.00 87.12 228 LYS A C 1
ATOM 1888 O O . LYS A 1 228 ? -3.012 -2.901 -7.998 1.00 87.12 228 LYS A O 1
ATOM 1893 N N . TYR A 1 229 ? -1.340 -1.422 -7.755 1.00 90.31 229 TYR A N 1
ATOM 1894 C CA . TYR A 1 229 ? -0.696 -1.711 -9.035 1.00 90.31 229 TYR A CA 1
ATOM 1895 C C . TYR A 1 229 ? -0.256 -3.175 -9.144 1.00 90.31 229 TYR A C 1
ATOM 1897 O O . TYR A 1 229 ? -0.576 -3.842 -10.122 1.00 90.31 229 TYR A O 1
ATOM 1905 N N . GLU A 1 230 ? 0.391 -3.702 -8.111 1.00 89.69 230 GLU A N 1
ATOM 1906 C CA . GLU A 1 230 ? 0.917 -5.065 -8.051 1.00 89.69 230 GLU A CA 1
ATOM 1907 C C . GLU A 1 230 ? -0.210 -6.097 -8.124 1.00 89.69 230 GLU A C 1
ATOM 1909 O O . GLU A 1 230 ? -0.125 -7.067 -8.876 1.00 89.69 230 GLU A O 1
ATOM 1914 N N . PHE A 1 231 ? -1.314 -5.844 -7.413 1.00 91.12 231 PHE A N 1
ATOM 1915 C CA . PHE A 1 231 ? -2.509 -6.684 -7.473 1.00 91.12 231 PHE A CA 1
ATOM 1916 C C . PHE A 1 231 ? -3.109 -6.740 -8.885 1.00 91.12 231 PHE A C 1
ATOM 1918 O O . PHE A 1 231 ? -3.549 -7.799 -9.334 1.00 91.12 231 PHE A O 1
ATOM 1925 N N . GLU A 1 232 ? -3.111 -5.614 -9.604 1.00 92.44 232 GLU A N 1
ATOM 1926 C CA . GLU A 1 232 ? -3.611 -5.539 -10.979 1.00 92.44 232 GLU A CA 1
ATOM 1927 C C . GLU A 1 232 ? -2.655 -6.211 -11.977 1.00 92.44 232 GLU A C 1
ATOM 1929 O O . GLU A 1 232 ? -3.107 -7.042 -12.773 1.00 92.44 232 GLU A O 1
ATOM 1934 N N . LYS A 1 233 ? -1.351 -5.903 -11.894 1.00 93.75 233 LYS A N 1
ATOM 1935 C CA . LYS A 1 233 ? -0.271 -6.458 -12.731 1.00 93.75 233 LYS A CA 1
ATOM 1936 C C . LYS A 1 233 ? -0.251 -7.984 -12.659 1.00 93.75 233 LYS A C 1
ATOM 1938 O O . LYS A 1 233 ? -0.254 -8.660 -13.687 1.00 93.75 233 LYS A O 1
ATOM 1943 N N . TYR A 1 234 ? -0.302 -8.530 -11.445 1.00 94.88 234 TYR A N 1
ATOM 1944 C CA . TYR A 1 234 ? -0.146 -9.961 -11.186 1.00 94.88 234 TYR A CA 1
ATOM 1945 C C . TYR A 1 234 ? -1.458 -10.736 -11.058 1.00 94.88 234 TYR A C 1
ATOM 1947 O O . TYR A 1 234 ? -1.451 -11.930 -10.749 1.00 94.88 234 TYR A O 1
ATOM 1955 N N . TRP A 1 235 ? -2.599 -10.114 -11.368 1.00 95.44 235 TRP A N 1
ATOM 1956 C CA . TRP A 1 235 ? -3.890 -10.801 -11.371 1.00 95.44 235 TRP A CA 1
ATOM 1957 C C . TRP A 1 235 ? -3.922 -12.082 -12.232 1.00 95.44 235 TRP A C 1
ATOM 1959 O O . TRP A 1 235 ? -4.511 -13.075 -11.794 1.00 95.44 235 TRP A O 1
ATOM 1969 N N . PRO A 1 236 ? -3.304 -12.141 -13.435 1.00 95.69 236 PRO A N 1
ATOM 1970 C CA . PRO A 1 236 ? -3.241 -13.380 -14.211 1.00 95.69 236 PRO A CA 1
ATOM 1971 C C . PRO A 1 236 ? -2.571 -14.533 -13.455 1.00 95.69 236 PRO A C 1
ATOM 1973 O O . PRO A 1 236 ? -3.094 -15.646 -13.486 1.00 95.69 236 PRO A O 1
ATOM 1976 N N . SER A 1 237 ? -1.476 -14.255 -12.748 1.00 96.19 237 SER A N 1
ATOM 1977 C CA . SER A 1 237 ? -0.753 -15.219 -11.913 1.00 96.19 237 SER A CA 1
ATOM 1978 C C . SER A 1 237 ? -1.574 -15.625 -10.695 1.00 96.19 237 SER A C 1
ATOM 1980 O O . SER A 1 237 ? -1.688 -16.811 -10.397 1.00 96.19 237 SER A O 1
ATOM 1982 N N . ALA A 1 238 ? -2.247 -14.668 -10.050 1.00 95.44 238 ALA A N 1
ATOM 1983 C CA . ALA A 1 238 ? -3.129 -14.950 -8.920 1.00 95.44 238 ALA A CA 1
ATOM 1984 C C . ALA A 1 238 ? -4.267 -15.905 -9.311 1.00 95.44 238 ALA A C 1
ATOM 1986 O O . ALA A 1 238 ? -4.546 -16.858 -8.591 1.00 95.44 238 ALA A O 1
ATOM 1987 N N . LYS A 1 239 ? -4.872 -15.728 -10.496 1.00 95.62 239 LYS A N 1
ATOM 1988 C CA . LYS A 1 239 ? -5.892 -16.658 -11.012 1.00 95.62 239 LYS A CA 1
ATOM 1989 C C . LYS A 1 239 ? -5.371 -18.087 -11.152 1.00 95.62 239 LYS A C 1
ATOM 1991 O O . LYS A 1 239 ? -6.113 -19.021 -10.863 1.00 95.62 239 LYS A O 1
ATOM 1996 N N . VAL A 1 240 ? -4.134 -18.268 -11.618 1.00 95.75 240 VAL A N 1
ATOM 1997 C CA . VAL A 1 240 ? -3.526 -19.603 -11.699 1.00 95.75 240 VAL A CA 1
ATOM 1998 C C . VAL A 1 240 ? -3.315 -20.150 -10.290 1.00 95.75 240 VAL A C 1
ATOM 2000 O O . VAL A 1 240 ? -3.797 -21.240 -10.002 1.00 95.75 240 VAL A O 1
ATOM 2003 N N . ALA A 1 241 ? -2.724 -19.366 -9.384 1.00 95.81 241 ALA A N 1
ATOM 2004 C CA . ALA A 1 241 ? -2.530 -19.773 -7.994 1.00 95.81 241 ALA A CA 1
ATOM 2005 C C . ALA A 1 241 ? -3.840 -20.231 -7.327 1.00 95.81 241 ALA A C 1
ATOM 2007 O O . ALA A 1 241 ? -3.887 -21.279 -6.687 1.00 95.81 241 ALA A O 1
ATOM 2008 N N . PHE A 1 242 ? -4.937 -19.508 -7.558 1.00 94.94 242 PHE A N 1
ATOM 2009 C CA . PHE A 1 242 ? -6.254 -19.861 -7.032 1.00 94.94 242 PHE A CA 1
ATOM 2010 C C . PHE A 1 242 ? -6.793 -21.182 -7.588 1.00 94.94 242 PHE A C 1
ATOM 2012 O O . PHE A 1 242 ? -7.349 -21.968 -6.829 1.00 94.94 242 PHE A O 1
ATOM 2019 N N . ARG A 1 243 ? -6.605 -21.460 -8.886 1.00 94.69 243 ARG A N 1
ATOM 2020 C CA . ARG A 1 243 ? -7.011 -22.742 -9.498 1.00 94.69 243 ARG A CA 1
ATOM 2021 C C . ARG A 1 243 ? -6.243 -23.931 -8.928 1.00 94.69 243 ARG A C 1
ATOM 2023 O O . ARG A 1 243 ? -6.786 -25.026 -8.875 1.00 94.69 243 ARG A O 1
ATOM 2030 N N . HIS A 1 244 ? -5.011 -23.703 -8.485 1.00 94.19 244 HIS A N 1
ATOM 2031 C CA . HIS A 1 244 ? -4.183 -24.701 -7.810 1.00 94.19 244 HIS A CA 1
ATOM 2032 C C . HIS A 1 244 ? -4.395 -24.732 -6.286 1.00 94.19 244 HIS A C 1
ATOM 2034 O O . HIS A 1 244 ? -3.606 -25.348 -5.578 1.00 94.19 244 HIS A O 1
ATOM 2040 N N . ASN A 1 245 ? -5.442 -24.075 -5.764 1.00 92.81 245 ASN A N 1
ATOM 2041 C CA . ASN A 1 245 ? -5.734 -23.970 -4.329 1.00 92.81 245 ASN A CA 1
ATOM 2042 C C . ASN A 1 245 ? -4.563 -23.417 -3.492 1.00 92.81 245 ASN A C 1
ATOM 2044 O O . ASN A 1 245 ? -4.468 -23.669 -2.290 1.00 92.81 245 ASN A O 1
ATOM 2048 N N . TYR A 1 246 ? -3.680 -22.632 -4.110 1.00 93.94 246 TYR A N 1
ATOM 2049 C CA . TYR A 1 246 ? -2.526 -22.060 -3.436 1.00 93.94 246 TYR A CA 1
ATOM 2050 C C . TYR A 1 246 ? -2.943 -20.883 -2.549 1.00 93.94 246 TYR A C 1
ATOM 2052 O O . TYR A 1 246 ? -3.543 -19.904 -3.010 1.00 93.94 246 TYR A O 1
ATOM 2060 N N . LYS A 1 247 ? -2.618 -20.960 -1.256 1.00 92.38 247 LYS A N 1
ATOM 2061 C CA . LYS A 1 247 ? -2.913 -19.903 -0.285 1.00 92.38 247 LYS A CA 1
ATOM 2062 C C . LYS A 1 247 ? -1.709 -18.984 -0.124 1.00 92.38 247 LYS A C 1
ATOM 2064 O O . LYS A 1 247 ? -0.694 -19.381 0.437 1.00 92.38 247 LYS A O 1
ATOM 2069 N N . ILE A 1 248 ? -1.853 -17.732 -0.550 1.00 91.88 248 ILE A N 1
ATOM 2070 C CA . ILE A 1 248 ? -0.780 -16.741 -0.457 1.00 91.88 248 ILE A CA 1
ATOM 2071 C C . ILE A 1 248 ? -0.730 -16.231 0.989 1.00 91.88 248 ILE A C 1
ATOM 2073 O O . ILE A 1 248 ? -1.586 -15.464 1.439 1.00 91.88 248 ILE A O 1
ATOM 2077 N N . THR A 1 249 ? 0.251 -16.711 1.752 1.00 89.31 249 THR A N 1
ATOM 2078 C CA . THR A 1 249 ? 0.403 -16.407 3.185 1.00 89.31 249 THR A CA 1
ATOM 2079 C C . THR A 1 249 ? 1.079 -15.066 3.447 1.00 89.31 249 THR A C 1
ATOM 2081 O O . THR A 1 249 ? 0.815 -14.460 4.491 1.00 89.31 249 THR A O 1
ATOM 2084 N N . ASP A 1 250 ? 1.895 -14.601 2.504 1.00 92.94 250 ASP A N 1
ATOM 2085 C CA . ASP A 1 250 ? 2.528 -13.288 2.482 1.00 92.94 250 ASP A CA 1
ATOM 2086 C C . ASP A 1 250 ? 2.499 -12.736 1.053 1.00 92.94 250 ASP A C 1
ATOM 2088 O O . ASP A 1 250 ? 3.174 -13.231 0.152 1.00 92.94 250 ASP A O 1
ATOM 2092 N N . ALA A 1 251 ? 1.674 -11.713 0.847 1.00 93.00 251 ALA A N 1
ATOM 2093 C CA . ALA A 1 251 ? 1.486 -11.116 -0.464 1.00 93.00 251 ALA A CA 1
ATOM 2094 C C . ALA A 1 251 ? 2.715 -10.325 -0.927 1.00 93.00 251 ALA A C 1
ATOM 2096 O O . ALA A 1 251 ? 3.005 -10.345 -2.117 1.00 93.00 251 ALA A O 1
ATOM 2097 N N . SER A 1 252 ? 3.443 -9.668 -0.013 1.00 93.25 252 SER A N 1
ATOM 2098 C CA . SER A 1 252 ? 4.609 -8.857 -0.388 1.00 93.25 252 SER A CA 1
ATOM 2099 C C . SER A 1 252 ? 5.705 -9.748 -0.951 1.00 93.25 252 SER A C 1
ATOM 2101 O O . SER A 1 252 ? 6.101 -9.581 -2.100 1.00 93.25 252 SER A O 1
ATOM 2103 N N . THR A 1 253 ? 6.096 -10.764 -0.177 1.00 95.31 253 THR A N 1
ATOM 2104 C CA . THR A 1 253 ? 7.117 -11.743 -0.571 1.00 95.31 253 THR A CA 1
ATOM 2105 C C . THR A 1 253 ? 6.736 -12.461 -1.869 1.00 95.31 253 THR A C 1
ATOM 2107 O O . THR A 1 253 ? 7.584 -12.713 -2.723 1.00 95.31 253 THR A O 1
ATOM 2110 N N . TRP A 1 254 ? 5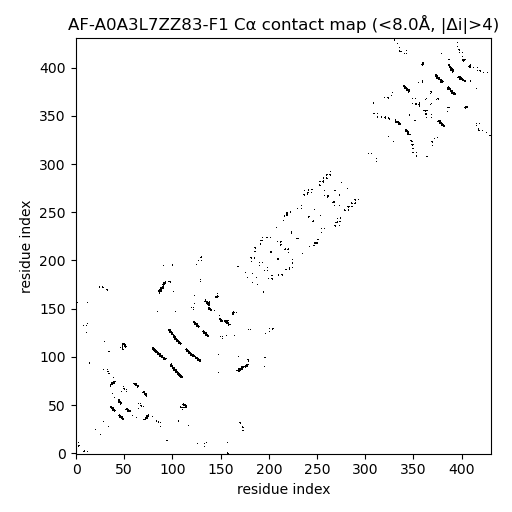.448 -12.760 -2.065 1.00 96.19 254 TRP A N 1
ATOM 2111 C CA . TRP A 1 254 ? 4.975 -13.386 -3.297 1.00 96.19 254 TRP A CA 1
ATOM 2112 C C . TRP A 1 254 ? 5.094 -12.469 -4.519 1.00 96.19 254 TRP A C 1
ATOM 2114 O O . TRP A 1 254 ? 5.583 -12.919 -5.552 1.00 96.19 254 TRP A O 1
ATOM 2124 N N . TYR A 1 255 ? 4.718 -11.190 -4.418 1.00 95.06 255 TYR A N 1
ATOM 2125 C CA . TYR A 1 255 ? 4.889 -10.248 -5.530 1.00 95.06 255 TYR A CA 1
ATOM 2126 C C . TYR A 1 255 ? 6.364 -9.978 -5.850 1.00 95.06 255 TYR A C 1
ATOM 2128 O O . TYR A 1 255 ? 6.725 -9.999 -7.025 1.00 95.06 255 TYR A O 1
ATOM 2136 N N . ASP A 1 256 ? 7.223 -9.827 -4.837 1.00 94.75 256 ASP A N 1
ATOM 2137 C CA . ASP A 1 256 ? 8.668 -9.637 -5.035 1.00 94.75 256 ASP A CA 1
ATOM 2138 C C . ASP A 1 256 ? 9.297 -10.842 -5.763 1.00 94.75 256 ASP A C 1
ATOM 2140 O O . ASP A 1 256 ? 10.130 -10.689 -6.665 1.00 94.75 256 ASP A O 1
ATOM 2144 N N . MET A 1 257 ? 8.840 -12.058 -5.436 1.00 96.44 257 MET A N 1
ATOM 2145 C CA . MET A 1 257 ? 9.220 -13.276 -6.153 1.00 96.44 257 MET A CA 1
ATOM 2146 C C . MET A 1 257 ? 8.749 -13.251 -7.617 1.00 96.44 257 MET A C 1
ATOM 2148 O O . MET A 1 257 ? 9.514 -13.638 -8.503 1.00 96.44 257 MET A O 1
ATOM 2152 N N . LEU A 1 258 ? 7.525 -12.785 -7.902 1.00 96.56 258 LEU A N 1
ATOM 2153 C CA . LEU A 1 258 ? 7.028 -12.653 -9.279 1.00 96.56 258 LEU A CA 1
ATOM 2154 C C . LEU A 1 258 ? 7.827 -11.624 -10.090 1.00 96.56 258 LEU A C 1
ATOM 2156 O O . LEU A 1 258 ? 8.178 -11.915 -11.233 1.00 96.56 258 LEU A O 1
ATOM 2160 N N . ASP A 1 259 ? 8.188 -10.478 -9.505 1.00 95.88 259 ASP A N 1
ATOM 2161 C CA . ASP A 1 259 ? 9.063 -9.490 -10.157 1.00 95.88 259 ASP A CA 1
ATOM 2162 C C . ASP A 1 259 ? 10.442 -10.095 -10.475 1.00 95.88 259 ASP A C 1
ATOM 2164 O O . ASP A 1 259 ? 11.050 -9.798 -11.508 1.00 95.88 259 ASP A O 1
ATOM 2168 N N . ALA A 1 260 ? 10.969 -10.954 -9.596 1.00 96.69 260 ALA A N 1
ATOM 2169 C CA . ALA A 1 260 ? 12.230 -11.649 -9.835 1.00 96.69 260 ALA A CA 1
ATOM 2170 C C . ALA A 1 260 ? 12.128 -12.700 -10.949 1.00 96.69 260 ALA A C 1
ATOM 2172 O O . ALA A 1 260 ? 13.024 -12.793 -11.794 1.00 96.69 260 ALA A O 1
ATOM 2173 N N . LEU A 1 261 ? 11.029 -13.453 -10.986 1.00 96.88 261 LEU A N 1
ATOM 2174 C CA . LEU A 1 261 ? 10.722 -14.407 -12.050 1.00 96.88 261 LEU A CA 1
ATOM 2175 C C . LEU A 1 261 ? 10.590 -13.713 -13.411 1.00 96.88 261 LEU A C 1
ATOM 2177 O O . LEU A 1 261 ? 11.200 -14.169 -14.380 1.00 96.88 261 LEU A O 1
ATOM 2181 N N . GLU A 1 262 ? 9.864 -12.595 -13.469 1.00 96.38 262 GLU A N 1
ATOM 2182 C CA . GLU A 1 262 ? 9.683 -11.786 -14.679 1.00 96.38 262 GLU A CA 1
ATOM 2183 C C . GLU A 1 262 ? 11.031 -11.282 -15.206 1.00 96.38 262 GLU A C 1
ATOM 2185 O O . GLU A 1 262 ? 11.365 -11.489 -16.373 1.00 96.38 262 GLU A O 1
ATOM 2190 N N . TYR A 1 263 ? 11.870 -10.724 -14.326 1.00 95.38 263 TYR A N 1
ATOM 2191 C CA . TYR A 1 263 ? 13.218 -10.268 -14.683 1.00 95.38 263 TYR A CA 1
ATOM 2192 C C . TYR A 1 263 ? 14.113 -11.408 -15.206 1.00 95.38 263 TYR A C 1
ATOM 2194 O O . TYR A 1 263 ? 14.950 -11.233 -16.102 1.00 95.38 263 TYR A O 1
ATOM 2202 N N . CYS A 1 264 ? 13.933 -12.612 -14.662 1.00 95.19 264 CYS A N 1
ATOM 2203 C CA . CYS A 1 264 ? 14.623 -13.819 -15.107 1.00 95.19 264 CYS A CA 1
ATOM 2204 C C . CYS A 1 264 ? 14.002 -14.457 -16.366 1.00 95.19 264 CYS A C 1
ATOM 2206 O O . CYS A 1 264 ? 14.491 -15.502 -16.800 1.00 95.19 264 CYS A O 1
ATOM 2208 N N . GLY A 1 265 ? 12.968 -13.853 -16.962 1.00 94.75 265 GLY A N 1
ATOM 2209 C CA . GLY A 1 265 ? 12.304 -14.342 -18.174 1.00 94.75 265 GLY A CA 1
ATOM 2210 C C . GLY A 1 265 ? 11.502 -15.627 -17.957 1.00 94.75 265 GLY A C 1
ATOM 2211 O O . GLY A 1 265 ? 11.429 -16.464 -18.854 1.00 94.75 265 GLY A O 1
ATOM 2212 N N . LYS A 1 266 ? 10.969 -15.845 -16.748 1.00 95.81 266 LYS A N 1
ATOM 2213 C CA . LYS A 1 266 ? 10.146 -17.019 -16.424 1.00 95.81 266 LYS A CA 1
ATOM 2214 C C . LYS A 1 266 ? 8.664 -16.731 -16.635 1.00 95.81 266 LYS A C 1
ATOM 2216 O O . LYS A 1 266 ? 8.200 -15.613 -16.438 1.00 95.81 266 LYS A O 1
ATOM 2221 N N . ASP A 1 267 ? 7.921 -17.769 -17.014 1.00 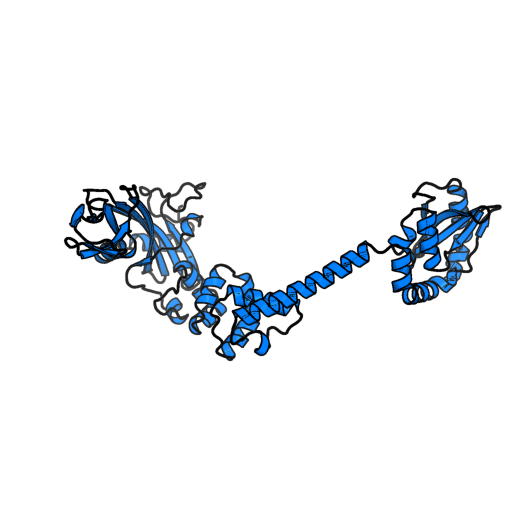94.00 267 ASP A N 1
ATOM 2222 C CA . ASP A 1 267 ? 6.478 -17.671 -17.221 1.00 94.00 267 ASP A CA 1
ATOM 2223 C C . ASP A 1 267 ? 5.732 -17.592 -15.883 1.00 94.00 267 ASP A C 1
ATOM 2225 O O . ASP A 1 267 ? 5.680 -18.554 -15.114 1.00 94.00 267 ASP A O 1
ATOM 2229 N N . LEU A 1 268 ? 5.106 -16.443 -15.639 1.00 94.94 268 LEU A N 1
ATOM 2230 C CA . LEU A 1 268 ? 4.319 -16.171 -14.438 1.00 94.94 268 LEU A CA 1
ATOM 2231 C C . LEU A 1 268 ? 2.945 -16.857 -14.432 1.00 94.94 268 LEU A C 1
ATOM 2233 O O . LEU A 1 268 ? 2.176 -16.672 -13.487 1.00 94.94 268 LEU A O 1
ATOM 2237 N N . ARG A 1 269 ? 2.589 -17.605 -15.480 1.00 93.31 269 ARG A N 1
ATOM 2238 C CA . ARG A 1 269 ? 1.387 -18.450 -15.523 1.00 93.31 269 ARG A CA 1
ATOM 2239 C C . ARG A 1 269 ? 1.690 -19.919 -15.248 1.00 93.31 269 ARG A C 1
ATOM 2241 O O . ARG A 1 269 ? 0.756 -20.713 -15.175 1.00 93.31 269 ARG A O 1
ATOM 2248 N N . ASN A 1 270 ? 2.958 -20.280 -15.063 1.00 93.94 270 ASN A N 1
ATOM 2249 C CA . ASN A 1 270 ? 3.346 -21.649 -14.771 1.00 93.94 270 ASN A CA 1
ATOM 2250 C C . ASN A 1 270 ? 3.306 -21.913 -13.250 1.00 93.94 270 ASN A C 1
ATOM 2252 O O . ASN A 1 270 ? 4.103 -21.320 -12.512 1.00 93.94 270 ASN A O 1
ATOM 2256 N N . PRO A 1 271 ? 2.435 -22.824 -12.765 1.00 93.44 271 PRO A N 1
ATOM 2257 C CA . PRO A 1 271 ? 2.256 -23.094 -11.336 1.00 93.44 271 PRO A CA 1
ATOM 2258 C C . PRO A 1 271 ? 3.540 -23.553 -10.640 1.00 93.44 271 PRO A C 1
ATOM 2260 O O . PRO A 1 271 ? 3.733 -23.237 -9.471 1.00 93.44 271 PRO A O 1
ATOM 2263 N N . LYS A 1 272 ? 4.467 -24.199 -11.363 1.00 93.06 272 LYS A N 1
ATOM 2264 C CA . LYS A 1 272 ? 5.768 -24.623 -10.824 1.00 93.06 272 LYS A CA 1
ATOM 2265 C C . LYS A 1 272 ? 6.591 -23.457 -10.265 1.00 93.06 272 LYS A C 1
ATOM 2267 O O . LYS A 1 272 ? 7.399 -23.661 -9.366 1.00 93.06 272 LYS A O 1
ATOM 2272 N N . PHE A 1 273 ? 6.423 -22.252 -10.812 1.00 92.38 273 PHE A N 1
ATOM 2273 C CA . PHE A 1 273 ? 7.154 -21.068 -10.357 1.00 92.38 273 PHE A CA 1
ATOM 2274 C C . PHE A 1 273 ? 6.369 -20.238 -9.343 1.00 92.38 273 PHE A C 1
ATOM 2276 O O . PHE A 1 273 ? 6.965 -19.670 -8.435 1.00 92.38 273 PHE A O 1
ATOM 2283 N N . ILE A 1 274 ? 5.046 -20.156 -9.497 1.00 94.12 274 ILE A N 1
ATOM 2284 C CA . ILE A 1 274 ? 4.216 -19.221 -8.724 1.00 94.12 274 ILE A CA 1
ATOM 2285 C C . ILE A 1 274 ? 3.532 -19.849 -7.501 1.00 94.12 274 ILE A C 1
ATOM 2287 O O . ILE A 1 274 ? 3.022 -19.110 -6.660 1.00 94.12 274 ILE A O 1
ATOM 2291 N N . CYS A 1 275 ? 3.517 -21.180 -7.388 1.00 94.81 275 CYS A N 1
ATOM 2292 C CA . CYS A 1 275 ? 2.931 -21.923 -6.268 1.00 94.81 275 CYS A CA 1
ATOM 2293 C C . CYS A 1 275 ? 3.992 -22.767 -5.537 1.00 94.81 275 CYS A C 1
ATOM 2295 O O . CYS A 1 275 ? 3.906 -23.992 -5.563 1.00 94.81 275 CYS A O 1
ATOM 2297 N N . PRO A 1 276 ? 5.016 -22.149 -4.921 1.00 94.62 276 PRO A N 1
ATOM 2298 C CA . PRO A 1 276 ? 6.038 -22.891 -4.189 1.00 94.62 276 PRO A CA 1
ATOM 2299 C C . PRO A 1 276 ? 5.510 -23.415 -2.850 1.00 94.62 276 PRO A C 1
ATOM 2301 O O . PRO A 1 276 ? 4.812 -22.687 -2.138 1.00 94.62 276 PRO A O 1
ATOM 2304 N N . ASP A 1 277 ? 5.932 -24.619 -2.462 1.00 92.38 277 ASP A N 1
ATOM 2305 C CA . ASP A 1 277 ? 5.620 -25.195 -1.145 1.00 92.38 277 ASP A CA 1
ATOM 2306 C C . ASP A 1 277 ? 6.152 -24.308 -0.008 1.00 92.38 277 ASP A C 1
ATOM 2308 O O . ASP A 1 277 ? 5.435 -24.004 0.947 1.00 92.38 277 ASP A O 1
ATOM 2312 N N . ASN A 1 278 ? 7.387 -23.811 -0.158 1.00 94.31 278 ASN A N 1
ATOM 2313 C CA . ASN A 1 278 ? 7.981 -22.809 0.720 1.00 94.31 278 ASN A CA 1
ATOM 2314 C C . ASN A 1 278 ? 8.196 -21.486 -0.028 1.00 94.31 278 ASN A C 1
ATOM 2316 O O . ASN A 1 278 ? 9.143 -21.320 -0.801 1.00 94.31 278 ASN A O 1
ATOM 2320 N N . LEU A 1 279 ? 7.314 -20.517 0.237 1.00 94.62 279 LEU A N 1
ATOM 2321 C CA . LEU A 1 279 ? 7.362 -19.193 -0.383 1.00 94.62 279 LEU A CA 1
ATOM 2322 C C . LEU A 1 279 ? 8.676 -18.452 -0.110 1.00 94.62 279 LEU A C 1
ATOM 2324 O O . LEU A 1 279 ? 9.188 -17.782 -1.003 1.00 94.62 279 LEU A O 1
ATOM 2328 N N . LYS A 1 280 ? 9.225 -18.569 1.104 1.00 94.94 280 LYS A N 1
ATOM 2329 C CA . LYS A 1 280 ? 10.427 -17.830 1.501 1.00 94.94 280 LYS A CA 1
ATOM 2330 C C . LYS A 1 280 ? 11.663 -18.352 0.772 1.00 94.94 280 LYS A C 1
ATOM 2332 O O . LYS A 1 280 ? 12.406 -17.570 0.196 1.00 94.94 280 LYS A O 1
ATOM 2337 N N . GLU A 1 281 ? 11.841 -19.669 0.738 1.00 95.56 281 GLU A N 1
ATOM 2338 C CA . GLU A 1 281 ? 12.961 -20.293 0.022 1.00 95.56 281 GLU A CA 1
ATOM 2339 C C . GLU A 1 281 ? 12.903 -20.009 -1.482 1.00 95.56 281 GLU A C 1
ATOM 2341 O O . GLU A 1 281 ? 13.916 -19.664 -2.093 1.00 95.56 281 GLU A O 1
ATOM 2346 N N . ALA A 1 282 ? 11.711 -20.100 -2.082 1.00 95.62 282 ALA A N 1
ATOM 2347 C CA . ALA A 1 282 ? 11.527 -19.779 -3.491 1.00 95.62 282 ALA A CA 1
ATOM 2348 C C . ALA A 1 282 ? 11.820 -18.299 -3.783 1.00 95.62 282 ALA A C 1
ATOM 2350 O O . ALA A 1 282 ? 12.522 -17.995 -4.749 1.00 95.62 282 ALA A O 1
ATOM 2351 N N . HIS A 1 283 ? 11.333 -17.387 -2.939 1.00 96.94 283 HIS A N 1
ATOM 2352 C CA . HIS A 1 283 ? 11.652 -15.965 -3.023 1.00 96.94 283 HIS A CA 1
ATOM 2353 C C . HIS A 1 283 ? 13.166 -15.727 -2.973 1.00 96.94 283 HIS A C 1
ATOM 2355 O O . HIS A 1 283 ? 13.720 -15.133 -3.900 1.00 96.94 283 HIS A O 1
ATOM 2361 N N . ASP A 1 284 ? 13.851 -16.242 -1.951 1.00 96.75 284 ASP A N 1
ATOM 2362 C CA . ASP A 1 284 ? 15.282 -16.006 -1.741 1.00 96.75 284 ASP A CA 1
ATOM 2363 C C . ASP A 1 284 ? 16.119 -16.553 -2.910 1.00 96.75 284 ASP A C 1
ATOM 2365 O O . ASP A 1 284 ? 17.031 -15.878 -3.400 1.00 96.75 284 ASP A O 1
ATOM 2369 N N . LEU A 1 285 ? 15.743 -17.720 -3.448 1.00 97.00 285 LEU A N 1
ATOM 2370 C CA . LEU A 1 285 ? 16.353 -18.301 -4.645 1.00 97.00 285 LEU A CA 1
ATOM 2371 C C . LEU A 1 285 ? 16.222 -17.385 -5.872 1.00 97.00 285 LEU A C 1
ATOM 2373 O O . LEU A 1 285 ? 17.193 -17.180 -6.607 1.00 97.00 285 LEU A O 1
ATOM 2377 N N . TRP A 1 286 ? 15.024 -16.859 -6.140 1.00 97.12 286 TRP A N 1
ATOM 2378 C CA . TRP A 1 286 ? 14.788 -16.024 -7.322 1.00 97.12 286 TRP A CA 1
ATOM 2379 C C . TRP A 1 286 ? 15.389 -14.630 -7.181 1.00 97.12 286 TRP A C 1
ATOM 2381 O O . TRP A 1 286 ? 15.912 -14.098 -8.162 1.00 97.12 286 TRP A O 1
ATOM 2391 N N . ILE A 1 287 ? 15.411 -14.072 -5.972 1.00 97.25 287 ILE A N 1
ATOM 2392 C CA . ILE A 1 287 ? 16.122 -12.825 -5.688 1.00 97.25 287 ILE A CA 1
ATOM 2393 C C . ILE A 1 287 ? 17.629 -13.001 -5.893 1.00 97.25 287 ILE A C 1
ATOM 2395 O O . ILE A 1 287 ? 18.247 -12.154 -6.540 1.00 97.25 287 ILE A O 1
ATOM 2399 N N . ALA A 1 288 ? 18.221 -14.108 -5.434 1.00 96.75 288 ALA A N 1
ATOM 2400 C CA . ALA A 1 288 ? 19.633 -14.401 -5.678 1.00 96.75 288 ALA A CA 1
ATOM 2401 C C . ALA A 1 288 ? 19.946 -14.505 -7.182 1.00 96.75 288 ALA A C 1
ATOM 2403 O O . ALA A 1 288 ? 20.906 -13.901 -7.658 1.00 96.75 288 ALA A O 1
ATOM 2404 N N . LYS A 1 289 ? 19.093 -15.188 -7.960 1.00 96.12 289 LYS A N 1
ATOM 2405 C CA . LYS A 1 289 ? 19.238 -15.276 -9.426 1.00 96.12 289 LYS A CA 1
ATOM 2406 C C . LYS A 1 289 ? 19.097 -13.921 -10.120 1.00 96.12 289 LYS A C 1
ATOM 2408 O O . LYS A 1 289 ? 19.864 -13.623 -11.033 1.00 96.12 289 LYS A O 1
ATOM 2413 N N . LYS A 1 290 ? 18.144 -13.091 -9.682 1.00 96.75 290 LYS A N 1
ATOM 2414 C CA . LYS A 1 290 ? 17.967 -11.722 -10.184 1.00 96.75 290 LYS A CA 1
ATOM 2415 C C . LYS A 1 290 ? 19.228 -10.891 -9.944 1.00 96.75 290 LYS A C 1
ATOM 2417 O O . LYS A 1 290 ? 19.704 -10.258 -10.882 1.00 96.75 290 LYS A O 1
ATOM 2422 N N . ARG A 1 291 ? 19.777 -10.935 -8.724 1.00 95.19 291 ARG A N 1
ATOM 2423 C CA . ARG A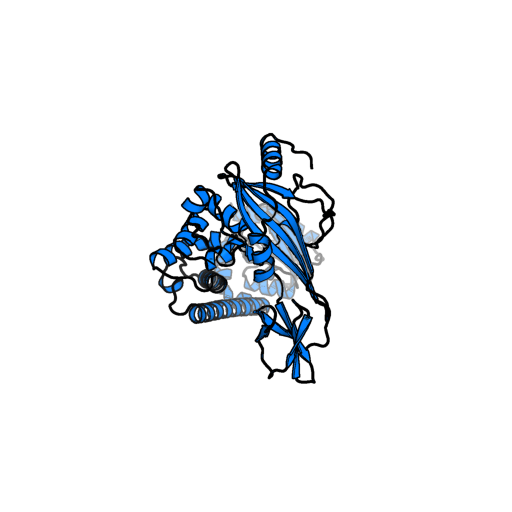 1 291 ? 21.018 -10.233 -8.356 1.00 95.19 291 ARG A CA 1
ATOM 2424 C C . ARG A 1 291 ? 22.200 -10.700 -9.198 1.00 95.19 291 ARG A C 1
ATOM 2426 O O . ARG A 1 291 ? 22.825 -9.872 -9.837 1.00 95.19 291 ARG A O 1
ATOM 2433 N N . ALA A 1 292 ? 22.418 -12.009 -9.319 1.00 95.31 292 ALA A N 1
ATOM 2434 C CA . ALA A 1 292 ? 23.503 -12.547 -10.142 1.00 95.31 292 ALA A CA 1
ATOM 2435 C C . ALA A 1 292 ? 23.422 -12.082 -11.610 1.00 95.31 292 ALA A C 1
ATOM 2437 O O . ALA A 1 292 ? 24.433 -11.708 -12.199 1.00 95.31 292 ALA A O 1
ATOM 2438 N N . LYS A 1 293 ? 22.214 -12.046 -12.191 1.00 94.19 293 LYS A N 1
ATOM 2439 C CA . LYS A 1 293 ? 21.991 -11.555 -13.560 1.00 94.19 293 LYS A CA 1
ATOM 2440 C C . LYS A 1 293 ? 22.238 -10.045 -13.693 1.00 94.19 293 LYS A C 1
ATOM 2442 O O . LYS A 1 293 ? 22.744 -9.604 -14.722 1.00 94.19 293 LYS A O 1
ATOM 2447 N N . MET A 1 294 ? 21.872 -9.259 -12.678 1.00 93.00 294 MET A N 1
ATOM 2448 C CA . MET A 1 294 ? 22.181 -7.825 -12.623 1.00 93.00 294 MET A CA 1
ATOM 2449 C C . MET A 1 294 ? 23.691 -7.597 -12.529 1.00 93.00 294 MET A C 1
ATOM 2451 O O . MET A 1 294 ? 24.238 -6.870 -13.352 1.00 93.00 294 MET A O 1
ATOM 2455 N N . ASP A 1 295 ? 24.368 -8.301 -11.622 1.00 93.06 295 ASP A N 1
ATOM 2456 C CA . ASP A 1 295 ? 25.816 -8.207 -11.432 1.00 93.06 295 ASP A CA 1
ATOM 2457 C C . ASP A 1 295 ? 26.580 -8.596 -12.705 1.00 93.06 295 ASP A C 1
ATOM 2459 O O . ASP A 1 295 ? 27.560 -7.952 -13.071 1.00 93.06 295 ASP A O 1
ATOM 2463 N N . GLU A 1 296 ? 26.135 -9.633 -13.419 1.00 92.44 296 GLU A N 1
ATOM 2464 C CA . GLU A 1 296 ? 26.722 -10.021 -14.703 1.00 92.44 296 GLU A CA 1
ATOM 2465 C C . GLU A 1 296 ? 26.546 -8.930 -15.770 1.00 92.44 296 GLU A C 1
ATOM 2467 O O . GLU A 1 296 ? 27.492 -8.610 -16.497 1.00 92.44 296 GLU A O 1
ATOM 2472 N N . ALA A 1 297 ? 25.354 -8.330 -15.852 1.00 90.00 297 ALA A N 1
ATOM 2473 C CA . ALA A 1 297 ? 25.077 -7.244 -16.785 1.00 90.00 297 ALA A CA 1
ATOM 2474 C C . ALA A 1 297 ? 25.911 -5.995 -16.467 1.00 90.00 297 ALA A C 1
ATOM 2476 O O . ALA A 1 297 ? 26.447 -5.372 -17.385 1.00 90.00 297 ALA A O 1
ATOM 2477 N N . ASP A 1 298 ? 26.067 -5.659 -15.190 1.00 90.50 298 ASP A N 1
ATOM 2478 C CA . ASP A 1 298 ? 26.863 -4.515 -14.757 1.00 90.50 298 ASP A CA 1
ATOM 2479 C C . ASP A 1 298 ? 28.357 -4.762 -14.971 1.00 90.50 298 ASP A C 1
ATOM 2481 O O . ASP A 1 298 ? 29.029 -3.909 -15.546 1.00 90.50 298 ASP A O 1
ATOM 2485 N N . ARG A 1 299 ? 28.870 -5.964 -14.672 1.00 90.62 299 ARG A N 1
ATOM 2486 C CA . ARG A 1 299 ? 30.245 -6.359 -15.035 1.00 90.62 299 ARG A CA 1
ATOM 2487 C C . ARG A 1 299 ? 30.484 -6.285 -16.539 1.00 90.62 299 ARG A C 1
ATOM 2489 O O . ARG A 1 299 ? 31.567 -5.895 -16.965 1.00 90.62 299 ARG A O 1
ATOM 2496 N N . ARG A 1 300 ? 29.501 -6.662 -17.364 1.00 87.75 300 ARG A N 1
ATOM 2497 C CA . ARG A 1 300 ? 29.613 -6.543 -18.824 1.00 87.75 300 ARG A CA 1
ATOM 2498 C C . ARG A 1 300 ? 29.701 -5.080 -19.258 1.00 87.75 300 ARG A C 1
ATOM 2500 O O . ARG A 1 300 ? 30.615 -4.749 -20.004 1.00 87.75 300 ARG A O 1
ATOM 2507 N N . ARG A 1 301 ? 28.819 -4.213 -18.753 1.00 86.56 301 ARG A N 1
ATOM 2508 C CA . ARG A 1 301 ? 28.849 -2.767 -19.041 1.00 86.56 301 ARG A CA 1
ATOM 2509 C C . ARG A 1 301 ? 30.147 -2.116 -18.575 1.00 86.56 301 ARG A C 1
ATOM 2511 O O . ARG A 1 301 ? 30.684 -1.264 -19.270 1.00 86.56 301 ARG A O 1
ATOM 2518 N N . GLU A 1 302 ? 30.652 -2.516 -17.415 1.00 87.69 302 GLU A N 1
ATOM 2519 C CA . GLU A 1 302 ? 31.905 -1.999 -16.869 1.00 87.69 302 GLU A CA 1
ATOM 2520 C C . GLU A 1 302 ? 33.094 -2.402 -17.751 1.00 87.69 302 GLU A C 1
ATOM 2522 O O . GLU A 1 302 ? 33.892 -1.549 -18.132 1.00 87.69 302 GLU A O 1
ATOM 2527 N N . ARG A 1 303 ? 33.153 -3.669 -18.191 1.00 84.19 303 ARG A N 1
ATOM 2528 C CA . ARG A 1 303 ? 34.144 -4.115 -19.186 1.00 84.19 303 ARG A CA 1
ATOM 2529 C C . ARG A 1 303 ? 34.051 -3.310 -20.481 1.00 84.19 303 ARG A C 1
ATOM 2531 O O . ARG A 1 303 ? 35.068 -2.840 -20.970 1.00 84.19 303 ARG A O 1
ATOM 2538 N N . GLU A 1 304 ? 32.848 -3.096 -21.013 1.00 81.25 304 GLU A N 1
ATOM 2539 C CA . GLU A 1 304 ? 32.635 -2.291 -22.227 1.00 81.25 304 GLU A CA 1
ATOM 2540 C C . GLU A 1 304 ? 33.109 -0.832 -22.065 1.00 81.25 304 GLU A C 1
ATOM 2542 O O . GLU A 1 304 ? 33.671 -0.248 -22.999 1.00 81.25 304 GLU A O 1
ATOM 2547 N N . ARG A 1 305 ? 32.925 -0.241 -20.877 1.00 82.62 305 ARG A N 1
ATOM 2548 C CA . ARG A 1 305 ? 33.395 1.116 -20.552 1.00 82.62 305 ARG A CA 1
ATOM 2549 C C . ARG A 1 305 ? 34.914 1.208 -20.466 1.00 82.62 305 ARG A C 1
ATOM 2551 O O . ARG A 1 305 ? 35.463 2.195 -20.941 1.00 82.62 305 ARG A O 1
ATOM 2558 N N . GLN A 1 306 ? 35.562 0.197 -19.894 1.00 84.38 306 GLN A N 1
ATOM 2559 C CA . GLN A 1 306 ? 37.017 0.155 -19.724 1.00 84.38 306 GLN A CA 1
ATOM 2560 C C . GLN A 1 306 ? 37.767 -0.246 -21.004 1.00 84.38 306 GLN A C 1
ATOM 2562 O O . GLN A 1 306 ? 38.975 -0.044 -21.081 1.00 84.38 306 GLN A O 1
ATOM 2567 N N . MET A 1 307 ? 37.073 -0.790 -22.013 1.00 83.75 307 MET A N 1
ATOM 2568 C CA . MET A 1 307 ? 37.707 -1.169 -23.277 1.00 83.75 307 MET A CA 1
ATOM 2569 C C . MET A 1 307 ? 38.211 0.047 -24.059 1.00 83.75 307 MET A C 1
ATOM 2571 O O . MET A 1 307 ? 37.446 0.980 -24.329 1.00 83.75 307 MET A O 1
ATOM 2575 N N . THR A 1 308 ? 39.469 -0.016 -24.500 1.00 83.88 308 THR A N 1
ATOM 2576 C CA . THR A 1 308 ? 40.062 0.969 -25.418 1.00 83.88 308 THR A CA 1
ATOM 2577 C C . THR A 1 308 ? 39.423 0.890 -26.815 1.00 83.88 308 THR A C 1
ATOM 2579 O O . THR A 1 308 ? 38.810 -0.130 -27.156 1.00 83.88 308 THR A O 1
ATOM 2582 N N . PRO A 1 309 ? 39.549 1.934 -27.660 1.00 80.69 309 PRO A N 1
ATOM 2583 C CA . PRO A 1 309 ? 39.129 1.881 -29.063 1.00 80.69 309 PRO A CA 1
ATOM 2584 C C . PRO A 1 309 ? 39.652 0.643 -29.804 1.00 80.69 309 PRO A C 1
ATOM 2586 O O . PRO A 1 309 ? 38.866 -0.069 -30.429 1.00 80.69 309 PRO A O 1
ATOM 2589 N N . LEU A 1 310 ? 40.938 0.321 -29.635 1.00 82.94 310 LEU A N 1
ATOM 2590 C CA . LEU A 1 310 ? 41.559 -0.862 -30.229 1.00 82.94 310 LEU A CA 1
ATOM 2591 C C . LEU A 1 310 ? 40.934 -2.176 -29.732 1.00 82.94 310 LEU A C 1
ATOM 2593 O O . LEU A 1 310 ? 40.577 -3.023 -30.543 1.00 82.94 310 LEU A O 1
ATOM 2597 N N . GLN A 1 311 ? 40.705 -2.329 -28.424 1.00 84.25 311 GLN A N 1
ATOM 2598 C CA . GLN A 1 311 ? 40.056 -3.529 -27.871 1.00 84.25 311 GLN A CA 1
ATOM 2599 C C . GLN A 1 311 ? 38.608 -3.683 -28.365 1.00 84.25 311 GLN A C 1
ATOM 2601 O O . GLN A 1 311 ? 38.143 -4.790 -28.634 1.00 84.25 311 GLN A O 1
ATOM 2606 N N . ARG A 1 312 ? 37.875 -2.571 -28.523 1.00 81.12 312 ARG A N 1
ATOM 2607 C CA . ARG A 1 312 ? 36.523 -2.575 -29.112 1.00 81.12 312 ARG A CA 1
ATOM 2608 C C . ARG A 1 312 ? 36.541 -3.005 -30.573 1.00 81.12 312 ARG A C 1
ATOM 2610 O O . ARG A 1 312 ? 35.658 -3.761 -30.977 1.00 81.12 312 ARG A O 1
ATOM 2617 N N . TYR A 1 313 ? 37.530 -2.537 -31.332 1.00 83.44 313 TYR A N 1
ATOM 2618 C CA . TYR A 1 313 ? 37.763 -2.986 -32.696 1.00 83.44 313 TYR A CA 1
ATOM 2619 C C . TYR A 1 313 ? 38.077 -4.484 -32.724 1.00 83.44 313 TYR A C 1
ATOM 2621 O O . TYR A 1 313 ? 37.372 -5.221 -33.399 1.00 83.44 313 TYR A O 1
ATOM 2629 N N . GLU A 1 314 ? 39.029 -4.979 -31.930 1.00 86.06 314 GLU A N 1
ATOM 2630 C CA . GLU A 1 314 ? 39.416 -6.399 -31.918 1.00 86.06 314 GLU A CA 1
ATOM 2631 C C . GLU A 1 314 ? 38.232 -7.348 -31.677 1.00 86.06 314 GLU A C 1
ATOM 2633 O O . GLU A 1 314 ? 38.128 -8.380 -32.346 1.00 86.06 314 GLU A O 1
ATOM 2638 N N . VAL A 1 315 ? 37.299 -6.980 -30.792 1.00 84.25 315 VAL A N 1
ATOM 2639 C CA . VAL A 1 315 ? 36.102 -7.790 -30.508 1.00 84.25 315 VAL A CA 1
ATOM 2640 C C . VAL A 1 315 ? 35.136 -7.860 -31.698 1.00 84.25 315 VAL A C 1
ATOM 2642 O O . VAL A 1 315 ? 34.570 -8.924 -31.948 1.00 84.25 315 VAL A O 1
ATOM 2645 N N . ASN A 1 316 ? 34.954 -6.770 -32.452 1.00 82.69 316 ASN A N 1
ATOM 2646 C CA . ASN A 1 316 ? 33.923 -6.677 -33.498 1.00 82.69 316 ASN A CA 1
ATOM 2647 C C . ASN A 1 316 ? 34.466 -6.621 -34.939 1.00 82.69 316 ASN A C 1
ATOM 2649 O O . ASN A 1 316 ? 33.671 -6.653 -35.881 1.00 82.69 316 ASN A O 1
ATOM 2653 N N . HIS A 1 317 ? 35.791 -6.599 -35.136 1.00 83.38 317 HIS A N 1
ATOM 2654 C CA . HIS A 1 317 ? 36.429 -6.270 -36.418 1.00 83.38 317 HIS A CA 1
ATOM 2655 C C . HIS A 1 317 ? 35.905 -7.108 -37.582 1.00 83.38 317 HIS A C 1
ATOM 2657 O O . HIS A 1 317 ? 35.657 -6.572 -38.652 1.00 83.38 317 HIS A O 1
ATOM 2663 N N . LYS A 1 318 ? 35.671 -8.414 -37.387 1.00 82.38 318 LYS A N 1
ATOM 2664 C CA . LYS A 1 318 ? 35.185 -9.295 -38.463 1.00 82.38 318 LYS A CA 1
ATOM 2665 C C . LYS A 1 318 ? 33.841 -8.846 -39.030 1.00 82.38 318 LYS A C 1
ATOM 2667 O O . LYS A 1 318 ? 33.626 -8.957 -40.233 1.00 82.38 318 LYS A O 1
ATOM 2672 N N . VAL A 1 319 ? 32.935 -8.384 -38.169 1.00 88.06 319 VAL A N 1
ATOM 2673 C CA . VAL A 1 319 ? 31.587 -7.961 -38.567 1.00 88.06 319 VAL A CA 1
ATOM 2674 C C . VAL A 1 319 ? 31.629 -6.537 -39.108 1.00 88.06 319 VAL A C 1
ATOM 2676 O O . VAL A 1 319 ? 31.092 -6.283 -40.187 1.00 88.06 319 VAL A O 1
ATOM 2679 N N . ASP A 1 320 ? 32.302 -5.633 -38.397 1.00 89.56 320 ASP A N 1
ATOM 2680 C CA . ASP A 1 320 ? 32.332 -4.214 -38.748 1.00 89.56 320 ASP A CA 1
ATOM 2681 C C . ASP A 1 320 ? 33.120 -3.960 -40.042 1.00 89.56 320 ASP A C 1
ATOM 2683 O O . ASP A 1 320 ? 32.630 -3.244 -40.912 1.00 89.56 320 ASP A O 1
ATOM 2687 N N . GLU A 1 321 ? 34.274 -4.611 -40.243 1.00 90.81 321 GLU A N 1
ATOM 2688 C CA . GLU A 1 321 ? 35.058 -4.507 -41.486 1.00 90.81 321 GLU A CA 1
ATOM 2689 C C . GLU A 1 321 ? 34.287 -5.043 -42.691 1.00 90.81 321 GLU A C 1
ATOM 2691 O O . GLU A 1 321 ? 34.238 -4.406 -43.744 1.00 90.81 321 GLU A O 1
ATOM 2696 N N . ALA A 1 322 ? 33.657 -6.214 -42.548 1.00 90.12 322 ALA A N 1
ATOM 2697 C CA . ALA A 1 322 ? 32.879 -6.811 -43.628 1.00 90.12 322 ALA A CA 1
ATOM 2698 C C . ALA A 1 322 ? 31.683 -5.926 -44.005 1.00 90.12 322 ALA A C 1
ATOM 2700 O O . ALA A 1 322 ? 31.404 -5.733 -45.191 1.00 90.12 322 ALA A O 1
ATOM 2701 N N . ARG A 1 323 ? 30.995 -5.357 -43.005 1.00 91.69 323 ARG A N 1
ATOM 2702 C CA . ARG A 1 323 ? 29.880 -4.432 -43.225 1.00 91.69 323 ARG A CA 1
ATOM 2703 C C . ARG A 1 323 ? 30.351 -3.142 -43.891 1.00 91.69 323 ARG A C 1
ATOM 2705 O O . ARG A 1 323 ? 29.753 -2.747 -44.888 1.00 91.69 323 ARG A O 1
ATOM 2712 N N . TYR A 1 324 ? 31.418 -2.528 -43.382 1.00 92.75 324 TYR A N 1
ATOM 2713 C CA . TYR A 1 324 ? 31.952 -1.274 -43.905 1.00 92.75 324 TYR A CA 1
ATOM 2714 C C . TYR A 1 324 ? 32.402 -1.411 -45.357 1.00 92.75 324 TYR A C 1
ATOM 2716 O O . TYR A 1 324 ? 31.936 -0.674 -46.225 1.00 92.75 324 TYR A O 1
ATOM 2724 N N . LYS A 1 325 ? 33.235 -2.419 -45.648 1.00 90.81 325 LYS A N 1
ATOM 2725 C CA . LYS A 1 325 ? 33.718 -2.673 -47.009 1.00 90.81 325 LYS A CA 1
ATOM 2726 C C . LYS A 1 325 ? 32.570 -2.939 -47.966 1.00 90.81 325 LYS A C 1
ATOM 2728 O O . LYS A 1 325 ? 32.565 -2.397 -49.062 1.00 90.81 325 LYS A O 1
ATOM 2733 N N . LYS A 1 326 ? 31.565 -3.717 -47.554 1.00 91.00 326 LYS A N 1
ATOM 2734 C CA . LYS A 1 326 ? 30.376 -3.942 -48.381 1.00 91.00 326 LYS A CA 1
ATOM 2735 C C . LYS A 1 326 ? 29.635 -2.632 -48.668 1.00 91.00 326 LYS A C 1
ATOM 2737 O O . LYS A 1 326 ? 29.327 -2.372 -49.826 1.00 91.00 326 LYS A O 1
ATOM 2742 N N . ALA A 1 327 ? 29.378 -1.821 -47.641 1.00 90.19 327 ALA A N 1
ATOM 2743 C CA . ALA A 1 327 ? 28.602 -0.588 -47.757 1.00 90.19 327 ALA A CA 1
ATOM 2744 C C . ALA A 1 327 ? 29.318 0.509 -48.560 1.00 90.19 327 ALA A C 1
ATOM 2746 O O . ALA A 1 327 ? 28.671 1.235 -49.307 1.00 90.19 327 ALA A O 1
ATOM 2747 N N . LYS A 1 328 ? 30.645 0.635 -48.422 1.00 91.94 328 LYS A N 1
ATOM 2748 C CA . LYS A 1 328 ? 31.412 1.753 -48.996 1.00 91.94 328 LYS A CA 1
ATOM 2749 C C . LYS A 1 328 ? 32.319 1.373 -50.168 1.00 91.94 328 LYS A C 1
ATOM 2751 O O . LYS A 1 328 ? 32.949 2.264 -50.724 1.00 91.94 328 LYS A O 1
ATOM 2756 N N . SER A 1 329 ? 32.357 0.097 -50.575 1.00 91.25 329 SER A N 1
ATOM 2757 C CA . SER A 1 329 ? 33.233 -0.436 -51.643 1.00 91.25 329 SER A CA 1
ATOM 2758 C C . SER A 1 329 ? 33.311 0.428 -52.903 1.00 91.25 329 SER A C 1
ATOM 2760 O O . SER A 1 329 ? 34.404 0.629 -53.421 1.00 91.25 329 SER A O 1
ATOM 2762 N N . ILE A 1 330 ? 32.179 0.968 -53.364 1.00 91.44 330 ILE A N 1
ATOM 2763 C CA . ILE A 1 330 ? 32.080 1.797 -54.578 1.00 91.44 330 ILE A CA 1
ATOM 2764 C C . ILE A 1 330 ? 32.847 3.126 -54.496 1.00 91.44 330 ILE A C 1
ATOM 2766 O O . ILE A 1 330 ? 33.139 3.721 -55.530 1.00 91.44 330 ILE A O 1
ATOM 2770 N N . PHE A 1 331 ? 33.166 3.592 -53.286 1.00 91.94 331 PHE A N 1
ATOM 2771 C CA . PHE A 1 331 ? 33.851 4.860 -53.044 1.00 91.94 331 PHE A CA 1
ATOM 2772 C C . PHE A 1 331 ? 35.329 4.692 -52.688 1.00 91.94 331 PHE A C 1
ATOM 2774 O O . PHE A 1 331 ? 36.064 5.669 -52.761 1.00 91.94 331 PHE A O 1
ATOM 2781 N N . LEU A 1 332 ? 35.778 3.502 -52.269 1.00 90.75 332 LEU A N 1
ATOM 2782 C CA . LEU A 1 332 ? 37.102 3.321 -51.646 1.00 90.75 332 LEU A CA 1
ATOM 2783 C C . LEU A 1 332 ? 38.290 3.567 -52.595 1.00 90.75 332 LEU A C 1
ATOM 2785 O O . LEU A 1 332 ? 39.422 3.676 -52.128 1.00 90.75 332 LEU A O 1
ATOM 2789 N N . ASP A 1 333 ? 38.044 3.659 -53.902 1.00 91.44 333 ASP A N 1
ATOM 2790 C CA . ASP A 1 333 ? 39.030 3.992 -54.935 1.00 91.44 333 ASP A CA 1
ATOM 2791 C C . ASP A 1 333 ? 39.095 5.496 -55.267 1.00 91.44 333 ASP A C 1
ATOM 2793 O O . ASP A 1 333 ? 39.853 5.901 -56.148 1.00 91.44 333 ASP A O 1
ATOM 2797 N N . LEU A 1 334 ? 38.303 6.334 -54.590 1.00 93.56 334 LEU A N 1
ATOM 2798 C CA . LEU A 1 334 ? 38.337 7.781 -54.775 1.00 93.56 334 LEU A CA 1
ATOM 2799 C C . LEU A 1 334 ? 39.619 8.384 -54.193 1.00 93.56 334 LEU A C 1
ATOM 2801 O O . LEU A 1 334 ? 39.941 8.202 -53.021 1.00 93.56 334 LEU A O 1
ATOM 2805 N N . GLU A 1 335 ? 40.292 9.194 -55.001 1.00 95.00 335 GLU A N 1
ATOM 2806 C CA . GLU A 1 335 ? 41.445 9.985 -54.588 1.00 95.00 335 GLU A CA 1
ATOM 2807 C C . GLU A 1 335 ? 41.422 11.331 -55.317 1.00 95.00 335 GLU A C 1
ATOM 2809 O O . GLU A 1 335 ? 41.263 11.400 -56.541 1.00 95.00 335 GLU A O 1
ATOM 2814 N N . PHE A 1 336 ? 41.553 12.419 -54.561 1.00 94.75 336 PHE A N 1
ATOM 2815 C CA . PHE A 1 336 ? 41.592 13.781 -55.082 1.00 94.75 336 PHE A CA 1
ATOM 2816 C C . PHE A 1 336 ? 42.899 14.443 -54.672 1.00 94.75 336 PHE A C 1
ATOM 2818 O O . PHE A 1 336 ? 43.271 14.400 -53.503 1.00 94.75 336 PHE A O 1
ATOM 2825 N N . VAL A 1 337 ? 43.580 15.080 -55.621 1.00 92.81 337 VAL A N 1
ATOM 2826 C CA . VAL A 1 337 ? 44.908 15.661 -55.400 1.00 92.81 337 VAL A CA 1
ATOM 2827 C C . VAL A 1 337 ? 44.895 17.140 -55.783 1.00 92.81 337 VAL A C 1
ATOM 2829 O O . VAL A 1 337 ? 44.516 17.486 -56.901 1.00 92.81 337 VAL A O 1
ATOM 2832 N N . ASP A 1 338 ? 45.328 18.002 -54.863 1.00 90.69 338 ASP A N 1
ATOM 2833 C CA . ASP A 1 338 ? 45.665 19.412 -55.100 1.00 90.69 338 ASP A CA 1
ATOM 2834 C C . ASP A 1 338 ? 47.085 19.678 -54.594 1.00 90.69 338 ASP A C 1
ATOM 2836 O O . ASP A 1 338 ? 47.299 19.924 -53.403 1.00 90.69 338 ASP A O 1
ATOM 2840 N N . LYS A 1 339 ? 48.055 19.637 -55.515 1.00 90.31 339 LYS A N 1
ATOM 2841 C CA . LYS A 1 339 ? 49.488 19.781 -55.223 1.00 90.31 339 LYS A CA 1
ATOM 2842 C C . LYS A 1 339 ? 49.928 18.792 -54.131 1.00 90.31 339 LYS A C 1
ATOM 2844 O O . LYS A 1 339 ? 49.956 17.594 -54.381 1.00 90.31 339 LYS A O 1
ATOM 2849 N N . GLU A 1 340 ? 50.270 19.281 -52.943 1.00 91.38 340 GLU A N 1
ATOM 2850 C CA . GLU A 1 340 ? 50.688 18.492 -51.785 1.00 91.38 340 GLU A CA 1
ATOM 2851 C C . GLU A 1 340 ? 49.537 17.873 -50.970 1.00 91.38 340 GLU A C 1
ATOM 2853 O O . GLU A 1 340 ? 49.804 17.023 -50.120 1.00 91.38 340 GLU A O 1
ATOM 2858 N N . ILE A 1 341 ? 48.281 18.280 -51.205 1.00 93.81 341 ILE A N 1
ATOM 2859 C CA . ILE A 1 341 ? 47.104 17.788 -50.475 1.00 93.81 341 ILE A CA 1
ATOM 2860 C C . ILE A 1 341 ? 46.479 16.614 -51.230 1.00 93.81 341 ILE A C 1
ATOM 2862 O O . ILE A 1 341 ? 46.047 16.763 -52.374 1.00 93.81 341 ILE A O 1
ATOM 2866 N N . VAL A 1 342 ? 46.352 15.470 -50.559 1.00 95.00 342 VAL A N 1
ATOM 2867 C CA . VAL A 1 342 ? 45.645 14.283 -51.059 1.00 95.00 342 VAL A CA 1
ATOM 2868 C C . VAL A 1 342 ? 44.433 14.013 -50.176 1.00 95.00 342 VAL A C 1
ATOM 2870 O O . VAL A 1 342 ? 44.571 13.881 -48.966 1.00 95.00 342 VAL A O 1
ATOM 2873 N N . VAL A 1 343 ? 43.243 13.908 -50.761 1.00 95.81 343 VAL A N 1
ATOM 2874 C CA . VAL A 1 343 ? 41.999 13.579 -50.055 1.00 95.81 343 VAL A CA 1
ATOM 2875 C C . VAL A 1 343 ? 41.477 12.240 -50.554 1.00 95.81 343 VAL A C 1
ATOM 2877 O O . VAL A 1 343 ? 41.205 12.091 -51.745 1.00 95.81 343 VAL A O 1
ATOM 2880 N N . LYS A 1 344 ? 41.301 11.279 -49.646 1.00 95.56 344 LYS A N 1
ATOM 2881 C CA . LYS A 1 344 ? 40.763 9.946 -49.958 1.00 95.56 344 LYS A CA 1
ATOM 2882 C C . LYS A 1 344 ? 39.919 9.383 -48.805 1.00 95.56 344 LYS A C 1
ATOM 2884 O O . LYS A 1 344 ? 40.085 9.838 -47.670 1.00 95.56 344 LYS A O 1
ATOM 2889 N N . PRO A 1 345 ? 38.983 8.455 -49.062 1.00 96.06 345 PRO A N 1
ATOM 2890 C CA . PRO A 1 345 ? 38.220 7.797 -48.007 1.00 96.06 345 PRO A CA 1
ATOM 2891 C C . PRO A 1 345 ? 39.107 6.947 -47.098 1.00 96.06 345 PRO A C 1
ATOM 2893 O O . PRO A 1 345 ? 40.077 6.351 -47.567 1.00 96.06 345 PRO A O 1
ATOM 2896 N N . LEU A 1 346 ? 38.722 6.824 -45.826 1.00 95.56 346 LEU A N 1
ATOM 2897 C CA . LEU A 1 346 ? 39.252 5.768 -44.956 1.00 95.56 346 LEU A CA 1
ATOM 2898 C C . LEU A 1 346 ? 38.823 4.405 -45.528 1.00 95.56 346 LEU A C 1
ATOM 2900 O O . LEU A 1 346 ? 37.663 4.224 -45.880 1.00 95.56 346 LEU A O 1
ATOM 2904 N N . GLN A 1 347 ? 39.733 3.442 -45.663 1.00 93.31 347 GLN A N 1
ATOM 2905 C CA . GLN A 1 347 ? 39.480 2.201 -46.417 1.00 93.31 347 GLN A CA 1
ATOM 2906 C C . GLN A 1 347 ? 39.072 1.006 -45.544 1.00 93.31 347 GLN A C 1
ATOM 2908 O O . GLN A 1 347 ? 38.594 -0.016 -46.049 1.00 93.31 347 GLN A O 1
ATOM 2913 N N . SER A 1 348 ? 39.232 1.120 -44.228 1.00 93.00 348 SER A N 1
ATOM 2914 C CA . SER A 1 348 ? 38.950 0.057 -43.261 1.00 93.00 348 SER A CA 1
ATOM 2915 C C . SER A 1 348 ? 38.495 0.630 -41.925 1.00 93.00 348 SER A C 1
ATOM 2917 O O . SER A 1 348 ? 38.837 1.756 -41.584 1.00 93.00 348 SER A O 1
ATOM 2919 N N . VAL A 1 349 ? 37.760 -0.145 -41.125 1.00 91.94 349 VAL A N 1
ATOM 2920 C CA . VAL A 1 349 ? 37.374 0.263 -39.759 1.00 91.94 349 VAL A CA 1
ATOM 2921 C C . VAL A 1 349 ? 38.614 0.438 -38.873 1.00 91.94 349 VAL A C 1
ATOM 2923 O O . VAL A 1 349 ? 38.626 1.314 -38.008 1.00 91.94 349 VAL A O 1
ATOM 2926 N N . LYS A 1 350 ? 39.683 -0.327 -39.127 1.00 92.56 350 LYS A N 1
ATOM 2927 C CA . LYS A 1 350 ? 40.995 -0.130 -38.498 1.00 92.56 350 LYS A CA 1
ATOM 2928 C C . LYS A 1 350 ? 41.548 1.279 -38.726 1.00 92.56 350 LYS A C 1
ATOM 2930 O O . LYS A 1 350 ? 42.014 1.897 -37.775 1.00 92.56 350 LYS A O 1
ATOM 2935 N N . GLU A 1 351 ? 41.432 1.818 -39.937 1.00 93.44 351 GLU A N 1
ATOM 2936 C CA . GLU A 1 351 ? 41.862 3.191 -40.226 1.00 93.44 351 GLU A CA 1
ATOM 2937 C C . GLU A 1 351 ? 41.044 4.229 -39.455 1.00 93.44 351 GLU A C 1
ATOM 2939 O O . GLU A 1 351 ? 41.604 5.228 -39.033 1.00 93.44 351 GLU A O 1
ATOM 2944 N N . PHE A 1 352 ? 39.757 3.991 -39.166 1.00 93.81 352 PHE A N 1
ATOM 2945 C CA . PHE A 1 352 ? 38.997 4.889 -38.282 1.00 93.81 352 PHE A CA 1
ATOM 2946 C C . PHE A 1 352 ? 39.576 4.902 -36.862 1.00 93.81 352 PHE A C 1
ATOM 2948 O O . PHE A 1 352 ? 39.587 5.959 -36.227 1.00 93.81 352 PHE A O 1
ATOM 2955 N N . VAL A 1 353 ? 40.031 3.748 -36.348 1.00 91.94 353 VAL A N 1
ATOM 2956 C CA . VAL A 1 353 ? 40.694 3.656 -35.034 1.00 91.94 353 VAL A CA 1
ATOM 2957 C C . VAL A 1 353 ? 41.984 4.471 -35.051 1.00 91.94 353 VAL A C 1
ATOM 2959 O O . VAL A 1 353 ? 42.147 5.356 -34.215 1.00 91.94 353 VAL A O 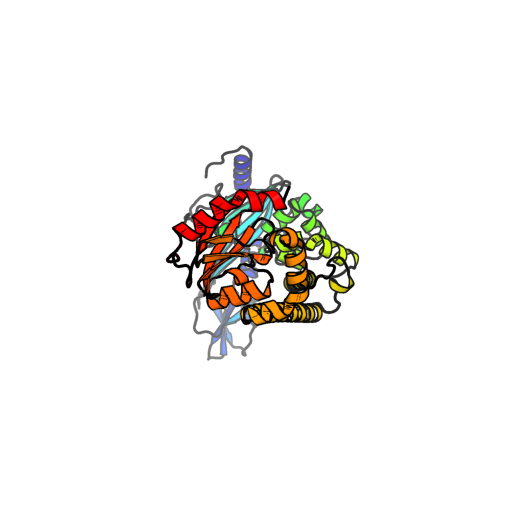1
ATOM 2962 N N . GLU A 1 354 ? 42.857 4.204 -36.025 1.00 91.94 354 GLU A N 1
ATOM 2963 C CA . GLU A 1 354 ? 44.167 4.852 -36.169 1.00 91.94 354 GLU A CA 1
ATOM 2964 C C . GLU A 1 354 ? 44.023 6.369 -36.372 1.00 91.94 354 GLU A C 1
ATOM 2966 O O . GLU A 1 354 ? 44.656 7.155 -35.669 1.00 91.94 354 GLU A O 1
ATOM 2971 N N . GLU A 1 355 ? 43.121 6.789 -37.262 1.00 92.44 355 GLU A N 1
ATOM 2972 C CA . GLU A 1 355 ? 42.802 8.191 -37.539 1.00 92.44 355 GLU A CA 1
ATOM 2973 C C . GLU A 1 355 ? 42.216 8.883 -36.299 1.00 92.44 355 GLU A C 1
ATOM 2975 O O . GLU A 1 355 ? 42.614 9.991 -35.948 1.00 92.44 355 GLU A O 1
ATOM 2980 N N . GLY A 1 356 ? 41.296 8.227 -35.585 1.00 90.69 356 GLY A N 1
ATOM 2981 C CA . GLY A 1 356 ? 40.701 8.757 -34.359 1.00 90.69 356 GLY A CA 1
ATOM 2982 C C . GLY A 1 356 ? 41.708 8.948 -33.227 1.00 90.69 356 GLY A C 1
ATOM 2983 O O . GLY A 1 356 ? 41.662 9.971 -32.538 1.00 90.69 356 GLY A O 1
ATOM 2984 N N . GLU A 1 357 ? 42.625 7.994 -33.054 1.00 90.31 357 GLU A N 1
ATOM 2985 C CA . GLU A 1 357 ? 43.713 8.077 -32.078 1.00 90.31 357 GLU A CA 1
ATOM 2986 C C . GLU A 1 357 ? 44.726 9.164 -32.455 1.00 90.31 357 GLU A C 1
ATOM 2988 O O . GLU A 1 357 ? 45.076 9.985 -31.605 1.00 90.31 357 GLU A O 1
ATOM 2993 N N . TYR A 1 358 ? 45.140 9.226 -33.724 1.00 92.25 358 TYR A N 1
ATOM 2994 C CA . TYR A 1 358 ? 46.111 10.205 -34.216 1.00 92.25 358 TYR A CA 1
ATOM 2995 C C . TYR A 1 358 ? 45.581 11.646 -34.151 1.00 92.25 358 TYR A C 1
ATOM 2997 O O . TYR A 1 358 ? 46.260 12.561 -33.669 1.00 92.25 358 TYR A O 1
ATOM 3005 N N . MET A 1 359 ? 44.342 11.849 -34.602 1.00 90.88 359 MET A N 1
ATOM 3006 C CA . MET A 1 359 ? 43.698 13.160 -34.657 1.00 90.88 359 MET A CA 1
ATOM 3007 C C . MET A 1 359 ? 43.058 13.574 -33.327 1.00 90.88 359 MET A C 1
ATOM 3009 O O . MET A 1 359 ? 42.618 14.715 -33.189 1.00 90.88 359 MET A O 1
ATOM 3013 N N . HIS A 1 360 ? 43.009 12.684 -32.331 1.00 88.94 360 HIS A N 1
ATOM 3014 C CA . HIS A 1 360 ? 42.337 12.900 -31.045 1.00 88.94 360 HIS A CA 1
ATOM 3015 C C . HIS A 1 360 ? 40.884 13.390 -31.187 1.00 88.94 360 HIS A C 1
ATOM 3017 O O . HIS A 1 360 ? 40.448 14.315 -30.496 1.00 88.94 360 HIS A O 1
ATOM 3023 N N . HIS A 1 361 ? 40.125 12.769 -32.089 1.00 85.38 361 HIS A N 1
ATOM 3024 C CA . HIS A 1 361 ? 38.709 13.070 -32.304 1.00 85.38 361 HIS A CA 1
ATOM 3025 C C . HIS A 1 361 ? 37.860 11.799 -32.428 1.00 85.38 361 HIS A C 1
ATOM 3027 O O . HIS A 1 361 ? 38.365 10.698 -32.645 1.00 85.38 361 HIS A O 1
ATOM 3033 N N . CYS A 1 362 ? 36.541 11.940 -32.327 1.00 87.50 362 CYS A N 1
ATOM 3034 C CA . CYS A 1 362 ? 35.620 10.829 -32.078 1.00 87.50 362 CYS A CA 1
ATOM 3035 C C . CYS A 1 362 ? 35.235 9.984 -33.311 1.00 87.50 362 CYS A C 1
ATOM 3037 O O . CYS A 1 362 ? 34.226 9.283 -33.251 1.00 87.50 362 CYS A O 1
ATOM 3039 N N . VAL A 1 363 ? 36.002 10.014 -34.408 1.00 89.31 363 VAL A N 1
ATOM 3040 C CA . VAL A 1 363 ? 35.623 9.383 -35.690 1.00 89.31 363 VAL A CA 1
ATOM 3041 C C . VAL A 1 363 ? 35.348 7.868 -35.576 1.00 89.31 363 VAL A C 1
ATOM 3043 O O . VAL A 1 363 ? 34.395 7.346 -36.153 1.00 89.31 363 VAL A O 1
ATOM 3046 N N . PHE A 1 364 ? 36.111 7.147 -34.749 1.00 89.12 364 PHE A N 1
ATOM 3047 C CA . PHE A 1 364 ? 35.827 5.743 -34.437 1.00 89.12 364 PHE A CA 1
ATOM 3048 C C . PHE A 1 364 ? 34.811 5.584 -33.302 1.00 89.12 364 PHE A C 1
ATOM 3050 O O . PHE A 1 364 ? 33.885 4.778 -33.397 1.00 89.12 364 PHE A O 1
ATOM 3057 N N . THR A 1 365 ? 34.959 6.364 -32.227 1.00 84.00 365 THR A N 1
ATOM 3058 C CA . THR A 1 365 ? 34.121 6.269 -31.020 1.00 84.00 365 THR A CA 1
ATOM 3059 C C . THR A 1 365 ? 32.635 6.480 -31.318 1.00 84.00 365 THR A C 1
ATOM 3061 O O . THR A 1 365 ? 31.800 5.777 -30.751 1.00 84.00 365 THR A O 1
ATOM 3064 N N . ASN A 1 366 ? 32.310 7.385 -32.245 1.00 87.62 366 ASN A N 1
ATOM 3065 C CA . ASN A 1 366 ? 30.943 7.664 -32.692 1.00 87.62 366 ASN A CA 1
ATOM 3066 C C . ASN A 1 366 ? 30.449 6.704 -33.785 1.00 87.62 366 ASN A C 1
ATOM 3068 O O . ASN A 1 366 ? 29.311 6.821 -34.224 1.00 87.62 366 ASN A O 1
ATOM 3072 N N . ARG A 1 367 ? 31.273 5.732 -34.198 1.00 89.31 367 ARG A N 1
ATOM 3073 C CA . ARG A 1 367 ? 30.940 4.708 -35.196 1.00 89.31 367 ARG A CA 1
ATOM 3074 C C . ARG A 1 367 ? 30.529 5.266 -36.561 1.00 89.31 367 ARG A C 1
ATOM 3076 O O . ARG A 1 367 ? 29.635 4.709 -37.195 1.00 89.31 367 ARG A O 1
ATOM 3083 N N . TYR A 1 368 ? 31.205 6.303 -37.056 1.00 89.88 368 TYR A N 1
ATOM 3084 C CA . TYR A 1 368 ? 30.916 6.858 -38.388 1.00 89.88 368 TYR A CA 1
ATOM 3085 C C . TYR A 1 368 ? 31.089 5.836 -39.524 1.00 89.88 368 TYR A C 1
ATOM 3087 O O . TYR A 1 368 ? 30.398 5.910 -40.531 1.00 89.88 368 TYR A O 1
ATOM 3095 N N . TYR A 1 369 ? 31.931 4.814 -39.342 1.00 90.81 369 TYR A N 1
ATOM 3096 C CA . TYR A 1 369 ? 32.028 3.677 -40.267 1.00 90.81 369 TYR A CA 1
ATOM 3097 C C . TYR A 1 369 ? 30.729 2.852 -40.375 1.00 90.81 369 TYR A C 1
ATOM 3099 O O . TYR A 1 369 ? 30.577 2.055 -41.292 1.00 90.81 369 TYR A O 1
ATOM 3107 N N . SER A 1 370 ? 29.794 2.980 -39.431 1.00 90.19 370 SER A N 1
ATOM 3108 C CA . SER A 1 370 ? 28.516 2.256 -39.444 1.00 90.19 370 SER A CA 1
ATOM 3109 C C . SER A 1 370 ? 27.352 3.070 -40.011 1.00 90.19 370 SER A C 1
ATOM 3111 O O . SER A 1 370 ? 26.243 2.539 -40.093 1.00 90.19 370 SER A O 1
ATOM 3113 N N . ASP A 1 371 ? 27.603 4.328 -40.384 1.00 91.62 371 ASP A N 1
ATOM 3114 C CA . ASP A 1 371 ? 26.615 5.224 -40.971 1.00 91.62 371 ASP A CA 1
ATOM 3115 C C . ASP A 1 371 ? 26.576 5.053 -42.497 1.00 91.62 371 ASP A C 1
ATOM 3117 O O . ASP A 1 371 ? 27.558 5.284 -43.213 1.00 91.62 371 ASP A O 1
ATOM 3121 N N . ASP A 1 372 ? 25.426 4.627 -43.011 1.00 89.19 372 ASP A N 1
ATOM 3122 C CA . ASP A 1 372 ? 25.237 4.365 -44.434 1.00 89.19 372 ASP A CA 1
ATOM 3123 C C . ASP A 1 372 ? 25.145 5.671 -45.251 1.00 89.19 372 ASP A C 1
ATOM 3125 O O . ASP A 1 372 ? 25.535 5.673 -46.420 1.00 89.19 372 ASP A O 1
ATOM 3129 N N . ASN A 1 373 ? 24.797 6.795 -44.617 1.00 91.50 373 ASN A N 1
ATOM 3130 C CA . ASN A 1 373 ? 24.562 8.092 -45.258 1.00 91.50 373 ASN A CA 1
ATOM 3131 C C . ASN A 1 373 ? 25.781 9.017 -45.269 1.00 91.50 373 ASN A C 1
ATOM 3133 O O . ASN A 1 373 ? 25.739 10.093 -45.861 1.00 91.50 373 ASN A O 1
ATOM 3137 N N . VAL A 1 374 ? 26.877 8.614 -44.631 1.00 93.12 374 VAL A N 1
ATOM 3138 C CA . VAL A 1 374 ? 28.082 9.435 -44.512 1.00 93.12 374 VAL A CA 1
ATOM 3139 C C . VAL A 1 374 ? 29.284 8.721 -45.121 1.00 93.12 374 VAL A C 1
ATOM 3141 O O . VAL A 1 374 ? 29.431 7.503 -45.018 1.00 93.12 374 VAL A O 1
ATOM 3144 N N . LEU A 1 375 ? 30.172 9.474 -45.760 1.00 94.94 375 LEU A N 1
ATOM 3145 C CA . LEU A 1 375 ? 31.490 9.013 -46.178 1.00 94.94 375 LEU A CA 1
ATOM 3146 C C . LEU A 1 375 ? 32.554 9.850 -45.471 1.00 94.94 375 LEU A C 1
ATOM 3148 O O . LEU A 1 375 ? 32.536 11.078 -45.546 1.00 94.94 375 LEU A O 1
ATOM 3152 N N . ILE A 1 376 ? 33.475 9.182 -44.776 1.00 96.25 376 ILE A N 1
ATOM 3153 C CA . ILE A 1 376 ? 34.586 9.854 -44.103 1.00 96.25 376 ILE A CA 1
ATOM 3154 C C . ILE A 1 376 ? 35.813 9.835 -45.004 1.00 96.25 376 ILE A C 1
ATOM 3156 O O . ILE A 1 376 ? 36.318 8.766 -45.354 1.00 96.25 376 ILE A O 1
ATOM 3160 N N . PHE A 1 377 ? 36.302 11.026 -45.336 1.00 96.00 377 PHE A N 1
ATOM 3161 C CA . PHE A 1 377 ? 37.599 11.223 -45.969 1.00 96.00 377 PHE A CA 1
ATOM 3162 C C . PHE A 1 377 ? 38.635 11.641 -44.932 1.00 96.00 377 PHE A C 1
ATOM 3164 O O . PHE A 1 377 ? 38.299 12.258 -43.920 1.00 96.00 377 PHE A O 1
ATOM 3171 N N . HIS A 1 378 ? 39.900 11.386 -45.235 1.00 95.31 378 HIS A N 1
ATOM 3172 C CA . HIS A 1 378 ? 41.008 12.102 -44.623 1.00 95.31 378 HIS A CA 1
ATOM 3173 C C . HIS A 1 378 ? 41.762 12.926 -45.667 1.00 95.31 378 HIS A C 1
ATOM 3175 O O . HIS A 1 378 ? 41.812 12.577 -46.848 1.00 95.31 378 HIS A O 1
ATOM 3181 N N . ALA A 1 379 ? 42.310 14.055 -45.235 1.00 95.31 379 ALA A N 1
ATOM 3182 C CA . ALA A 1 379 ? 43.211 14.883 -46.016 1.00 95.31 379 ALA A CA 1
ATOM 3183 C C . ALA A 1 379 ? 44.635 14.662 -45.513 1.00 95.31 379 ALA A C 1
ATOM 3185 O O . ALA A 1 379 ? 44.903 14.799 -44.320 1.00 95.31 379 ALA A O 1
ATOM 3186 N N . LEU A 1 380 ? 45.539 14.354 -46.431 1.00 94.25 380 LEU A N 1
ATOM 3187 C CA . LEU A 1 380 ? 46.937 14.050 -46.181 1.00 94.25 380 LEU A CA 1
ATOM 3188 C C . LEU A 1 380 ? 47.819 15.134 -46.805 1.00 94.25 380 LEU A C 1
ATOM 3190 O O . LEU A 1 380 ? 47.581 15.540 -47.941 1.00 94.25 380 LEU A O 1
ATOM 3194 N N . VAL A 1 381 ? 48.875 15.539 -46.102 1.00 93.25 381 VAL A N 1
ATOM 3195 C CA . VAL A 1 381 ? 49.992 16.316 -46.661 1.00 93.25 381 VAL A CA 1
ATOM 3196 C C . VAL A 1 381 ? 51.275 15.555 -46.376 1.00 93.25 381 VAL A C 1
ATOM 3198 O O . VAL A 1 381 ? 51.547 15.204 -45.230 1.00 93.25 381 VAL A O 1
ATOM 3201 N N . ASN A 1 382 ? 52.047 15.241 -47.420 1.00 88.44 382 ASN A N 1
ATOM 3202 C CA . ASN A 1 382 ? 53.249 14.399 -47.319 1.00 88.44 382 ASN A CA 1
ATOM 3203 C C . ASN A 1 382 ? 53.001 13.057 -46.589 1.00 88.44 382 ASN A C 1
ATOM 3205 O O . ASN A 1 382 ? 53.856 12.571 -45.852 1.00 88.44 382 ASN A O 1
ATOM 3209 N N . GLY A 1 383 ? 51.809 12.472 -46.764 1.00 86.69 383 GLY A N 1
ATOM 3210 C CA . GLY A 1 383 ? 51.406 11.211 -46.126 1.00 86.69 383 GLY A CA 1
ATOM 3211 C C . GLY A 1 383 ? 50.938 11.328 -44.669 1.00 86.69 383 GLY A C 1
ATOM 3212 O O . GLY A 1 383 ? 50.604 10.311 -44.069 1.00 86.69 383 GLY A O 1
ATOM 3213 N N . VAL A 1 384 ? 50.881 12.536 -44.103 1.00 90.50 384 VAL A N 1
ATOM 3214 C CA . VAL A 1 384 ? 50.422 12.789 -42.729 1.00 90.50 384 VAL A CA 1
ATOM 3215 C C . VAL A 1 384 ? 48.999 13.336 -42.744 1.00 90.50 384 VAL A C 1
ATOM 3217 O O . VAL A 1 384 ? 48.730 14.291 -43.472 1.00 90.50 384 VAL A O 1
ATOM 3220 N N . SER A 1 385 ? 48.099 12.766 -41.934 1.00 92.69 385 SER A N 1
ATOM 3221 C CA . SER A 1 385 ? 46.727 13.276 -41.827 1.00 92.69 385 SER A CA 1
ATOM 3222 C C . SER A 1 385 ? 46.682 14.647 -41.166 1.00 92.69 385 SER A C 1
ATOM 3224 O O . SER A 1 385 ? 47.251 14.868 -40.098 1.00 92.69 385 SER A O 1
ATOM 3226 N N . ILE A 1 386 ? 46.005 15.581 -41.827 1.00 93.75 386 ILE A N 1
ATOM 3227 C CA . ILE A 1 386 ? 45.819 16.957 -41.365 1.00 93.75 386 ILE A CA 1
ATOM 3228 C C . ILE A 1 386 ? 44.352 17.281 -41.073 1.00 93.75 386 ILE A C 1
ATOM 3230 O O . ILE A 1 386 ? 44.080 18.223 -40.326 1.00 93.75 386 ILE A O 1
ATOM 3234 N N . ALA A 1 387 ? 43.404 16.518 -41.631 1.00 94.56 387 ALA A N 1
ATOM 3235 C CA . ALA A 1 387 ? 41.976 16.691 -41.383 1.00 94.56 387 ALA A CA 1
ATOM 3236 C C . ALA A 1 387 ? 41.171 15.425 -41.694 1.00 94.56 387 ALA A C 1
ATOM 3238 O O . ALA A 1 387 ? 41.461 14.736 -42.667 1.00 94.56 387 ALA A O 1
ATOM 3239 N N . THR A 1 388 ? 40.091 15.201 -40.950 1.00 95.75 388 THR A N 1
ATOM 3240 C CA . THR A 1 388 ? 38.994 14.318 -41.354 1.00 95.75 388 THR A CA 1
ATOM 3241 C C . THR A 1 388 ? 37.822 15.132 -41.874 1.00 95.75 388 THR A C 1
ATOM 3243 O O . THR A 1 388 ? 37.538 16.231 -41.388 1.00 95.75 388 THR A O 1
ATOM 3246 N N . ILE A 1 389 ? 37.142 14.600 -42.886 1.00 95.50 389 ILE A N 1
ATOM 3247 C CA . ILE A 1 389 ? 36.000 15.235 -43.530 1.00 95.50 389 ILE A CA 1
ATOM 3248 C C . ILE A 1 389 ? 34.809 14.291 -43.473 1.00 95.50 389 ILE A C 1
ATOM 3250 O O . ILE A 1 389 ? 34.866 13.177 -43.985 1.00 95.50 389 ILE A O 1
ATOM 3254 N N . GLU A 1 390 ? 33.722 14.774 -42.887 1.00 95.44 390 GLU A N 1
ATOM 3255 C CA . GLU A 1 390 ? 32.421 14.125 -42.893 1.00 95.44 390 GLU A CA 1
ATOM 3256 C C . GLU A 1 390 ? 31.624 14.620 -44.103 1.00 95.44 390 GLU A C 1
ATOM 3258 O O . GLU A 1 390 ? 31.260 15.798 -44.176 1.00 95.44 390 GLU A O 1
ATOM 3263 N N . PHE A 1 391 ? 31.386 13.741 -45.075 1.00 95.31 391 PHE A N 1
ATOM 3264 C CA . PHE A 1 391 ? 30.656 14.054 -46.302 1.00 95.31 391 PHE A CA 1
ATOM 3265 C C . PHE A 1 391 ? 29.300 13.342 -46.317 1.00 95.31 391 PHE A C 1
ATOM 3267 O O . PHE A 1 391 ? 29.244 12.120 -46.185 1.00 95.31 391 PHE A O 1
ATOM 3274 N N . SER A 1 392 ? 28.214 14.094 -46.498 1.00 94.56 392 SER A N 1
ATOM 3275 C CA . SER A 1 392 ? 26.862 13.546 -46.645 1.00 94.56 392 SER A CA 1
ATOM 3276 C C . SER A 1 392 ? 26.686 12.938 -48.034 1.00 94.56 392 SER A C 1
ATOM 3278 O O . SER A 1 392 ? 26.894 13.615 -49.040 1.00 94.56 392 SER A O 1
ATOM 3280 N N . LEU A 1 393 ? 26.275 11.673 -48.090 1.00 92.44 393 LEU A N 1
ATOM 3281 C CA . LEU A 1 393 ? 25.878 10.976 -49.315 1.00 92.44 393 LEU A CA 1
ATOM 3282 C C . LEU A 1 393 ? 24.416 11.256 -49.703 1.00 92.44 393 LEU A C 1
ATOM 3284 O O . LEU A 1 393 ? 24.021 10.909 -50.811 1.00 92.44 393 LEU A O 1
ATOM 3288 N N . GLU A 1 394 ? 23.627 11.881 -48.821 1.00 91.25 394 GLU A N 1
ATOM 3289 C CA . GLU A 1 394 ? 22.254 12.311 -49.123 1.00 91.25 394 GLU A CA 1
ATOM 3290 C C . GLU A 1 394 ? 22.250 13.654 -49.868 1.00 91.25 394 GLU A C 1
ATOM 3292 O O . GLU A 1 394 ? 21.676 13.772 -50.948 1.00 91.25 394 GLU A O 1
ATOM 3297 N N . ASP A 1 395 ? 22.952 14.650 -49.317 1.00 90.44 395 ASP A N 1
ATOM 3298 C CA . ASP A 1 395 ? 22.961 16.026 -49.836 1.00 90.44 395 ASP A CA 1
ATOM 3299 C C . ASP A 1 395 ? 24.194 16.344 -50.694 1.00 90.44 395 ASP A C 1
ATOM 3301 O O . ASP A 1 395 ? 24.336 17.462 -51.193 1.00 90.44 395 ASP A O 1
ATOM 3305 N N . PHE A 1 396 ? 25.124 15.392 -50.822 1.00 91.38 396 PHE A N 1
ATOM 3306 C CA . PHE A 1 396 ? 26.413 15.565 -51.502 1.00 91.38 396 PHE A CA 1
ATOM 3307 C C . PHE A 1 396 ? 27.173 16.813 -51.036 1.00 91.38 396 PHE A C 1
ATOM 3309 O O . PHE A 1 396 ? 27.691 17.601 -51.833 1.00 91.38 396 PHE A O 1
ATOM 3316 N N . SER A 1 397 ? 27.229 17.005 -49.718 1.00 93.50 397 SER A N 1
ATOM 3317 C CA . SER A 1 397 ? 27.813 18.188 -49.093 1.00 93.50 397 SER A CA 1
ATOM 3318 C C . SER A 1 397 ? 28.768 17.830 -47.956 1.00 93.50 397 SER A C 1
ATOM 3320 O O . SER A 1 397 ? 28.669 16.780 -47.321 1.00 93.50 397 SER A O 1
ATOM 3322 N N . VAL A 1 398 ? 29.728 18.719 -47.699 1.00 94.50 398 VAL A N 1
ATOM 3323 C CA . VAL A 1 398 ? 30.637 18.595 -46.555 1.00 94.50 398 VAL A CA 1
ATOM 3324 C C . VAL A 1 398 ? 29.894 19.042 -45.299 1.00 94.50 398 VAL A C 1
ATOM 3326 O O . VAL A 1 398 ? 29.5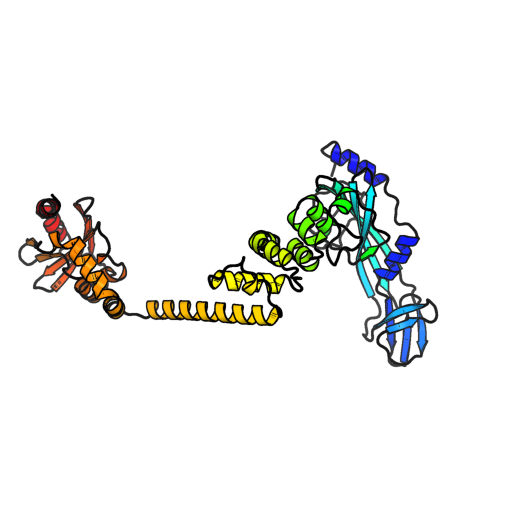92 20.227 -45.159 1.00 94.50 398 VAL A O 1
ATOM 3329 N N . LEU A 1 399 ? 29.635 18.106 -44.386 1.00 92.75 399 LEU A N 1
ATOM 3330 C CA . LEU A 1 399 ? 29.022 18.382 -43.087 1.00 92.75 399 LEU A CA 1
ATOM 3331 C C . LEU A 1 399 ? 30.051 18.961 -42.118 1.00 92.75 399 LEU A C 1
ATOM 3333 O O . LEU A 1 399 ? 29.778 19.935 -41.416 1.00 92.75 399 LEU A O 1
ATOM 3337 N N . GLN A 1 400 ? 31.246 18.363 -42.080 1.00 91.94 400 GLN A N 1
ATOM 3338 C CA . GLN A 1 400 ? 32.321 18.760 -41.174 1.00 91.94 400 GLN A CA 1
ATOM 3339 C C . GLN A 1 400 ? 33.694 18.545 -41.809 1.00 91.94 400 GLN A C 1
ATOM 3341 O O . GLN A 1 400 ? 33.896 17.600 -42.562 1.00 91.94 400 GLN A O 1
ATOM 3346 N N . CYS A 1 401 ? 34.656 19.400 -41.465 1.00 93.94 401 CYS A N 1
ATOM 3347 C CA . CYS A 1 401 ? 36.076 19.202 -41.749 1.00 93.94 401 CYS A CA 1
ATOM 3348 C C . CYS A 1 401 ? 36.867 19.633 -40.508 1.00 93.94 401 CYS A C 1
ATOM 3350 O O . CYS A 1 401 ? 36.766 20.786 -40.074 1.00 93.94 401 CYS A O 1
ATOM 3352 N N . ARG A 1 402 ? 37.567 18.686 -39.875 1.00 93.56 402 ARG A N 1
ATOM 3353 C CA . ARG A 1 402 ? 38.186 18.851 -38.553 1.00 93.56 402 ARG A CA 1
ATOM 3354 C C . ARG A 1 402 ? 39.617 18.332 -38.556 1.00 93.56 402 ARG A C 1
ATOM 3356 O O . ARG A 1 402 ? 39.876 17.207 -38.957 1.00 93.56 402 ARG A O 1
ATOM 3363 N N . GLY A 1 403 ? 40.534 19.162 -38.078 1.00 91.56 403 GLY A N 1
ATOM 3364 C CA . GLY A 1 403 ? 41.916 18.797 -37.801 1.00 91.56 403 GLY A CA 1
ATOM 3365 C C . GLY A 1 403 ? 42.087 18.158 -36.423 1.00 91.56 403 GLY A C 1
ATOM 3366 O O . GLY A 1 403 ? 41.119 17.846 -35.718 1.00 91.56 403 GLY A O 1
ATOM 3367 N N . LYS A 1 404 ? 43.349 17.999 -36.018 1.00 91.56 404 LYS A N 1
ATOM 3368 C CA . LYS A 1 404 ? 43.727 17.435 -34.718 1.00 91.56 404 LYS A CA 1
ATOM 3369 C C . LYS A 1 404 ? 43.038 18.181 -33.563 1.00 91.56 404 LYS A C 1
ATOM 3371 O O . LYS A 1 404 ? 42.935 19.407 -33.581 1.00 91.56 404 LYS A O 1
ATOM 3376 N N . TYR A 1 405 ? 42.544 17.451 -32.564 1.00 89.88 405 TYR A N 1
ATOM 3377 C CA . TYR A 1 405 ? 41.759 17.983 -31.439 1.00 89.88 405 TYR A CA 1
ATOM 3378 C C . TYR A 1 405 ? 40.509 18.786 -31.860 1.00 89.88 405 TYR A C 1
ATOM 3380 O O . TYR A 1 405 ? 40.129 19.744 -31.187 1.00 89.88 405 TYR A O 1
ATOM 3388 N N . ASN A 1 406 ? 39.854 18.405 -32.965 1.00 88.50 406 ASN A N 1
ATOM 3389 C CA . ASN A 1 406 ? 38.672 19.078 -33.532 1.00 88.50 406 ASN A CA 1
ATOM 3390 C C . ASN A 1 406 ? 38.891 20.546 -33.950 1.00 88.50 406 ASN A C 1
ATOM 3392 O O . ASN A 1 406 ? 37.925 21.305 -34.110 1.00 88.50 406 ASN A O 1
ATOM 3396 N N . GLN A 1 407 ? 40.144 20.960 -34.140 1.00 90.75 407 GLN A N 1
ATOM 3397 C CA . GLN A 1 407 ? 40.480 22.313 -34.577 1.00 90.75 407 GLN A CA 1
ATOM 3398 C C . GLN A 1 407 ? 40.168 22.515 -36.064 1.00 90.75 407 GLN A C 1
ATOM 3400 O O . GLN A 1 407 ? 39.927 21.560 -36.805 1.00 90.75 407 GLN A O 1
ATOM 3405 N N . VAL A 1 408 ? 40.143 23.770 -36.510 1.00 91.00 408 VAL A N 1
ATOM 3406 C CA . VAL A 1 408 ? 40.054 24.078 -37.943 1.00 91.00 408 VAL A CA 1
ATOM 3407 C C . VAL A 1 408 ? 41.421 23.773 -38.573 1.00 91.00 408 VAL A C 1
ATOM 3409 O O . VAL A 1 408 ? 42.421 24.295 -38.079 1.00 91.00 408 VAL A O 1
ATOM 3412 N N . PRO A 1 409 ? 41.502 22.919 -39.608 1.00 90.44 409 PRO A N 1
ATOM 3413 C CA . PRO A 1 409 ? 42.771 22.594 -40.251 1.00 90.44 409 PRO A CA 1
ATOM 3414 C C . PRO A 1 409 ? 43.316 23.790 -41.043 1.00 90.44 409 PRO A C 1
ATOM 3416 O O . PRO A 1 409 ? 42.554 24.557 -41.625 1.00 90.44 409 PRO A O 1
ATOM 3419 N N . GLU A 1 410 ? 44.641 23.917 -41.122 1.00 86.12 410 GLU A N 1
ATOM 3420 C CA . GLU A 1 410 ? 45.331 25.031 -41.798 1.00 86.12 410 GLU A CA 1
ATOM 3421 C C . GLU A 1 410 ? 44.921 25.193 -43.274 1.00 86.12 410 GLU A C 1
ATOM 3423 O O . GLU A 1 410 ? 44.813 26.305 -43.786 1.00 86.12 410 GLU A O 1
ATOM 3428 N N . HIS A 1 411 ? 44.624 24.086 -43.958 1.00 88.75 411 HIS A N 1
ATOM 3429 C CA . HIS A 1 411 ? 44.209 24.074 -45.363 1.00 88.75 411 HIS A CA 1
ATOM 3430 C C . HIS A 1 411 ? 42.697 23.898 -45.558 1.00 88.75 411 HIS A C 1
ATOM 3432 O O . HIS A 1 411 ? 42.275 23.392 -46.598 1.00 88.75 411 HIS A O 1
ATOM 3438 N N . PHE A 1 412 ? 41.875 24.302 -44.582 1.00 91.88 412 PHE A N 1
ATOM 3439 C CA . PHE A 1 412 ? 40.421 24.101 -44.599 1.00 91.88 412 PHE A CA 1
ATOM 3440 C C . PHE A 1 412 ? 39.766 24.484 -45.936 1.00 91.88 412 PHE A C 1
ATOM 3442 O O . PHE A 1 412 ? 39.121 23.642 -46.561 1.00 91.88 412 PHE A O 1
ATOM 3449 N N . ASP A 1 413 ? 39.987 25.711 -46.419 1.00 92.06 413 ASP A N 1
ATOM 3450 C CA . ASP A 1 413 ? 39.341 26.201 -47.644 1.00 92.06 413 ASP A CA 1
ATOM 3451 C C . ASP A 1 413 ? 39.765 25.414 -48.887 1.00 92.06 413 ASP A C 1
ATOM 3453 O O . ASP A 1 413 ? 38.940 25.131 -49.760 1.00 92.06 413 ASP A O 1
ATOM 3457 N N . ARG A 1 414 ? 41.038 25.006 -48.952 1.00 92.94 414 ARG A N 1
ATOM 3458 C CA . ARG A 1 414 ? 41.575 24.198 -50.056 1.00 92.94 414 ARG A CA 1
ATOM 3459 C C . ARG A 1 414 ? 40.992 22.790 -50.043 1.00 92.94 414 ARG A C 1
ATOM 3461 O O . ARG A 1 414 ? 40.528 22.326 -51.079 1.00 92.94 414 ARG A O 1
ATOM 3468 N N . ILE A 1 415 ? 40.936 22.148 -48.875 1.00 93.00 415 ILE A N 1
ATOM 3469 C CA . ILE A 1 415 ? 40.365 20.803 -48.697 1.00 93.00 415 ILE A CA 1
ATOM 3470 C C . ILE A 1 415 ? 38.880 20.797 -49.080 1.00 93.00 415 ILE A C 1
ATOM 3472 O O . ILE A 1 415 ? 38.435 19.955 -49.861 1.00 93.00 415 ILE A O 1
ATOM 3476 N N . VAL A 1 416 ? 38.107 21.763 -48.573 1.00 93.06 416 VAL A N 1
ATOM 3477 C CA . VAL A 1 416 ? 36.672 21.866 -48.870 1.00 93.06 416 VAL A CA 1
ATOM 3478 C C . VAL A 1 416 ? 36.441 22.155 -50.354 1.00 93.06 416 VAL A C 1
ATOM 3480 O O . VAL A 1 416 ? 35.561 21.547 -50.964 1.00 93.06 416 VAL A O 1
ATOM 3483 N N . SER A 1 417 ? 37.236 23.041 -50.959 1.00 93.12 417 SER A N 1
ATOM 3484 C CA . SER A 1 417 ? 37.142 23.344 -52.394 1.00 93.12 417 SER A CA 1
ATOM 3485 C C . SER A 1 417 ? 37.505 22.139 -53.267 1.00 93.12 417 SER A C 1
ATOM 3487 O O . SER A 1 417 ? 36.844 21.885 -54.277 1.00 93.12 417 SER A O 1
ATOM 3489 N N . LEU A 1 418 ? 38.505 21.351 -52.862 1.00 94.12 418 LEU A N 1
ATOM 3490 C CA . LEU A 1 418 ? 38.913 20.131 -53.556 1.00 94.12 418 LEU A CA 1
ATOM 3491 C C . LEU A 1 418 ? 37.795 19.079 -53.564 1.00 94.12 418 LEU A C 1
ATOM 3493 O O . LEU A 1 418 ? 37.494 18.510 -54.611 1.00 94.12 418 LEU A O 1
ATOM 3497 N N . ILE A 1 419 ? 37.112 18.868 -52.437 1.00 93.06 419 ILE A N 1
ATOM 3498 C CA . ILE A 1 419 ? 35.970 17.942 -52.375 1.00 93.06 419 ILE A CA 1
ATOM 3499 C C . ILE A 1 419 ? 34.783 18.474 -53.189 1.00 93.06 419 ILE A C 1
ATOM 3501 O O . ILE A 1 419 ? 34.195 17.738 -53.983 1.00 93.06 419 ILE A O 1
ATOM 3505 N N . LYS A 1 420 ? 34.452 19.766 -53.056 1.00 91.50 420 LYS A N 1
ATOM 3506 C CA . LYS A 1 420 ? 33.348 20.393 -53.805 1.00 91.50 420 LYS A CA 1
ATOM 3507 C C . LYS A 1 420 ? 33.548 20.298 -55.320 1.00 91.50 420 LYS A C 1
ATOM 3509 O O . LYS A 1 420 ? 32.635 19.904 -56.038 1.00 91.50 420 LYS A O 1
ATOM 3514 N N . SER A 1 421 ? 34.752 20.589 -55.810 1.00 92.25 421 SER A N 1
ATOM 3515 C CA . SER A 1 421 ? 35.087 20.494 -57.241 1.00 92.25 421 SER A CA 1
ATOM 3516 C C . SER A 1 421 ? 35.045 19.064 -57.792 1.00 92.25 421 SER A C 1
ATOM 3518 O O . SER A 1 421 ? 34.817 18.882 -58.986 1.00 92.25 421 SER A O 1
ATOM 3520 N N . ASN A 1 422 ? 35.204 18.047 -56.938 1.00 92.81 422 ASN A N 1
ATOM 3521 C CA . ASN A 1 422 ? 35.150 16.636 -57.325 1.00 92.81 422 ASN A CA 1
ATOM 3522 C C . ASN A 1 422 ? 33.843 15.935 -56.918 1.00 92.81 422 ASN A C 1
ATOM 3524 O O . ASN A 1 422 ? 33.723 14.722 -57.078 1.00 92.81 422 ASN A O 1
ATOM 3528 N N . THR A 1 423 ? 32.836 16.675 -56.446 1.00 92.00 423 THR A N 1
ATOM 3529 C CA . THR A 1 423 ? 31.563 16.096 -55.988 1.00 92.00 423 THR A CA 1
ATOM 3530 C C . THR A 1 423 ? 30.849 15.312 -57.096 1.00 92.00 423 THR A C 1
ATOM 3532 O O . THR A 1 423 ? 30.292 14.248 -56.837 1.00 92.00 423 THR A O 1
ATOM 3535 N N . SER A 1 424 ? 30.956 15.750 -58.356 1.00 90.12 424 SER A N 1
ATOM 3536 C CA . SER A 1 424 ? 30.414 15.023 -59.515 1.00 90.12 424 SER A CA 1
ATOM 3537 C C . SER A 1 424 ? 30.981 13.606 -59.667 1.00 90.12 424 SER A C 1
ATOM 3539 O O . SER A 1 424 ? 30.244 12.702 -60.053 1.00 90.12 424 SER A O 1
ATOM 3541 N N . LYS A 1 425 ? 32.254 13.386 -59.306 1.00 89.56 425 LYS A N 1
ATOM 3542 C CA . LYS A 1 425 ? 32.897 12.060 -59.332 1.00 89.56 425 LYS A CA 1
ATOM 3543 C C . LYS A 1 425 ? 32.403 11.145 -58.212 1.00 89.56 425 LYS A C 1
ATOM 3545 O O . LYS A 1 425 ? 32.436 9.930 -58.366 1.00 89.56 425 LYS A O 1
ATOM 3550 N N . ILE A 1 426 ? 31.962 11.716 -57.089 1.00 89.62 426 ILE A N 1
ATOM 3551 C CA . ILE A 1 426 ? 31.356 10.957 -55.985 1.00 89.62 426 ILE A CA 1
ATOM 3552 C C . ILE A 1 426 ? 29.947 10.526 -56.398 1.00 89.62 426 ILE A C 1
ATOM 3554 O O . ILE A 1 426 ? 29.602 9.354 -56.280 1.00 89.62 426 ILE A O 1
ATOM 3558 N N . ILE A 1 427 ? 29.163 11.453 -56.962 1.00 89.69 427 ILE A N 1
ATOM 3559 C CA . ILE A 1 427 ? 27.814 11.176 -57.478 1.00 89.69 427 ILE A CA 1
ATOM 3560 C C . ILE A 1 427 ? 27.850 10.072 -58.547 1.00 89.69 427 ILE A C 1
ATOM 3562 O O . ILE A 1 427 ? 27.033 9.154 -58.506 1.00 89.69 427 ILE A O 1
ATOM 3566 N N . SER A 1 428 ? 28.828 10.098 -59.462 1.00 88.69 428 SER A N 1
ATOM 3567 C CA . SER A 1 428 ? 28.947 9.094 -60.530 1.00 88.69 428 SER A CA 1
ATOM 3568 C C . SER A 1 428 ? 29.276 7.676 -60.051 1.00 88.69 428 SER A C 1
ATOM 3570 O O . SER A 1 428 ? 29.316 6.771 -60.872 1.00 88.69 428 SER A O 1
ATOM 3572 N N . LYS A 1 429 ? 29.576 7.469 -58.762 1.00 85.81 429 LYS A N 1
ATOM 3573 C CA . LYS A 1 429 ? 29.754 6.126 -58.181 1.00 85.81 429 LYS A CA 1
ATOM 3574 C C . LYS A 1 429 ? 28.439 5.504 -57.708 1.00 85.81 429 LYS A C 1
ATOM 3576 O O . LYS A 1 429 ? 28.401 4.298 -57.483 1.00 85.81 429 LYS A O 1
ATOM 3581 N N . ILE A 1 430 ? 27.408 6.326 -57.506 1.00 82.88 430 ILE A N 1
ATOM 3582 C CA . ILE A 1 430 ? 26.084 5.912 -57.018 1.00 82.88 430 ILE A CA 1
ATOM 3583 C C . ILE A 1 430 ? 25.109 5.700 -58.182 1.00 82.88 430 ILE A C 1
ATOM 3585 O O . ILE A 1 430 ? 24.243 4.831 -58.091 1.00 82.88 430 ILE A O 1
ATOM 3589 N N . ALA A 1 431 ? 25.251 6.506 -59.241 1.00 59.38 431 ALA A N 1
ATOM 3590 C CA . ALA A 1 431 ? 24.556 6.341 -60.519 1.00 59.38 431 ALA A CA 1
ATOM 3591 C C . ALA A 1 431 ? 25.061 5.104 -61.269 1.00 59.38 431 ALA A C 1
ATOM 3593 O O . ALA A 1 431 ? 24.207 4.408 -61.865 1.00 59.38 431 ALA A O 1
#

pLDDT: mean 91.93, std 4.37, range [59.38, 97.5]

Secondary structure (DSSP, 8-state):
----SHHHHHHHHHHHTSPPPPHHHHHHHHHHHS--EEEE-TTSEEEETTT--EEE----SEEE-TTT--EEEEE-SS---EEEEEEEEEEEEETTEEEEEEEEEEEEE-TTS--EEEEEEEEEEEE-TT--EEEEE----TT---SS---TTS--EEE---GGGGPPPSEE-SPPP--HHHHHTT--S--TTS-HHHHHHHHHH-HHHHHHHHTT-HHHHHHHHH-HHHHHHTHHHHHHHHHTT---S-HHHHHHHHHHHHHTT--TT-HHHHS-SSHHHHHHHHHHHHHHHHHHHHHHHHHHHH--HHHHHHHHHHHHHHHHHHHHGGGTT--EEETTEEEEE--SHHHHHHHHHHHTSTTTTTTGGG-TTEEEEEEEETTEEEEEEEEETTTTEEEEEE-GGGPPPTTHHHHHHHHHHTHHHHHTTT-

Radius of gyration: 38.91 Å; Cα contacts (8 Å, |Δi|>4): 679; chains: 1; bounding box: 85×51×108 Å

Solvent-accessible surface area (backbone atoms only — not comparable to full-atom values): 24181 Å² total; per-residue (Å²): 88,83,64,88,48,75,66,50,45,52,51,55,57,54,55,73,70,56,77,75,85,48,72,66,49,47,55,48,40,50,72,74,69,48,88,46,43,23,40,52,47,97,83,43,31,38,34,31,26,60,71,32,54,69,48,75,53,81,93,62,68,63,48,66,41,91,85,78,65,46,70,18,45,51,44,73,65,92,76,60,71,45,79,47,78,48,41,32,28,38,41,35,57,57,95,83,23,32,36,43,37,35,31,42,36,41,36,42,30,33,80,77,34,64,48,45,78,48,74,47,78,47,36,32,45,36,30,39,74,86,47,51,76,48,39,36,24,36,46,56,65,89,86,53,77,60,62,82,67,62,41,84,88,46,68,76,28,44,48,80,90,54,70,42,73,69,65,63,51,78,44,77,47,73,79,75,39,74,43,70,66,55,46,73,38,46,58,79,88,69,59,73,91,37,46,68,63,64,49,52,44,39,41,55,71,31,71,66,50,21,51,39,46,63,70,66,36,42,57,40,48,43,47,32,75,78,43,51,63,62,51,61,72,44,40,70,33,48,55,46,28,52,76,69,71,48,77,64,85,51,44,66,61,50,50,56,27,49,57,23,34,49,76,67,72,47,65,66,73,40,58,86,72,70,54,51,95,52,57,65,63,51,25,54,54,31,47,51,53,38,47,53,54,48,53,51,52,50,53,49,52,51,51,61,67,70,48,49,72,67,57,53,41,70,77,43,39,76,60,53,37,55,50,33,45,66,76,45,53,77,50,54,83,48,73,46,76,60,91,66,39,37,37,33,45,62,76,45,58,66,46,33,44,55,50,18,65,74,30,57,40,60,54,38,83,71,42,51,71,75,41,89,54,47,47,53,31,36,32,25,48,92,84,40,81,49,28,42,30,41,29,33,68,81,76,70,38,78,78,44,66,31,12,57,67,66,34,79,32,96,56,47,71,60,55,53,48,55,50,62,75,43,40,67,66,59,52,63,57,77,109

Mean predicted aligned error: 10.99 Å

Nearest PDB structures (foldseek):
  4kh4-assembly1_B-2  TM=6.664E-01  e=8.105E-01  Toxoplasma gondii
  4jep-assembly1_B-2  TM=5.948E-01  e=6.916E-01  Toxoplasma gondii
  4a59-assembly1_C  TM=6.007E-01  e=7.291E-01  Toxoplasma gondii
  4kh4-assembly1_A-2  TM=5.859E-01  e=8.545E-01  Toxoplasma gondii
  4kh6-assembly1_B  TM=5.780E-01  e=8.545E-01  Toxoplasma gondii

Sequence (431 aa):
MKPRNKFQRKILELSKTLSPLNEHQYKEAVRKVAPHIAKYNSKKEYVCLDCGHSWKGDEATKVVCPHCSAKLDVDKTRKWNFCDRAYFAIVTKRGGCQVVRMFFMQTNLRRGEKATYWISEAFQRWLTPDAKEVIVGRARHWMCSYCDIWNYDSEMEIRTENYGHYVTPYKVIGQSSVIPEIRRNGYNGDFHNCSPYTLFQRLLTCNKTETAWKLRQYKMVAFSLAKKYEFEKYWPSAKVAFRHNYKITDASTWYDMLDALEYCGKDLRNPKFICPDNLKEAHDLWIAKKRAKMDEADRRRERERQMTPLQRYEVNHKVDEARYKKAKSIFLDLEFVDKEIVVKPLQSVKEFVEEGEYMHHCVFTNRYYSDDNVLIFHALVNGVSIATIEFSLEDFSVLQCRGKYNQVPEHFDRIVSLIKSNTSKIISKIA